Protein AF-A0A9D9LUY0-F1 (afdb_monomer_lite)

Sequence (434 aa):
MKKLQKHSKRYKRFLASMVLAALMSSQGAVGYTKDYLYYGNKPIAEMQFLDKGARLDIMINGKYMFDPAEYQLSATLMDATKSATSYWIDILGSRAKNSQPWQIFVTTRKNDQNAHAGTLTFSQEEGKKDITIIPENYAARLLQTGKPVDMLSAKTSDGNSYISPGTYSISMIEIGQHLGANRDGAIDGWWVDSDNDTVLPQNEQAADFVSVIRHEFGHALGIIVQTENIDENGNPIDSGDTPHTKRGEYLLRFHKDTTSENSWNMHLVDQNLNPAKPGMQIITTARFEELKANDPTLKKSDFFIVDNQTIDKGLTGAQGNAYFIGDNVTEALGGATMNGVSGLPVKAWEAVKYDENKNLIYGFDGSHLETSGMMSHHDYRNYTTFMEVELAAMQDLGYDLDRKAYFGRSIYGDGLTLTNNEGYSARTRTARHI

Radius of gyration: 24.12 Å; chains: 1; bounding box: 50×54×92 Å

Structure (mmCIF, N/CA/C/O backbone):
data_AF-A0A9D9LUY0-F1
#
_entry.id   AF-A0A9D9LUY0-F1
#
loop_
_atom_site.group_PDB
_atom_site.id
_atom_site.type_symbol
_atom_site.label_atom_id
_atom_site.label_alt_id
_atom_site.label_comp_id
_atom_site.label_asym_id
_atom_site.label_entity_id
_atom_site.label_seq_id
_atom_site.pdbx_PDB_ins_code
_atom_site.Cartn_x
_atom_site.Cartn_y
_atom_site.Cartn_z
_atom_site.occupancy
_atom_site.B_iso_or_equiv
_atom_site.auth_seq_id
_atom_site.auth_comp_id
_atom_site.auth_asym_id
_atom_site.auth_atom_id
_atom_site.pdbx_PDB_model_num
ATOM 1 N N . MET A 1 1 ? 7.725 -15.615 -62.816 1.00 47.81 1 MET A N 1
ATOM 2 C CA . MET A 1 1 ? 8.341 -15.898 -61.493 1.00 47.81 1 MET A CA 1
ATOM 3 C C . MET A 1 1 ? 9.721 -15.235 -61.251 1.00 47.81 1 MET A C 1
ATOM 5 O O . MET A 1 1 ? 10.530 -15.786 -60.525 1.00 47.81 1 MET A O 1
ATOM 9 N N . LYS A 1 2 ? 10.009 -14.019 -61.759 1.00 40.47 2 LYS A N 1
ATOM 10 C CA . LYS A 1 2 ? 11.259 -13.273 -61.429 1.00 40.47 2 LYS A CA 1
ATOM 11 C C . LYS A 1 2 ? 11.049 -11.831 -60.922 1.00 40.47 2 LYS A C 1
ATOM 13 O O . LYS A 1 2 ? 12.018 -11.146 -60.617 1.00 40.47 2 LYS A O 1
ATOM 18 N N . LYS A 1 3 ? 9.796 -11.368 -60.778 1.00 36.50 3 LYS A N 1
ATOM 19 C CA . LYS A 1 3 ? 9.463 -10.013 -60.280 1.00 36.50 3 LYS A CA 1
ATOM 20 C C . LYS A 1 3 ? 9.000 -9.950 -58.812 1.00 36.50 3 LYS A C 1
ATOM 22 O O . LYS A 1 3 ? 9.081 -8.883 -58.220 1.00 36.50 3 LYS A O 1
ATOM 27 N N . LEU A 1 4 ? 8.632 -11.074 -58.188 1.00 35.16 4 LEU A N 1
ATOM 28 C CA . LEU A 1 4 ? 8.200 -11.122 -56.776 1.00 35.16 4 LEU A CA 1
ATOM 29 C C . LEU A 1 4 ? 9.356 -11.270 -55.762 1.00 35.16 4 LEU A C 1
ATOM 31 O O . LEU A 1 4 ? 9.200 -10.924 -54.597 1.00 35.16 4 LEU A O 1
ATOM 35 N N . GLN A 1 5 ? 10.553 -11.680 -56.193 1.00 36.84 5 GLN A N 1
ATOM 36 C CA . GLN A 1 5 ? 11.727 -11.817 -55.310 1.00 36.84 5 GLN A CA 1
ATOM 37 C C . GLN A 1 5 ? 12.492 -10.504 -55.053 1.00 36.84 5 GLN A C 1
ATOM 39 O O . GLN A 1 5 ? 13.334 -10.451 -54.158 1.00 36.84 5 GLN A O 1
ATOM 44 N N . LYS A 1 6 ? 12.221 -9.430 -55.811 1.00 35.50 6 LYS A N 1
ATOM 45 C CA . LYS A 1 6 ? 12.931 -8.144 -55.654 1.00 35.50 6 LYS A CA 1
ATOM 46 C C . LYS A 1 6 ? 12.314 -7.236 -54.579 1.00 35.50 6 LYS A C 1
ATOM 48 O O . LYS A 1 6 ? 13.024 -6.395 -54.036 1.00 35.50 6 LYS A O 1
ATOM 53 N N . HIS A 1 7 ? 11.044 -7.447 -54.218 1.00 38.00 7 HIS A N 1
ATOM 54 C CA . HIS A 1 7 ? 10.366 -6.675 -53.169 1.00 38.00 7 HIS A CA 1
ATOM 55 C C . HIS A 1 7 ? 10.671 -7.172 -51.743 1.00 38.00 7 HIS A C 1
ATOM 57 O O . HIS A 1 7 ? 10.718 -6.355 -50.826 1.00 38.00 7 HIS A O 1
ATOM 63 N N . SER A 1 8 ? 11.004 -8.456 -51.544 1.00 45.44 8 SER A N 1
ATOM 64 C CA . SER A 1 8 ? 11.291 -8.989 -50.198 1.00 45.44 8 SER A CA 1
ATOM 65 C C . SER A 1 8 ? 12.661 -8.574 -49.640 1.00 45.44 8 SER A C 1
ATOM 67 O O . SER A 1 8 ? 12.821 -8.455 -48.427 1.00 45.44 8 SER A O 1
ATOM 69 N N . LYS A 1 9 ? 13.652 -8.279 -50.499 1.00 39.81 9 LYS A N 1
ATOM 70 C CA . LYS A 1 9 ? 14.983 -7.809 -50.060 1.00 39.81 9 LYS A CA 1
ATOM 71 C C . LYS A 1 9 ? 15.020 -6.328 -49.669 1.00 39.81 9 LYS A C 1
ATOM 73 O O . LYS A 1 9 ? 15.834 -5.964 -48.826 1.00 39.81 9 LYS A O 1
ATOM 78 N N . ARG A 1 10 ? 14.159 -5.476 -50.245 1.00 42.12 10 ARG A N 1
ATOM 79 C CA . ARG A 1 10 ? 14.057 -4.055 -49.854 1.00 42.12 10 ARG A CA 1
ATOM 80 C C . ARG A 1 10 ? 13.292 -3.883 -48.540 1.00 42.12 10 ARG A C 1
ATOM 82 O O . ARG A 1 10 ? 13.756 -3.129 -47.696 1.00 42.12 10 ARG A O 1
ATOM 89 N N . TYR A 1 11 ? 12.224 -4.654 -48.323 1.00 40.53 11 TYR A N 1
ATOM 90 C CA . TYR A 1 11 ? 11.472 -4.638 -47.060 1.00 40.53 11 TYR A CA 1
ATOM 91 C C . TYR A 1 11 ? 12.287 -5.175 -45.874 1.00 40.53 11 TYR A C 1
ATOM 93 O O . TYR A 1 11 ? 12.292 -4.562 -44.815 1.00 40.53 11 TYR A O 1
ATOM 101 N N . LYS A 1 12 ? 13.063 -6.255 -46.062 1.00 37.03 12 LYS A N 1
ATOM 102 C CA . LYS A 1 12 ? 13.949 -6.777 -45.005 1.00 37.03 12 LYS A CA 1
ATOM 103 C C . LYS A 1 12 ? 15.096 -5.827 -44.649 1.00 37.03 12 LYS A C 1
ATOM 105 O O . LYS A 1 12 ? 15.511 -5.802 -43.501 1.00 37.03 12 LYS A O 1
ATOM 110 N N . ARG A 1 13 ? 15.590 -5.031 -45.606 1.00 37.78 13 ARG A N 1
ATOM 111 C CA . ARG A 1 13 ? 16.600 -3.997 -45.330 1.00 37.78 13 ARG A CA 1
ATOM 112 C C . ARG A 1 13 ? 15.995 -2.779 -44.631 1.00 37.78 13 ARG A C 1
ATOM 114 O O . ARG A 1 13 ? 16.630 -2.266 -43.731 1.00 37.78 13 ARG A O 1
ATOM 121 N N . PHE A 1 14 ? 14.767 -2.382 -44.965 1.00 38.75 14 PHE A N 1
ATOM 122 C CA . PHE A 1 14 ? 14.087 -1.270 -44.289 1.00 38.75 14 PHE A CA 1
ATOM 123 C C . PHE A 1 14 ? 13.670 -1.624 -42.845 1.00 38.75 14 PHE A C 1
ATOM 125 O O . PHE A 1 14 ? 13.855 -0.808 -41.949 1.00 38.75 14 PHE A O 1
ATOM 132 N N . LEU A 1 15 ? 13.221 -2.865 -42.589 1.00 36.22 15 LEU A N 1
ATOM 133 C CA . LEU A 1 15 ? 12.948 -3.352 -41.226 1.00 36.22 15 LEU A CA 1
ATOM 134 C C . LEU A 1 15 ? 14.232 -3.541 -40.401 1.00 36.22 15 LEU A C 1
ATOM 136 O O . LEU A 1 15 ? 14.269 -3.149 -39.241 1.00 36.22 15 LEU A O 1
ATOM 140 N N . ALA A 1 16 ? 15.301 -4.089 -40.991 1.00 34.75 16 ALA A N 1
ATOM 141 C CA . ALA A 1 16 ? 16.578 -4.241 -40.290 1.00 34.75 16 ALA A CA 1
ATOM 142 C C . ALA A 1 16 ? 17.226 -2.883 -39.966 1.00 34.75 16 ALA A C 1
ATOM 144 O O . ALA A 1 16 ? 17.853 -2.744 -38.924 1.00 34.75 16 ALA A O 1
ATOM 145 N N . SER A 1 17 ? 17.036 -1.865 -40.811 1.00 34.03 17 SER A N 1
ATOM 146 C CA . SER A 1 17 ? 17.513 -0.505 -40.543 1.00 34.03 17 SER A CA 1
ATOM 147 C C . SER A 1 17 ? 16.698 0.227 -39.474 1.00 34.03 17 SER A C 1
ATOM 149 O O . SER A 1 17 ? 17.289 1.006 -38.743 1.00 34.03 17 SER A O 1
ATOM 151 N N . MET A 1 18 ? 15.392 -0.036 -39.319 1.00 34.97 18 MET A N 1
ATOM 152 C CA . MET A 1 18 ? 14.614 0.512 -38.193 1.00 34.97 18 MET A CA 1
ATOM 153 C C . MET A 1 18 ? 14.921 -0.190 -36.865 1.00 34.97 18 MET A C 1
ATOM 155 O O . MET A 1 18 ? 14.962 0.473 -35.835 1.00 34.97 18 MET A O 1
ATOM 159 N N . VAL A 1 19 ? 15.212 -1.495 -36.883 1.00 38.69 19 VAL A N 1
ATOM 160 C CA . VAL A 1 19 ? 15.635 -2.226 -35.676 1.00 38.69 19 VAL A CA 1
ATOM 161 C C . VAL A 1 19 ? 17.067 -1.851 -35.268 1.00 38.69 19 VAL A C 1
ATOM 163 O O . VAL A 1 19 ? 17.330 -1.695 -34.084 1.00 38.69 19 VAL A O 1
ATOM 166 N N . LEU A 1 20 ? 17.984 -1.609 -36.217 1.00 33.88 20 LEU A N 1
ATOM 167 C CA . LEU A 1 20 ? 19.336 -1.132 -35.885 1.00 33.88 20 LEU A CA 1
ATOM 168 C C . LEU A 1 20 ? 19.422 0.375 -35.589 1.00 33.88 20 LEU A C 1
ATOM 170 O O . LEU A 1 20 ? 20.285 0.773 -34.814 1.00 33.88 20 LEU A O 1
ATOM 174 N N . ALA A 1 21 ? 18.539 1.216 -36.137 1.00 33.03 21 ALA A N 1
ATOM 175 C CA . ALA A 1 21 ? 18.474 2.638 -35.774 1.00 33.03 21 ALA A CA 1
ATOM 176 C C . ALA A 1 21 ? 17.821 2.875 -34.398 1.00 33.03 21 ALA A C 1
ATOM 178 O O . ALA A 1 21 ? 18.063 3.912 -33.791 1.00 33.03 21 ALA A O 1
ATOM 179 N N . ALA A 1 22 ? 17.068 1.899 -33.875 1.00 35.22 22 ALA A N 1
ATOM 180 C CA . ALA A 1 22 ? 16.631 1.864 -32.477 1.00 35.22 22 ALA A CA 1
ATOM 181 C C . ALA A 1 22 ? 17.717 1.341 -31.509 1.00 35.22 22 ALA A C 1
ATOM 183 O O . ALA A 1 22 ? 17.551 1.440 -30.300 1.00 35.22 22 ALA A O 1
ATOM 184 N N . LEU A 1 23 ? 18.835 0.810 -32.024 1.00 39.75 23 LEU A N 1
ATOM 185 C CA . LEU A 1 23 ? 19.928 0.231 -31.228 1.00 39.75 23 LEU A CA 1
ATOM 186 C C . LEU A 1 23 ? 21.217 1.066 -31.233 1.00 39.75 23 LEU A C 1
ATOM 188 O O . LEU A 1 23 ? 22.208 0.651 -30.640 1.00 39.75 23 LEU A O 1
ATOM 192 N N . MET A 1 24 ? 21.229 2.239 -31.873 1.00 37.69 24 MET A N 1
ATOM 193 C CA . MET A 1 24 ? 22.388 3.140 -31.867 1.00 37.69 24 MET A CA 1
ATOM 194 C C . MET A 1 24 ? 21.982 4.610 -31.726 1.00 37.69 24 MET A C 1
ATOM 196 O O . MET A 1 24 ? 22.370 5.458 -32.526 1.00 37.69 24 MET A O 1
ATOM 200 N N . SER A 1 25 ? 21.238 4.938 -30.670 1.00 35.78 25 SER A N 1
ATOM 201 C CA . SER A 1 25 ? 21.456 6.223 -30.005 1.00 35.78 25 SER A CA 1
ATOM 202 C C . SER A 1 25 ? 22.650 6.038 -29.077 1.00 35.78 25 SER A C 1
ATOM 204 O O . SER A 1 25 ? 22.573 5.285 -28.108 1.00 35.78 25 SER A O 1
ATOM 206 N N . SER A 1 26 ? 23.768 6.680 -29.402 1.00 34.88 26 SER A N 1
ATOM 207 C CA . SER A 1 26 ? 24.926 6.793 -28.521 1.00 34.88 26 SER A CA 1
ATOM 208 C C . SER A 1 26 ? 24.467 7.209 -27.122 1.00 34.88 26 SER A C 1
ATOM 210 O O . SER A 1 26 ? 23.987 8.327 -26.929 1.00 34.88 26 SER A O 1
ATOM 212 N N . GLN A 1 27 ? 24.588 6.269 -26.187 1.00 38.06 27 GLN A N 1
ATOM 213 C CA . GLN A 1 27 ? 24.356 6.423 -24.760 1.00 38.06 27 GLN A CA 1
ATOM 214 C C . GLN A 1 27 ? 25.226 7.577 -24.238 1.00 38.06 27 GLN A C 1
ATOM 216 O O . GLN A 1 27 ? 26.429 7.422 -24.042 1.00 38.06 27 GLN A O 1
ATOM 221 N N . GLY A 1 28 ? 24.623 8.739 -23.978 1.00 38.56 28 GLY A N 1
ATOM 222 C CA . GLY A 1 28 ? 24.994 9.438 -22.747 1.00 38.56 28 GLY A CA 1
ATOM 223 C C . GLY A 1 28 ? 24.644 8.487 -21.606 1.00 38.56 28 GLY A C 1
ATOM 224 O O . GLY A 1 28 ? 23.616 7.829 -21.716 1.00 38.56 28 GLY A O 1
ATOM 225 N N . ALA A 1 29 ? 25.513 8.322 -20.606 1.00 50.50 29 ALA A N 1
ATOM 226 C CA . ALA A 1 29 ? 25.365 7.315 -19.552 1.00 50.50 29 ALA A CA 1
ATOM 227 C C . ALA A 1 29 ? 23.974 7.397 -18.894 1.00 50.50 29 ALA A C 1
ATOM 229 O O . ALA A 1 29 ? 23.728 8.220 -18.009 1.00 50.50 29 ALA A O 1
ATOM 230 N N . VAL A 1 30 ? 23.046 6.583 -19.395 1.00 65.88 30 VAL A N 1
ATOM 231 C CA . VAL A 1 30 ? 21.695 6.444 -18.874 1.00 65.88 30 VAL A CA 1
ATOM 232 C C . VAL A 1 30 ? 21.868 5.648 -17.594 1.00 65.88 30 VAL A C 1
ATOM 234 O O . VAL A 1 30 ? 22.307 4.511 -17.665 1.00 65.88 30 VAL A O 1
ATOM 237 N N . GLY A 1 31 ? 21.616 6.263 -16.438 1.00 80.38 31 GLY A N 1
ATOM 238 C CA . GLY A 1 31 ? 21.847 5.645 -15.125 1.00 80.38 31 GLY A CA 1
ATOM 239 C C . GLY A 1 31 ? 20.776 4.629 -14.747 1.00 80.38 31 GLY A C 1
ATOM 240 O O . GLY A 1 31 ? 20.355 4.599 -13.597 1.00 80.38 31 GLY A O 1
ATOM 241 N N . TYR A 1 32 ? 20.235 3.907 -15.722 1.00 88.69 32 TYR A N 1
ATOM 242 C CA . TYR A 1 32 ? 19.209 2.904 -15.502 1.00 88.69 32 TYR A CA 1
ATOM 243 C C . TYR A 1 32 ? 19.103 1.941 -16.687 1.00 88.69 32 TYR A C 1
ATOM 245 O O . TYR A 1 32 ? 19.352 2.295 -17.844 1.00 88.69 32 TYR A O 1
ATOM 253 N N . THR A 1 33 ? 18.613 0.738 -16.400 1.00 92.31 33 THR A N 1
ATOM 254 C CA . THR A 1 33 ? 18.164 -0.240 -17.393 1.00 92.31 33 THR A CA 1
ATOM 255 C C . THR A 1 33 ? 16.645 -0.171 -17.543 1.00 92.31 33 THR A C 1
ATOM 257 O O . THR A 1 33 ? 15.918 -0.201 -16.550 1.00 92.31 33 THR A O 1
ATOM 260 N N . LYS A 1 34 ? 16.151 -0.078 -18.785 1.00 93.12 34 LYS A N 1
ATOM 261 C CA . LYS A 1 34 ? 14.714 -0.023 -19.101 1.00 93.12 34 LYS A CA 1
ATOM 262 C C . LYS A 1 34 ? 14.207 -1.354 -19.640 1.00 93.12 34 LYS A C 1
ATOM 264 O O . LYS A 1 34 ? 14.852 -1.923 -20.517 1.00 93.12 34 LYS A O 1
ATOM 269 N N . ASP A 1 35 ? 13.022 -1.770 -19.207 1.00 95.25 35 ASP A N 1
ATOM 270 C CA . ASP A 1 35 ? 12.290 -2.894 -19.795 1.00 95.25 35 ASP A CA 1
ATOM 271 C C . ASP A 1 35 ? 10.783 -2.593 -19.883 1.00 95.25 35 ASP A C 1
ATOM 273 O O . ASP A 1 35 ? 10.262 -1.737 -19.163 1.00 95.25 35 ASP A O 1
ATOM 277 N N . TYR A 1 36 ? 10.080 -3.290 -20.773 1.00 96.69 36 TYR A N 1
ATOM 278 C CA . TYR A 1 36 ? 8.630 -3.190 -20.935 1.00 96.69 36 TYR A CA 1
ATOM 279 C C . TYR A 1 36 ? 7.986 -4.551 -20.707 1.00 96.69 36 TYR A C 1
ATOM 281 O O . TYR A 1 36 ? 8.419 -5.552 -21.273 1.00 96.69 36 TYR A O 1
ATOM 289 N N . LEU A 1 37 ? 6.893 -4.570 -19.947 1.00 96.88 37 LEU A N 1
ATOM 290 C CA . LEU A 1 37 ? 6.082 -5.767 -19.750 1.00 96.88 37 LEU A CA 1
ATOM 291 C C . LEU A 1 37 ? 4.737 -5.627 -20.451 1.00 96.88 37 LEU A C 1
ATOM 293 O O . LEU A 1 37 ? 4.144 -4.543 -20.505 1.00 96.88 37 LEU A O 1
ATOM 297 N N . TYR A 1 38 ? 4.259 -6.741 -20.997 1.00 96.75 38 TYR A N 1
ATOM 298 C CA . TYR A 1 38 ? 3.162 -6.763 -21.954 1.00 96.75 38 TYR A CA 1
ATOM 299 C C . TYR A 1 38 ? 2.040 -7.690 -21.504 1.00 96.75 38 TYR A C 1
ATOM 301 O O . TYR A 1 38 ? 2.293 -8.763 -20.969 1.00 96.75 38 TYR A O 1
ATOM 309 N N . TYR A 1 39 ? 0.809 -7.302 -21.827 1.00 95.44 39 TYR A N 1
ATOM 310 C CA . TYR A 1 39 ? -0.335 -8.205 -21.876 1.00 95.44 39 TYR A CA 1
ATOM 311 C C . TYR A 1 39 ? -0.752 -8.359 -23.342 1.00 95.44 39 TYR A C 1
ATOM 313 O O . TYR A 1 39 ? -1.160 -7.393 -24.000 1.00 95.44 39 TYR A O 1
ATOM 321 N N . GLY A 1 40 ? -0.572 -9.556 -23.902 1.00 93.12 40 GLY A N 1
ATOM 322 C CA . GLY A 1 40 ? -0.623 -9.752 -25.352 1.00 93.12 40 GLY A CA 1
ATOM 323 C C . GLY A 1 40 ? 0.415 -8.874 -26.066 1.00 93.12 40 GLY A C 1
ATOM 324 O O . GLY A 1 40 ? 1.599 -8.934 -25.760 1.00 93.12 40 GLY A O 1
ATOM 325 N N . ASN A 1 41 ? -0.026 -8.028 -27.002 1.00 92.50 41 ASN A N 1
ATOM 326 C CA . ASN A 1 41 ? 0.852 -7.092 -27.728 1.00 92.50 41 ASN A CA 1
ATOM 327 C C . ASN A 1 41 ? 0.859 -5.671 -27.136 1.00 92.50 41 ASN A C 1
ATOM 329 O O . ASN A 1 41 ? 1.430 -4.759 -27.736 1.00 92.50 41 ASN A O 1
ATOM 333 N N . LYS A 1 42 ? 0.178 -5.449 -26.006 1.00 93.38 42 LYS A N 1
ATOM 334 C CA . LYS A 1 42 ? 0.014 -4.124 -25.405 1.00 93.38 42 LYS A CA 1
ATOM 335 C C . LYS A 1 42 ? 1.023 -3.934 -24.267 1.00 93.38 42 LYS A C 1
ATOM 337 O O . LYS A 1 42 ? 0.997 -4.741 -23.339 1.00 93.38 42 LYS A O 1
ATOM 342 N N . PRO A 1 43 ? 1.870 -2.887 -24.286 1.00 95.75 43 PRO A N 1
ATOM 343 C CA . PRO A 1 43 ? 2.709 -2.566 -23.137 1.00 95.75 43 PRO A CA 1
ATOM 344 C C . PRO A 1 43 ? 1.827 -2.097 -21.973 1.00 95.75 43 PRO A C 1
ATOM 346 O O . PRO A 1 43 ? 1.045 -1.149 -22.107 1.00 95.75 43 PRO A O 1
ATOM 349 N N . ILE A 1 44 ? 1.936 -2.779 -20.836 1.00 97.00 44 ILE A N 1
ATOM 350 C CA . ILE A 1 44 ? 1.190 -2.458 -19.614 1.00 97.00 44 ILE A CA 1
ATOM 351 C C . ILE A 1 44 ? 2.071 -1.692 -18.635 1.00 97.00 44 ILE A C 1
ATOM 353 O O . ILE A 1 44 ? 1.620 -0.678 -18.105 1.00 97.00 44 ILE A O 1
ATOM 357 N N . ALA A 1 45 ? 3.324 -2.114 -18.456 1.00 96.94 45 ALA A N 1
ATOM 358 C CA . ALA A 1 45 ? 4.266 -1.478 -17.543 1.00 96.94 45 ALA A CA 1
ATOM 359 C C . ALA A 1 45 ? 5.605 -1.158 -18.222 1.00 96.94 45 ALA A C 1
ATOM 361 O O . ALA A 1 45 ? 6.061 -1.883 -19.108 1.00 96.94 45 ALA A O 1
ATOM 362 N N . GLU A 1 46 ? 6.226 -0.068 -17.784 1.00 96.50 46 GLU A N 1
ATOM 363 C CA . GLU A 1 46 ? 7.600 0.321 -18.085 1.00 96.50 46 GLU A CA 1
ATOM 364 C C . GLU A 1 46 ? 8.381 0.272 -16.774 1.00 96.50 46 GLU A C 1
ATOM 366 O O . GLU A 1 46 ? 8.073 1.017 -15.845 1.00 96.50 46 GLU A O 1
ATOM 371 N N . MET A 1 47 ? 9.395 -0.587 -16.709 1.00 96.06 47 MET A N 1
ATOM 372 C CA . MET A 1 47 ? 10.288 -0.691 -15.561 1.00 96.06 47 MET A CA 1
ATOM 373 C C . MET A 1 47 ? 11.607 0.024 -15.842 1.00 96.06 47 MET A C 1
ATOM 375 O O . MET A 1 47 ? 12.223 -0.181 -16.888 1.00 96.06 47 MET A O 1
ATOM 379 N N . GLN A 1 48 ? 12.051 0.843 -14.892 1.00 95.38 48 GLN A N 1
ATOM 380 C CA . GLN A 1 48 ? 13.354 1.503 -14.899 1.00 95.38 48 GLN A CA 1
ATOM 381 C C . GLN A 1 48 ? 14.143 1.067 -13.659 1.00 95.38 48 GLN A C 1
ATOM 383 O O . GLN A 1 48 ? 13.877 1.527 -12.551 1.00 95.38 48 GLN A O 1
ATOM 388 N N . PHE A 1 49 ? 15.111 0.174 -13.856 1.00 96.00 49 PHE A N 1
ATOM 389 C CA . PHE A 1 49 ? 16.030 -0.295 -12.819 1.00 96.00 49 PHE A CA 1
ATOM 390 C C . PHE A 1 49 ? 17.196 0.672 -12.712 1.00 96.00 49 PHE A C 1
ATOM 392 O O . PHE A 1 49 ? 17.995 0.757 -13.643 1.00 96.00 49 PHE A O 1
ATOM 399 N N . LEU A 1 50 ? 17.274 1.418 -11.615 1.00 94.31 50 LEU A N 1
ATOM 400 C CA . LEU A 1 50 ? 18.312 2.420 -11.422 1.00 94.31 50 LEU A CA 1
ATOM 401 C C . LEU A 1 50 ? 19.678 1.750 -11.246 1.00 94.31 50 LEU A C 1
ATOM 403 O O . LEU A 1 50 ? 19.830 0.807 -10.468 1.00 94.31 50 LEU A O 1
ATOM 407 N N . ASP A 1 51 ? 20.676 2.258 -11.963 1.00 93.12 51 ASP A N 1
ATOM 408 C CA . ASP A 1 51 ? 22.061 1.855 -11.754 1.00 93.12 51 ASP A CA 1
ATOM 409 C C . ASP A 1 51 ? 22.561 2.426 -10.428 1.00 93.12 51 ASP A C 1
ATOM 411 O O . ASP A 1 51 ? 22.111 3.484 -9.973 1.00 93.12 51 ASP A O 1
ATOM 415 N N . LYS A 1 52 ? 23.556 1.771 -9.825 1.00 93.06 52 LYS A N 1
ATOM 416 C CA . LYS A 1 52 ? 24.167 2.264 -8.586 1.00 93.06 52 LYS A CA 1
ATOM 417 C C . LYS A 1 52 ? 24.577 3.743 -8.710 1.00 93.06 52 LYS A C 1
ATOM 419 O O . LYS A 1 52 ? 25.389 4.108 -9.560 1.00 93.06 52 LYS A O 1
ATOM 424 N N . GLY A 1 53 ? 24.082 4.575 -7.796 1.00 89.88 53 GLY A N 1
ATOM 425 C CA . GLY A 1 53 ? 24.332 6.016 -7.734 1.00 89.88 53 GLY A CA 1
ATOM 426 C C . GLY A 1 53 ? 23.362 6.875 -8.552 1.00 89.88 53 GLY A C 1
ATOM 427 O O . GLY A 1 53 ? 23.413 8.102 -8.443 1.00 89.88 53 GLY A O 1
ATOM 428 N N . ALA A 1 54 ? 22.469 6.275 -9.340 1.00 89.38 54 ALA A N 1
ATOM 429 C CA . ALA A 1 54 ? 21.378 6.988 -9.992 1.00 89.38 54 ALA A CA 1
ATOM 430 C C . ALA A 1 54 ? 20.192 7.187 -9.041 1.00 89.38 54 ALA A C 1
ATOM 432 O O . ALA A 1 54 ? 20.009 6.435 -8.085 1.00 89.38 54 ALA A O 1
ATOM 433 N N . ARG A 1 55 ? 19.382 8.214 -9.309 1.00 86.88 55 ARG A N 1
ATOM 434 C CA . ARG A 1 55 ? 18.171 8.543 -8.545 1.00 86.88 55 ARG A CA 1
ATOM 435 C C . ARG A 1 55 ? 17.134 9.212 -9.437 1.00 86.88 55 ARG A C 1
ATOM 437 O O . ARG A 1 55 ? 17.430 9.604 -10.566 1.00 86.88 55 ARG A O 1
ATOM 444 N N . LEU A 1 56 ? 15.949 9.427 -8.879 1.00 86.44 56 LEU A N 1
ATOM 445 C CA . LEU A 1 56 ? 15.008 10.412 -9.399 1.00 86.44 56 LEU A CA 1
ATOM 446 C C . LEU A 1 56 ? 15.240 11.757 -8.719 1.00 86.44 56 LEU A C 1
ATOM 448 O O . LEU A 1 56 ? 15.193 11.852 -7.495 1.00 86.44 56 LEU A O 1
ATOM 452 N N . ASP A 1 57 ? 15.443 12.805 -9.512 1.00 84.25 57 ASP A N 1
ATOM 453 C CA . ASP A 1 57 ? 15.573 14.180 -9.017 1.00 84.25 57 ASP A CA 1
ATOM 454 C C . ASP A 1 57 ? 14.186 14.783 -8.697 1.00 84.25 57 ASP A C 1
ATOM 456 O O . ASP A 1 57 ? 13.796 15.820 -9.227 1.00 84.25 57 ASP A O 1
ATOM 460 N N . ILE A 1 58 ? 13.415 14.097 -7.846 1.00 87.62 58 ILE A N 1
ATOM 461 C CA . ILE A 1 58 ? 12.137 14.569 -7.296 1.00 87.62 58 ILE A CA 1
ATOM 462 C C . ILE A 1 58 ? 12.428 15.250 -5.963 1.00 87.62 58 ILE A C 1
ATOM 464 O O . ILE A 1 58 ? 12.996 14.625 -5.065 1.00 87.62 58 ILE A O 1
ATOM 468 N N . MET A 1 59 ? 12.040 16.518 -5.831 1.00 87.56 59 MET A N 1
ATOM 469 C CA . MET A 1 59 ? 12.269 17.301 -4.620 1.00 87.56 59 MET A CA 1
ATOM 470 C C . MET A 1 59 ? 10.971 17.682 -3.914 1.00 87.56 59 MET A C 1
ATOM 472 O O . MET A 1 59 ? 10.001 18.079 -4.554 1.00 87.56 59 MET A O 1
ATOM 476 N N . ILE A 1 60 ? 10.987 17.608 -2.586 1.00 87.31 60 ILE A N 1
ATOM 477 C CA . ILE A 1 60 ? 9.934 18.104 -1.702 1.00 87.31 60 ILE A CA 1
ATOM 478 C C . ILE A 1 60 ? 10.613 18.889 -0.580 1.00 87.31 60 ILE A C 1
ATOM 480 O O . ILE A 1 60 ? 11.546 18.393 0.056 1.00 87.31 60 ILE A O 1
ATOM 484 N N . ASN A 1 61 ? 10.142 20.109 -0.320 1.00 86.12 61 ASN A N 1
ATOM 485 C CA . ASN A 1 61 ? 10.657 20.985 0.736 1.00 86.12 61 ASN A CA 1
ATOM 486 C C . ASN A 1 61 ? 12.191 21.142 0.698 1.00 86.12 61 ASN A C 1
ATOM 488 O O . ASN A 1 61 ? 12.868 21.107 1.729 1.00 86.12 61 ASN A O 1
ATOM 492 N N . GLY A 1 62 ? 12.759 21.275 -0.504 1.00 85.06 62 GLY A N 1
ATOM 493 C CA . GLY A 1 62 ? 14.195 21.456 -0.706 1.00 85.06 62 GLY A CA 1
ATOM 494 C C . GLY A 1 62 ? 15.049 20.197 -0.509 1.00 85.06 62 GLY A C 1
ATOM 495 O O . GLY A 1 62 ? 16.277 20.298 -0.547 1.00 85.06 62 GLY A O 1
ATOM 496 N N . LYS A 1 63 ? 14.440 19.023 -0.306 1.00 86.38 63 LYS A N 1
ATOM 497 C CA . LYS A 1 63 ? 15.129 17.734 -0.147 1.00 86.38 63 LYS A CA 1
ATOM 498 C C . LYS A 1 63 ? 14.732 16.778 -1.262 1.00 86.38 63 LYS A C 1
ATOM 500 O O . LYS A 1 63 ? 13.602 16.814 -1.736 1.00 86.38 63 LYS A O 1
ATOM 505 N N . TYR A 1 64 ? 15.656 15.911 -1.665 1.00 87.06 64 TYR A N 1
ATOM 506 C CA . TYR A 1 64 ? 15.315 14.806 -2.556 1.00 87.06 64 TYR A CA 1
ATOM 507 C C . TYR A 1 64 ? 14.397 13.835 -1.823 1.00 87.06 64 TYR A C 1
ATOM 509 O O . TYR A 1 64 ? 14.661 13.490 -0.674 1.00 87.06 64 TYR A O 1
ATOM 517 N N . MET A 1 65 ? 13.325 13.423 -2.491 1.00 86.62 65 MET A N 1
ATOM 518 C CA . MET A 1 65 ? 12.380 12.457 -1.941 1.00 86.62 65 MET A CA 1
ATOM 519 C C . MET A 1 65 ? 12.970 11.043 -1.903 1.00 86.62 65 MET A C 1
ATOM 521 O O . MET A 1 65 ? 12.670 10.282 -0.991 1.00 86.62 65 MET A O 1
ATOM 525 N N . PHE A 1 66 ? 13.812 10.706 -2.882 1.00 87.50 66 PHE A N 1
ATOM 526 C CA . PHE A 1 66 ? 14.440 9.396 -3.003 1.00 87.50 66 PHE A CA 1
ATOM 527 C C . PHE A 1 66 ? 15.956 9.539 -2.985 1.00 87.50 66 PHE A C 1
ATOM 529 O O . PHE A 1 66 ? 16.526 10.383 -3.690 1.00 87.50 66 PHE A O 1
ATOM 536 N N . ASP A 1 67 ? 16.611 8.691 -2.203 1.00 88.50 67 ASP A N 1
ATOM 537 C CA . ASP A 1 67 ? 18.062 8.593 -2.238 1.00 88.50 67 ASP A CA 1
ATOM 538 C C . ASP A 1 67 ? 18.531 7.833 -3.490 1.00 88.50 67 ASP A C 1
ATOM 540 O O . ASP A 1 67 ? 17.753 7.117 -4.133 1.00 88.50 67 ASP A O 1
ATOM 544 N N . PRO A 1 68 ? 19.810 7.983 -3.872 1.00 90.81 68 PRO A N 1
ATOM 545 C CA . PRO A 1 68 ? 20.393 7.182 -4.937 1.00 90.81 68 PRO A CA 1
ATOM 546 C C . PRO A 1 68 ? 20.403 5.687 -4.633 1.00 90.81 68 PRO A C 1
ATOM 548 O O . PRO A 1 68 ? 20.626 5.289 -3.494 1.00 90.81 68 PRO A O 1
ATOM 551 N N . ALA A 1 69 ? 20.280 4.868 -5.680 1.00 94.44 69 ALA A N 1
ATOM 552 C CA . ALA A 1 69 ? 20.446 3.423 -5.586 1.00 94.44 69 ALA A CA 1
ATOM 553 C C . ALA A 1 69 ? 21.825 3.079 -4.994 1.00 94.44 69 ALA A C 1
ATOM 555 O O . ALA A 1 69 ? 22.874 3.424 -5.549 1.00 94.44 69 ALA A O 1
ATOM 556 N N . GLU A 1 70 ? 21.840 2.415 -3.842 1.00 95.81 70 GLU A N 1
ATOM 557 C CA . GLU A 1 70 ? 23.057 2.202 -3.056 1.00 95.81 70 GLU A CA 1
ATOM 558 C C . GLU A 1 70 ? 23.912 1.020 -3.550 1.00 95.81 70 GLU A C 1
ATOM 560 O O . GLU A 1 70 ? 25.126 0.964 -3.294 1.00 95.81 70 GLU A O 1
ATOM 565 N N . TYR A 1 71 ? 23.321 0.090 -4.306 1.00 95.56 71 TYR A N 1
ATOM 566 C CA . TYR A 1 71 ? 24.013 -1.026 -4.945 1.00 95.56 71 TYR A CA 1
ATOM 567 C C . TYR A 1 71 ? 23.427 -1.332 -6.335 1.00 95.56 71 TYR A C 1
ATOM 569 O O . TYR A 1 71 ? 22.469 -0.711 -6.771 1.00 95.56 71 TYR A O 1
ATOM 577 N N . GLN A 1 72 ? 24.073 -2.224 -7.089 1.00 95.62 72 GLN A N 1
ATOM 578 C CA . GLN A 1 72 ? 23.563 -2.643 -8.396 1.00 95.62 72 GLN A CA 1
ATOM 579 C C . GLN A 1 72 ? 22.699 -3.887 -8.211 1.00 95.62 72 GLN A C 1
ATOM 581 O O . GLN A 1 72 ? 23.223 -4.912 -7.775 1.00 95.62 72 GLN A O 1
ATOM 586 N N . LEU A 1 73 ? 21.419 -3.820 -8.580 1.00 95.94 73 LEU A N 1
ATOM 587 C CA . LEU A 1 73 ? 20.549 -4.993 -8.547 1.00 95.94 73 LEU A CA 1
ATOM 588 C C . LEU A 1 73 ? 21.065 -6.055 -9.532 1.00 95.94 73 LEU A C 1
ATOM 590 O O . LEU A 1 73 ? 21.396 -5.742 -10.679 1.00 95.94 73 LEU A O 1
ATOM 594 N N . SER A 1 74 ? 21.170 -7.305 -9.080 1.00 95.00 74 SER A N 1
ATOM 595 C CA . SER A 1 74 ? 21.647 -8.402 -9.927 1.00 95.00 74 SER A CA 1
ATOM 596 C C . SER A 1 74 ? 20.647 -8.724 -11.044 1.00 95.00 74 SER A C 1
ATOM 598 O O . SER A 1 74 ? 19.442 -8.551 -10.875 1.00 95.00 74 SER A O 1
ATOM 600 N N . ALA A 1 75 ? 21.130 -9.255 -12.172 1.00 94.25 75 ALA A N 1
ATOM 601 C CA . ALA A 1 75 ? 20.264 -9.640 -13.291 1.00 94.25 75 ALA A CA 1
ATOM 602 C C . ALA A 1 75 ? 19.171 -10.641 -12.870 1.00 94.25 75 ALA A C 1
ATOM 604 O O . ALA A 1 75 ? 18.026 -10.505 -13.287 1.00 94.25 75 ALA A O 1
ATOM 605 N N . THR A 1 76 ? 19.499 -11.590 -11.986 1.00 93.19 76 THR A N 1
ATOM 606 C CA . THR A 1 76 ? 18.528 -12.556 -11.455 1.00 93.19 76 THR A CA 1
ATOM 607 C C . THR A 1 76 ? 17.417 -11.872 -10.663 1.00 93.19 76 THR A C 1
ATOM 609 O O . THR A 1 76 ? 16.249 -12.193 -10.860 1.00 93.19 76 THR A O 1
ATOM 612 N N . LEU A 1 77 ? 17.754 -10.909 -9.798 1.00 94.44 77 LEU A N 1
ATOM 613 C CA . LEU A 1 77 ? 16.743 -10.163 -9.048 1.00 94.44 77 LEU A CA 1
ATOM 614 C C . LEU A 1 77 ? 15.937 -9.241 -9.969 1.00 94.44 77 LEU A C 1
ATOM 616 O O . LEU A 1 77 ? 14.728 -9.166 -9.811 1.00 94.44 77 LEU A O 1
ATOM 620 N N . MET A 1 78 ? 16.548 -8.625 -10.988 1.00 96.12 78 MET A N 1
ATOM 621 C CA . MET A 1 78 ? 15.816 -7.860 -12.010 1.00 96.12 78 MET A CA 1
ATOM 622 C C . MET A 1 78 ? 14.787 -8.727 -12.752 1.00 96.12 78 MET A C 1
ATOM 624 O O . MET A 1 78 ? 13.647 -8.305 -12.952 1.00 96.12 78 MET A O 1
ATOM 628 N N . ASP A 1 79 ? 15.169 -9.941 -13.156 1.00 94.31 79 ASP A N 1
ATOM 629 C CA . ASP A 1 79 ? 14.270 -10.894 -13.812 1.00 94.31 79 ASP A CA 1
ATOM 630 C C . ASP A 1 79 ? 13.155 -11.367 -12.870 1.00 94.31 79 ASP A C 1
ATOM 632 O O . ASP A 1 79 ? 11.992 -11.416 -13.274 1.00 94.31 79 ASP A O 1
ATOM 636 N N . ALA A 1 80 ? 13.473 -11.622 -11.602 1.00 93.75 80 ALA A N 1
ATOM 637 C CA . ALA A 1 80 ? 12.485 -11.981 -10.592 1.00 93.75 80 ALA A CA 1
ATOM 638 C C . ALA A 1 80 ? 11.509 -10.824 -10.293 1.00 93.75 80 ALA A C 1
ATOM 640 O O . ALA A 1 80 ? 10.304 -11.055 -10.182 1.00 93.75 80 ALA A O 1
ATOM 641 N N . THR A 1 81 ? 11.977 -9.567 -10.266 1.00 95.81 81 THR A N 1
ATOM 642 C CA . THR A 1 81 ? 11.101 -8.389 -10.144 1.00 95.81 81 THR A CA 1
ATOM 643 C C . THR A 1 81 ? 10.165 -8.294 -11.347 1.00 95.81 81 THR A C 1
ATOM 645 O O . THR A 1 81 ? 8.969 -8.092 -11.168 1.00 95.81 81 THR A O 1
ATOM 648 N N . LYS A 1 82 ? 10.666 -8.508 -12.573 1.00 95.50 82 LYS A N 1
ATOM 649 C CA . LYS A 1 82 ? 9.820 -8.561 -13.779 1.00 95.50 82 LYS A CA 1
ATOM 650 C C . LYS A 1 82 ? 8.776 -9.674 -13.698 1.00 95.50 82 LYS A C 1
ATOM 652 O O . LYS A 1 82 ? 7.627 -9.433 -14.048 1.00 95.50 82 LYS A O 1
ATOM 657 N N . SER A 1 83 ? 9.146 -10.854 -13.200 1.00 93.31 83 SER A N 1
ATOM 658 C CA . SER A 1 83 ? 8.215 -11.971 -12.989 1.00 93.31 83 SER A CA 1
ATOM 659 C C . SER A 1 83 ? 7.099 -11.607 -12.003 1.00 93.31 83 SER A C 1
ATOM 661 O O . SER A 1 83 ? 5.922 -11.844 -12.277 1.00 93.31 83 SER A O 1
ATOM 663 N N . ALA A 1 84 ? 7.442 -10.964 -10.883 1.00 93.12 84 ALA A N 1
ATOM 664 C CA . ALA A 1 84 ? 6.464 -10.461 -9.920 1.00 93.12 84 ALA A CA 1
ATOM 665 C C . ALA A 1 84 ? 5.542 -9.385 -10.527 1.00 93.12 84 ALA A C 1
ATOM 667 O O . ALA A 1 84 ? 4.337 -9.393 -10.276 1.00 93.12 84 ALA A O 1
ATOM 668 N N . THR A 1 85 ? 6.066 -8.499 -11.382 1.00 95.12 85 THR A N 1
ATOM 669 C CA . THR A 1 85 ? 5.241 -7.527 -12.121 1.00 95.12 85 THR A CA 1
ATOM 670 C C . THR A 1 85 ? 4.313 -8.220 -13.121 1.00 95.12 85 THR A C 1
ATOM 672 O O . THR A 1 85 ? 3.148 -7.844 -13.244 1.00 95.12 85 THR A O 1
ATOM 675 N N . SER A 1 86 ? 4.801 -9.244 -13.829 1.00 94.06 86 SER A N 1
ATOM 676 C CA . SER A 1 86 ? 4.004 -10.035 -14.772 1.00 94.06 86 SER A CA 1
ATOM 677 C C . SER A 1 86 ? 2.798 -10.690 -14.102 1.00 94.06 86 SER A C 1
ATOM 679 O O . SER A 1 86 ? 1.715 -10.638 -14.672 1.00 94.06 86 SER A O 1
ATOM 681 N N . TYR A 1 87 ? 2.936 -11.188 -12.869 1.00 92.56 87 TYR A N 1
ATOM 682 C CA . TYR A 1 87 ? 1.809 -11.706 -12.082 1.00 92.56 87 TYR A CA 1
ATOM 683 C C . TYR A 1 87 ? 0.667 -10.678 -11.953 1.00 92.56 87 TYR A C 1
ATOM 685 O O . TYR A 1 87 ? -0.497 -10.983 -12.214 1.00 92.56 87 TYR A O 1
ATOM 693 N N . TRP A 1 88 ? 0.991 -9.423 -11.629 1.00 94.19 88 TRP A N 1
ATOM 694 C CA . TRP A 1 88 ? -0.001 -8.345 -11.564 1.00 94.19 88 TRP A CA 1
ATOM 695 C C . TRP A 1 88 ? -0.555 -7.954 -12.936 1.00 94.19 88 TRP A C 1
ATOM 697 O O . TRP A 1 88 ? -1.744 -7.655 -13.068 1.00 94.19 88 TRP A O 1
ATOM 707 N N . ILE A 1 89 ? 0.282 -7.974 -13.973 1.00 94.94 89 ILE A N 1
ATOM 708 C CA . ILE A 1 89 ? -0.147 -7.722 -15.353 1.00 94.94 89 ILE A CA 1
ATOM 709 C C . ILE A 1 89 ? -1.111 -8.805 -15.834 1.00 94.94 89 ILE A C 1
ATOM 711 O O . ILE A 1 89 ? -2.061 -8.481 -16.539 1.00 94.94 89 ILE A O 1
ATOM 715 N N . ASP A 1 90 ? -0.935 -10.058 -15.432 1.00 92.94 90 ASP A N 1
ATOM 716 C CA . ASP A 1 90 ? -1.862 -11.127 -15.787 1.00 92.94 90 ASP A CA 1
ATOM 717 C C . ASP A 1 90 ? -3.222 -10.942 -15.112 1.00 92.94 90 ASP A C 1
ATOM 719 O O . ASP A 1 90 ? -4.244 -11.225 -15.738 1.00 92.94 90 ASP A O 1
ATOM 723 N N . ILE A 1 91 ? -3.253 -10.402 -13.886 1.00 93.44 91 ILE A N 1
ATOM 724 C CA . ILE A 1 91 ? -4.483 -10.067 -13.147 1.00 93.44 91 ILE A CA 1
ATOM 725 C C . ILE A 1 91 ? -5.213 -8.867 -13.768 1.00 93.44 91 ILE A C 1
ATOM 727 O O . ILE A 1 91 ? -6.429 -8.902 -13.970 1.00 93.44 91 ILE A O 1
ATOM 731 N N . LEU A 1 92 ? -4.484 -7.791 -14.070 1.00 94.00 92 LEU A N 1
ATOM 732 C CA . LEU A 1 92 ? -5.068 -6.493 -14.434 1.00 94.00 92 LEU A CA 1
ATOM 733 C C . LEU A 1 92 ? -5.133 -6.253 -15.950 1.00 94.00 92 LEU A C 1
ATOM 735 O O . LEU A 1 92 ? -5.971 -5.494 -16.441 1.00 94.00 92 LEU A O 1
ATOM 739 N N . GLY A 1 93 ? -4.236 -6.874 -16.711 1.00 92.69 93 GLY A N 1
ATOM 740 C CA . GLY A 1 93 ? -3.922 -6.522 -18.096 1.00 92.69 93 GLY A CA 1
ATOM 741 C C . GLY A 1 93 ? -5.071 -6.740 -19.071 1.00 92.69 93 GLY A C 1
ATOM 742 O O . GLY A 1 93 ? -5.250 -5.935 -19.985 1.00 92.69 93 GLY A O 1
ATOM 743 N N . SER A 1 94 ? -5.902 -7.760 -18.838 1.00 92.94 94 SER A N 1
ATOM 744 C CA . SER A 1 94 ? -7.071 -8.062 -19.681 1.00 92.94 94 SER A CA 1
ATOM 745 C C . SER A 1 94 ? -8.100 -6.928 -19.727 1.00 92.94 94 SER A C 1
ATOM 747 O O . SER A 1 94 ? -8.801 -6.772 -20.729 1.00 92.94 94 SER A O 1
ATOM 749 N N . ARG A 1 95 ? -8.167 -6.114 -18.667 1.00 93.81 95 ARG A N 1
ATOM 750 C CA . ARG A 1 95 ? -9.104 -4.989 -18.526 1.00 93.81 95 ARG A CA 1
ATOM 751 C C . ARG A 1 95 ? -8.412 -3.626 -18.483 1.00 93.81 95 ARG A C 1
ATOM 753 O O . ARG A 1 95 ? -9.084 -2.595 -18.429 1.00 93.81 95 ARG A O 1
ATOM 760 N N . ALA A 1 96 ? -7.084 -3.600 -18.580 1.00 94.31 96 ALA A N 1
ATOM 761 C CA . ALA A 1 96 ? -6.308 -2.372 -18.571 1.00 94.31 96 ALA A CA 1
ATOM 762 C C . ALA A 1 96 ? -6.598 -1.505 -19.813 1.00 94.31 96 ALA A C 1
ATOM 764 O O . ALA A 1 96 ? -6.449 -1.923 -20.966 1.00 94.31 96 ALA A O 1
ATOM 765 N N . LYS A 1 97 ? -6.944 -0.239 -19.584 1.00 94.69 97 LYS A N 1
ATOM 766 C CA . LYS A 1 97 ? -7.266 0.790 -20.589 1.00 94.69 97 LYS A CA 1
ATOM 767 C C . LYS A 1 97 ? -6.150 1.810 -20.798 1.00 94.69 97 LYS A C 1
ATOM 769 O O . LYS A 1 97 ? -6.323 2.742 -21.576 1.00 94.69 97 LYS A O 1
ATOM 774 N N . ASN A 1 98 ? -5.004 1.623 -20.144 1.00 93.19 98 ASN A N 1
ATOM 775 C CA . ASN A 1 98 ? -3.850 2.510 -20.251 1.00 93.19 98 ASN A CA 1
ATOM 776 C C . ASN A 1 98 ? -3.462 2.777 -21.718 1.00 93.19 98 ASN A C 1
ATOM 778 O O . ASN A 1 98 ? -3.351 1.847 -22.519 1.00 93.19 98 ASN A O 1
ATOM 782 N N . SER A 1 99 ? -3.293 4.052 -22.068 1.00 87.56 99 SER A N 1
ATOM 783 C CA . SER A 1 99 ? -2.818 4.516 -23.382 1.00 87.56 99 SER A CA 1
ATOM 784 C C . SER A 1 99 ? -1.288 4.574 -23.461 1.00 87.56 99 SER A C 1
ATOM 786 O O . SER A 1 99 ? -0.715 4.570 -24.547 1.00 87.56 99 SER A O 1
ATOM 788 N N . GLN A 1 100 ? -0.643 4.575 -22.298 1.00 92.44 100 GLN A N 1
ATOM 789 C CA . GLN A 1 100 ? 0.797 4.557 -22.071 1.00 92.44 100 GLN A CA 1
ATOM 790 C C . GLN A 1 100 ? 1.104 3.591 -20.916 1.00 92.44 100 GLN A C 1
ATOM 792 O O . GLN A 1 100 ? 0.211 3.327 -20.106 1.00 92.44 100 GLN A O 1
ATOM 797 N N . PRO A 1 101 ? 2.314 3.024 -20.830 1.00 94.75 101 PRO A N 1
ATOM 798 C CA . PRO A 1 101 ? 2.638 2.078 -19.771 1.00 94.75 101 PRO A CA 1
ATOM 799 C C . PRO A 1 101 ? 2.668 2.751 -18.392 1.00 94.75 101 PRO A C 1
ATOM 801 O O . PRO A 1 101 ? 3.075 3.904 -18.259 1.00 94.75 101 PRO A O 1
ATOM 804 N N . TRP A 1 102 ? 2.251 2.012 -17.366 1.00 95.00 102 TRP A N 1
ATOM 805 C CA . TRP A 1 102 ? 2.460 2.363 -15.963 1.00 95.00 102 TRP A CA 1
ATOM 806 C C . TRP A 1 102 ? 3.961 2.369 -15.653 1.00 95.00 102 TRP A C 1
ATOM 808 O O . TRP A 1 102 ? 4.652 1.393 -15.943 1.00 95.00 102 TRP A O 1
ATOM 818 N N . GLN A 1 103 ? 4.477 3.476 -15.115 1.00 95.31 103 GLN A N 1
ATOM 819 C CA . GLN A 1 103 ? 5.903 3.613 -14.825 1.00 95.31 103 GLN A CA 1
ATOM 820 C C . GLN A 1 103 ? 6.253 3.114 -13.430 1.00 95.31 103 GLN A C 1
ATOM 822 O O . GLN A 1 103 ? 5.704 3.587 -12.434 1.00 95.31 103 GLN A O 1
ATOM 827 N N . ILE A 1 104 ? 7.224 2.209 -13.386 1.00 96.81 104 ILE A N 1
ATOM 828 C CA . ILE A 1 104 ? 7.760 1.607 -12.173 1.00 96.81 104 ILE A CA 1
ATOM 829 C C . ILE A 1 104 ? 9.260 1.885 -12.137 1.00 96.81 104 ILE A C 1
ATOM 831 O O . ILE A 1 104 ? 9.996 1.520 -13.056 1.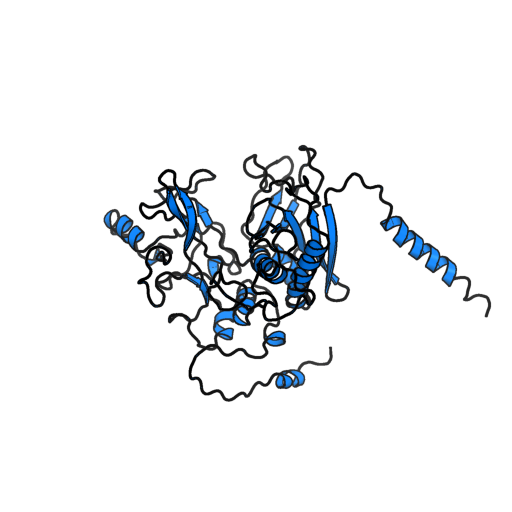00 96.81 104 ILE A O 1
ATOM 835 N N . PHE A 1 105 ? 9.722 2.504 -11.062 1.00 96.44 105 PHE A N 1
ATOM 836 C CA . PHE A 1 105 ? 11.137 2.704 -10.791 1.00 96.44 105 PHE A CA 1
ATOM 837 C C . PHE A 1 105 ? 11.587 1.718 -9.725 1.00 96.44 105 PHE A C 1
ATOM 839 O O . PHE A 1 105 ? 10.894 1.520 -8.732 1.00 96.44 105 PHE A O 1
ATOM 846 N N . VAL A 1 106 ? 12.738 1.092 -9.948 1.00 97.38 106 VAL A N 1
ATOM 847 C CA . VAL A 1 106 ? 13.333 0.140 -9.012 1.00 97.38 106 VAL A CA 1
ATOM 848 C C . VAL A 1 106 ? 14.661 0.706 -8.536 1.00 97.38 106 VAL A C 1
ATOM 850 O O . VAL A 1 106 ? 15.572 0.912 -9.339 1.00 97.38 106 VAL A O 1
ATOM 853 N N . THR A 1 107 ? 14.753 0.969 -7.237 1.00 96.19 107 THR A N 1
ATOM 854 C CA . THR A 1 107 ? 15.959 1.432 -6.544 1.00 96.19 107 THR A CA 1
ATOM 855 C C . THR A 1 107 ? 16.374 0.423 -5.473 1.00 96.19 107 THR A C 1
ATOM 857 O O . THR A 1 107 ? 15.705 -0.587 -5.252 1.00 96.19 107 THR A O 1
ATOM 860 N N . THR A 1 108 ? 17.512 0.660 -4.827 1.00 96.88 108 THR A N 1
ATOM 861 C CA . THR A 1 108 ? 18.138 -0.315 -3.930 1.00 96.88 108 THR A CA 1
ATOM 862 C C . THR A 1 108 ? 18.703 0.328 -2.668 1.00 96.88 108 THR A C 1
ATOM 864 O O . THR A 1 108 ? 19.354 1.373 -2.774 1.00 96.88 108 THR A O 1
ATOM 867 N N . ARG A 1 109 ? 18.573 -0.343 -1.517 1.00 96.12 109 ARG A N 1
ATOM 868 C CA . ARG A 1 109 ? 19.114 0.094 -0.216 1.00 96.12 109 ARG A CA 1
ATOM 869 C C . ARG A 1 109 ? 20.057 -0.915 0.398 1.00 96.12 109 ARG A C 1
ATOM 871 O O . ARG A 1 109 ? 19.738 -2.090 0.552 1.00 96.12 109 ARG A O 1
ATOM 878 N N . LYS A 1 110 ? 21.247 -0.466 0.774 1.00 94.44 110 LYS A N 1
ATOM 879 C CA . LYS A 1 110 ? 22.258 -1.341 1.344 1.00 94.44 110 LYS A CA 1
ATOM 880 C C . LYS A 1 110 ? 21.971 -1.574 2.824 1.00 94.44 110 LYS A C 1
ATOM 882 O O . LYS A 1 110 ? 21.804 -0.630 3.586 1.00 94.44 110 LYS A O 1
ATOM 887 N N . ASN A 1 111 ? 22.040 -2.835 3.247 1.00 90.38 111 ASN A N 1
ATOM 888 C CA . ASN A 1 111 ? 21.799 -3.264 4.633 1.00 90.38 111 ASN A CA 1
ATOM 889 C C . ASN A 1 111 ? 20.397 -2.936 5.181 1.00 90.38 111 ASN A C 1
ATOM 891 O O . ASN A 1 111 ? 20.211 -2.978 6.396 1.00 90.38 111 ASN A O 1
ATOM 895 N N . ASP A 1 112 ? 19.436 -2.610 4.319 1.00 92.19 112 ASP A N 1
ATOM 896 C CA . ASP A 1 112 ? 18.038 -2.536 4.720 1.00 92.19 112 ASP A CA 1
ATOM 897 C C . ASP A 1 112 ? 17.431 -3.933 4.610 1.00 92.19 112 ASP A C 1
ATOM 899 O O . ASP A 1 112 ? 17.365 -4.490 3.519 1.00 92.19 112 ASP A O 1
ATOM 903 N N . GLN A 1 113 ? 17.041 -4.536 5.727 1.00 91.38 113 GLN A N 1
ATOM 904 C CA . GLN A 1 113 ? 16.462 -5.879 5.745 1.00 91.38 113 GLN A CA 1
ATOM 905 C C . GLN A 1 113 ? 14.973 -5.812 5.412 1.00 91.38 113 GLN A C 1
ATOM 907 O O . GLN A 1 113 ? 14.155 -6.241 6.215 1.00 91.38 113 GLN A O 1
ATOM 912 N N . ASN A 1 114 ? 14.624 -5.230 4.263 1.00 91.25 114 ASN A N 1
ATOM 913 C CA . ASN A 1 114 ? 13.246 -5.115 3.808 1.00 91.25 114 ASN A CA 1
ATOM 914 C C . ASN A 1 114 ? 13.152 -4.881 2.289 1.00 91.25 114 ASN A C 1
ATOM 916 O O . ASN A 1 114 ? 14.163 -4.737 1.597 1.00 91.25 114 ASN A O 1
ATOM 920 N N . ALA A 1 115 ? 11.933 -4.843 1.768 1.00 94.25 115 ALA A N 1
ATOM 921 C CA . ALA A 1 115 ? 11.606 -4.131 0.543 1.00 94.25 115 ALA A CA 1
ATOM 922 C C . ALA A 1 115 ? 10.470 -3.150 0.851 1.00 94.25 115 ALA A C 1
ATOM 924 O O . ALA A 1 115 ? 9.742 -3.337 1.818 1.00 94.25 115 ALA A O 1
ATOM 925 N N . HIS A 1 116 ? 10.349 -2.093 0.054 1.00 94.75 116 HIS A N 1
ATOM 926 C CA . HIS A 1 116 ? 9.284 -1.107 0.222 1.00 94.75 116 HIS A CA 1
ATOM 927 C C . HIS A 1 116 ? 8.728 -0.707 -1.125 1.00 94.75 116 HIS A C 1
ATOM 929 O O . HIS A 1 116 ? 9.460 -0.621 -2.117 1.00 94.75 116 HIS A O 1
ATOM 935 N N . ALA A 1 117 ? 7.453 -0.355 -1.146 1.00 95.88 117 ALA A N 1
ATOM 936 C CA . ALA A 1 117 ? 6.838 0.187 -2.331 1.00 95.88 117 ALA A CA 1
ATOM 937 C C . ALA A 1 117 ? 5.715 1.165 -2.051 1.00 95.88 117 ALA A C 1
ATOM 939 O O . ALA A 1 117 ? 5.042 1.151 -1.026 1.00 95.88 117 ALA A O 1
ATOM 940 N N . GLY A 1 118 ? 5.487 2.023 -3.035 1.00 93.94 118 GLY A N 1
ATOM 941 C CA . GLY A 1 118 ? 4.391 2.968 -2.996 1.00 93.94 118 GLY A CA 1
ATOM 942 C C . GLY A 1 118 ? 4.147 3.602 -4.349 1.00 93.94 118 GLY A C 1
ATOM 943 O O . GLY A 1 118 ? 4.942 3.480 -5.286 1.00 93.94 118 GLY A O 1
ATOM 944 N N . THR A 1 119 ? 3.018 4.297 -4.442 1.00 93.56 119 THR A N 1
ATOM 945 C CA . THR A 1 119 ? 2.725 5.181 -5.570 1.00 93.56 119 THR A CA 1
ATOM 946 C C . THR A 1 119 ? 2.968 6.618 -5.154 1.00 93.56 119 THR A C 1
ATOM 948 O O . THR A 1 119 ? 2.496 7.049 -4.105 1.00 93.56 119 THR A O 1
ATOM 951 N N . LEU A 1 120 ? 3.626 7.381 -6.016 1.00 92.94 120 LEU A N 1
ATOM 952 C CA . LEU A 1 120 ? 3.708 8.825 -5.911 1.00 92.94 120 LEU A CA 1
ATOM 953 C C . LEU A 1 120 ? 2.989 9.456 -7.103 1.00 92.94 120 LEU A C 1
ATOM 955 O O . LEU A 1 120 ? 3.416 9.311 -8.251 1.00 92.94 120 LEU A O 1
ATOM 959 N N . THR A 1 121 ? 1.932 10.212 -6.818 1.00 93.62 121 THR A N 1
ATOM 960 C CA . THR A 1 121 ? 1.309 11.115 -7.788 1.00 93.62 121 THR A CA 1
ATOM 961 C C . THR A 1 121 ? 1.656 12.548 -7.422 1.00 93.62 121 THR A C 1
ATOM 963 O O . THR A 1 121 ? 1.570 12.942 -6.259 1.00 93.62 121 THR A O 1
ATOM 966 N N . PHE A 1 122 ? 2.050 13.345 -8.410 1.00 94.00 122 PHE A N 1
ATOM 967 C CA . PHE A 1 122 ? 2.439 14.729 -8.175 1.00 94.00 122 PHE A CA 1
ATOM 968 C C . PHE A 1 122 ? 2.277 15.600 -9.414 1.00 94.00 122 PHE A C 1
ATOM 970 O O . PHE A 1 122 ? 2.262 15.111 -10.542 1.00 94.00 122 PHE A O 1
ATOM 977 N N . SER A 1 123 ? 2.203 16.909 -9.205 1.00 94.94 123 SER A N 1
ATOM 978 C CA . SER A 1 123 ? 2.363 17.899 -10.265 1.00 94.94 123 SER A CA 1
ATOM 979 C C . SER A 1 123 ? 3.669 18.666 -10.105 1.00 94.94 123 SER A C 1
ATOM 981 O O . SER A 1 123 ? 4.060 19.037 -8.997 1.00 94.94 123 SER A O 1
ATOM 983 N N . GLN A 1 124 ? 4.311 18.940 -11.233 1.00 93.31 124 GLN A N 1
ATOM 984 C CA . GLN A 1 124 ? 5.471 19.806 -11.356 1.00 93.31 124 GLN A CA 1
ATOM 985 C C . GLN A 1 124 ? 5.051 21.085 -12.080 1.00 93.31 124 GLN A C 1
ATOM 987 O O . GLN A 1 124 ? 4.483 21.033 -13.172 1.00 93.31 124 GLN A O 1
ATOM 992 N N . GLU A 1 125 ? 5.345 22.239 -11.488 1.00 92.50 125 GLU A N 1
ATOM 993 C CA . GLU A 1 125 ? 5.085 23.541 -12.105 1.00 92.50 125 GLU A CA 1
ATOM 994 C C . GLU A 1 125 ? 6.347 24.115 -12.760 1.00 92.50 125 GLU A C 1
ATOM 996 O O . GLU A 1 125 ? 7.478 23.796 -12.381 1.00 92.50 125 GLU A O 1
ATOM 1001 N N . GLU A 1 126 ? 6.156 25.005 -13.732 1.00 89.88 126 GLU A N 1
ATOM 1002 C CA . GLU A 1 126 ? 7.254 25.713 -14.387 1.00 89.88 126 GLU A CA 1
ATOM 1003 C C . GLU A 1 126 ? 8.022 26.604 -13.403 1.00 89.88 126 GLU A C 1
ATOM 1005 O O . GLU A 1 126 ? 7.444 27.362 -12.627 1.00 89.88 126 GLU A O 1
ATOM 1010 N N . GLY A 1 127 ? 9.353 26.493 -13.421 1.00 85.12 127 GLY A N 1
ATOM 1011 C CA . GLY A 1 127 ? 10.247 27.295 -12.583 1.00 85.12 127 GLY A CA 1
ATOM 1012 C C . GLY A 1 127 ? 10.299 26.902 -11.101 1.00 85.12 127 GLY A C 1
ATOM 1013 O O . GLY A 1 127 ? 11.121 27.460 -10.373 1.00 85.12 127 GLY A O 1
ATOM 1014 N N . LYS A 1 128 ? 9.485 25.940 -10.641 1.00 87.56 128 LYS A N 1
ATOM 1015 C CA . LYS A 1 128 ? 9.567 25.397 -9.276 1.00 87.56 128 LYS A CA 1
ATOM 1016 C C . LYS A 1 128 ? 10.525 24.209 -9.211 1.00 87.56 128 LYS A C 1
ATOM 1018 O O . LYS A 1 128 ? 10.640 23.442 -10.160 1.00 87.56 128 LYS A O 1
ATOM 1023 N N . LYS A 1 129 ? 11.214 24.052 -8.079 1.00 85.44 129 LYS A N 1
ATOM 1024 C CA . LYS A 1 129 ? 12.024 22.855 -7.797 1.00 85.44 129 LYS A CA 1
ATOM 1025 C C . LYS A 1 129 ? 11.228 21.777 -7.075 1.00 85.44 129 LYS A C 1
ATOM 1027 O O . LYS A 1 129 ? 11.391 20.607 -7.389 1.00 85.44 129 LYS A O 1
ATOM 1032 N N . ASP A 1 130 ? 10.397 22.187 -6.122 1.00 89.69 130 ASP A N 1
ATOM 1033 C CA . ASP A 1 130 ? 9.585 21.263 -5.343 1.00 89.69 130 ASP A CA 1
ATOM 1034 C C . ASP A 1 130 ? 8.316 20.871 -6.102 1.00 89.69 130 ASP A C 1
ATOM 1036 O O . ASP A 1 130 ? 7.663 21.713 -6.733 1.00 89.69 130 ASP A O 1
ATOM 1040 N N . ILE A 1 131 ? 7.967 19.591 -6.009 1.00 92.81 131 ILE A N 1
ATOM 1041 C CA . ILE A 1 131 ? 6.714 19.051 -6.532 1.00 92.81 131 ILE A CA 1
ATOM 1042 C C . ILE A 1 131 ? 5.550 19.360 -5.586 1.00 92.81 131 ILE A C 1
ATOM 1044 O O . ILE A 1 131 ? 5.732 19.612 -4.396 1.00 92.81 131 ILE A O 1
ATOM 1048 N N . THR A 1 132 ? 4.328 19.292 -6.108 1.00 92.62 132 THR A N 1
ATOM 1049 C CA . THR A 1 132 ? 3.105 19.264 -5.293 1.00 92.62 132 THR A CA 1
ATOM 1050 C C . THR A 1 132 ? 2.534 17.853 -5.307 1.00 92.62 132 THR A C 1
ATOM 1052 O O . THR A 1 132 ? 2.185 17.348 -6.374 1.00 92.62 132 THR A O 1
ATOM 1055 N N . ILE A 1 133 ? 2.455 17.210 -4.140 1.00 91.12 133 ILE A N 1
ATOM 1056 C CA . ILE A 1 133 ? 1.895 15.858 -4.004 1.00 91.12 133 ILE A CA 1
ATOM 1057 C C . ILE A 1 133 ? 0.391 15.899 -4.270 1.00 91.12 133 ILE A C 1
ATOM 1059 O O . ILE A 1 133 ? -0.315 16.800 -3.819 1.00 91.12 133 ILE A O 1
ATOM 1063 N N . ILE A 1 134 ? -0.096 14.895 -4.992 1.00 90.19 134 ILE A N 1
ATOM 1064 C CA . ILE A 1 134 ? -1.514 14.655 -5.225 1.00 90.19 134 ILE A CA 1
ATOM 1065 C C . ILE A 1 134 ? -1.868 13.351 -4.493 1.00 90.19 134 ILE A C 1
ATOM 1067 O O . ILE A 1 134 ? -1.302 12.312 -4.827 1.00 90.19 134 ILE A O 1
ATOM 1071 N N . PRO A 1 135 ? -2.801 13.363 -3.526 1.00 83.19 135 PRO A N 1
ATOM 1072 C CA . PRO A 1 135 ? -3.124 12.187 -2.706 1.00 83.19 135 PRO A CA 1
ATOM 1073 C C . PRO A 1 135 ? -3.886 11.089 -3.473 1.00 83.19 135 PRO A C 1
ATOM 1075 O O . PRO A 1 135 ? -4.058 9.977 -2.986 1.00 83.19 135 PRO A O 1
ATOM 1078 N N . GLU A 1 136 ? -4.353 11.356 -4.694 1.00 83.75 136 GLU A N 1
ATOM 1079 C CA . GLU A 1 136 ? -4.995 10.342 -5.535 1.00 83.75 136 GLU A CA 1
ATOM 1080 C C . GLU A 1 136 ? -3.973 9.417 -6.219 1.00 83.75 136 GLU A C 1
ATOM 1082 O O . GLU A 1 136 ? -2.986 9.866 -6.805 1.00 83.75 136 GLU A O 1
ATOM 1087 N N . ASN A 1 137 ? -4.261 8.112 -6.259 1.00 85.81 137 ASN A N 1
ATOM 1088 C CA . ASN A 1 137 ? -3.485 7.151 -7.042 1.00 85.81 137 ASN A CA 1
ATOM 1089 C C . ASN A 1 137 ? -3.846 7.252 -8.537 1.00 85.81 137 ASN A C 1
ATOM 1091 O O . ASN A 1 137 ? -4.830 6.678 -9.013 1.00 85.81 137 ASN A O 1
ATOM 1095 N N . TYR A 1 138 ? -3.040 7.983 -9.305 1.00 89.38 138 TYR A N 1
ATOM 1096 C CA . TYR A 1 138 ? -3.252 8.112 -10.745 1.00 89.38 138 TYR A CA 1
ATOM 1097 C C . TYR A 1 138 ? -2.718 6.919 -11.546 1.00 89.38 138 TYR A C 1
ATOM 1099 O O . TYR A 1 138 ? -3.167 6.748 -12.678 1.00 89.38 138 TYR A O 1
ATOM 1107 N N . ALA A 1 139 ? -1.865 6.055 -10.987 1.00 86.00 139 ALA A N 1
ATOM 1108 C CA . ALA A 1 139 ? -1.446 4.813 -11.635 1.00 86.00 139 ALA A CA 1
ATOM 1109 C C . ALA A 1 139 ? -2.646 3.868 -11.815 1.00 86.00 139 ALA A C 1
ATOM 1111 O O . ALA A 1 139 ? -2.892 3.379 -12.921 1.00 86.00 139 ALA A O 1
ATOM 1112 N N . ALA A 1 140 ? -3.485 3.735 -10.781 1.00 86.62 140 ALA A N 1
ATOM 1113 C CA . ALA A 1 140 ? -4.766 3.034 -10.869 1.00 86.62 140 ALA A CA 1
ATOM 1114 C C . ALA A 1 140 ? -5.660 3.642 -11.964 1.00 86.62 140 ALA A C 1
ATOM 1116 O O . ALA A 1 140 ? -6.164 2.947 -12.847 1.00 86.62 140 ALA A O 1
ATOM 1117 N N . ARG A 1 141 ? -5.814 4.974 -11.977 1.00 85.81 141 ARG A N 1
ATOM 1118 C CA . ARG A 1 141 ? -6.647 5.670 -12.976 1.00 85.81 141 ARG A CA 1
ATOM 1119 C C . ARG A 1 141 ? -6.110 5.515 -14.396 1.00 85.81 141 ARG A C 1
ATOM 1121 O O . ARG A 1 141 ? -6.912 5.342 -15.317 1.00 85.81 141 ARG A O 1
ATOM 1128 N N . LEU A 1 142 ? -4.796 5.552 -14.590 1.00 91.25 142 LEU A N 1
ATOM 1129 C CA . LEU A 1 142 ? -4.152 5.290 -15.873 1.00 91.25 142 LEU A CA 1
ATOM 1130 C C . LEU A 1 142 ? -4.517 3.884 -16.359 1.00 91.25 142 LEU A C 1
ATOM 1132 O O . LEU A 1 142 ? -5.010 3.731 -17.478 1.00 91.25 142 LEU A O 1
ATOM 1136 N N . LEU A 1 143 ? -4.345 2.875 -15.502 1.00 92.62 143 LEU A N 1
ATOM 1137 C CA . LEU A 1 143 ? -4.663 1.484 -15.820 1.00 92.62 143 LEU A CA 1
ATOM 1138 C C . LEU A 1 143 ? -6.155 1.274 -16.102 1.00 92.62 143 LEU A C 1
ATOM 1140 O O . LEU A 1 143 ? -6.482 0.560 -17.040 1.00 92.62 143 LEU A O 1
ATOM 1144 N N . GLN A 1 144 ? -7.061 1.925 -15.372 1.00 91.06 144 GLN A N 1
ATOM 1145 C CA . GLN A 1 144 ? -8.497 1.602 -15.407 1.00 91.06 144 GLN A CA 1
ATOM 1146 C C . GLN A 1 144 ? -9.348 2.506 -16.308 1.00 91.06 144 GLN A C 1
ATOM 1148 O O . GLN A 1 144 ? -10.392 2.092 -16.827 1.00 91.06 144 GLN A O 1
ATOM 1153 N N . THR A 1 145 ? -8.905 3.745 -16.522 1.00 87.75 145 THR A N 1
ATOM 1154 C CA . THR A 1 145 ? -9.634 4.759 -17.306 1.00 87.75 145 THR A CA 1
ATOM 1155 C C . THR A 1 145 ? -8.860 5.248 -18.525 1.00 87.75 145 THR A C 1
ATOM 1157 O O . THR A 1 145 ? -9.445 5.888 -19.393 1.00 87.75 145 THR A O 1
ATOM 1160 N N . GLY A 1 146 ? -7.558 4.953 -18.613 1.00 87.25 146 GLY A N 1
ATOM 1161 C CA . GLY A 1 146 ? -6.703 5.456 -19.687 1.00 87.25 146 GLY A CA 1
ATOM 1162 C C . GLY A 1 146 ? -6.358 6.941 -19.562 1.00 87.25 146 GLY A C 1
ATOM 1163 O O . GLY A 1 146 ? -5.823 7.507 -20.516 1.00 87.25 146 GLY A O 1
ATOM 1164 N N . LYS A 1 147 ? -6.661 7.579 -18.416 1.00 85.69 147 LYS A N 1
ATOM 1165 C CA . LYS A 1 147 ? -6.292 8.974 -18.140 1.00 85.69 147 LYS A CA 1
ATOM 1166 C C . LYS A 1 147 ? -4.764 9.109 -18.245 1.00 85.69 147 LYS A C 1
ATOM 1168 O O . LYS A 1 147 ? -4.069 8.467 -17.458 1.00 85.69 147 LYS A O 1
ATOM 1173 N N . PRO A 1 148 ? -4.243 9.898 -19.199 1.00 85.44 148 PRO A N 1
ATOM 1174 C CA . PRO A 1 148 ? -2.807 10.038 -19.371 1.00 85.44 148 PRO A CA 1
ATOM 1175 C C . PRO A 1 148 ? -2.196 10.836 -18.214 1.00 85.44 148 PRO A C 1
ATOM 1177 O O . PRO A 1 148 ? -2.846 11.709 -17.632 1.00 85.44 148 PRO A O 1
ATOM 1180 N N . VAL A 1 149 ? -0.937 10.528 -17.923 1.00 92.00 149 VAL A N 1
ATOM 1181 C CA . VAL A 1 149 ? -0.030 11.302 -17.065 1.00 92.00 149 VAL A CA 1
ATOM 1182 C C . VAL A 1 149 ? 1.238 11.605 -17.867 1.00 92.00 149 VAL A C 1
ATOM 1184 O O . VAL A 1 149 ? 1.469 11.016 -18.919 1.00 92.00 149 VAL A O 1
ATOM 1187 N N . ASP A 1 150 ? 2.074 12.517 -17.416 1.00 93.56 150 ASP A N 1
ATOM 1188 C CA . ASP A 1 150 ? 3.385 12.734 -18.007 1.00 93.56 150 ASP A CA 1
ATOM 1189 C C . ASP A 1 150 ? 4.339 11.589 -17.636 1.00 93.56 150 ASP A C 1
ATOM 1191 O O . ASP A 1 150 ? 4.233 10.981 -16.568 1.00 93.56 150 ASP A O 1
ATOM 1195 N N . MET A 1 151 ? 5.268 11.278 -18.545 1.00 90.44 151 MET A N 1
ATOM 1196 C CA . MET A 1 151 ? 6.239 10.195 -18.377 1.00 90.44 151 MET A CA 1
ATOM 1197 C C . MET A 1 151 ? 7.579 10.750 -17.895 1.00 90.44 151 MET A C 1
ATOM 1199 O O . MET A 1 151 ? 8.124 11.692 -18.474 1.00 90.44 151 MET A O 1
ATOM 1203 N N . LEU A 1 152 ? 8.143 10.132 -16.862 1.00 87.81 152 LEU A N 1
ATOM 1204 C CA . LEU A 1 152 ? 9.443 10.472 -16.301 1.00 87.81 152 LEU A CA 1
ATOM 1205 C C . LEU A 1 152 ? 10.531 9.535 -16.844 1.00 87.81 152 LEU A C 1
ATOM 1207 O O . LEU A 1 152 ? 10.323 8.339 -17.029 1.00 87.81 152 LEU A O 1
ATOM 1211 N N . SER A 1 153 ? 11.724 10.060 -17.094 1.00 75.81 153 SER A N 1
ATOM 1212 C CA . SER A 1 153 ? 12.913 9.235 -17.336 1.00 75.81 153 SER A CA 1
ATOM 1213 C C . SER A 1 153 ? 13.928 9.530 -16.248 1.00 75.81 153 SER A C 1
ATOM 1215 O O . SER A 1 153 ? 14.205 10.704 -15.989 1.00 75.81 153 SER A O 1
ATOM 1217 N N . ALA A 1 154 ? 14.485 8.486 -15.635 1.00 71.38 154 ALA A N 1
ATOM 1218 C CA . ALA A 1 154 ? 15.599 8.658 -14.714 1.00 71.38 154 ALA A CA 1
ATOM 1219 C C . ALA A 1 154 ? 16.810 9.265 -15.446 1.00 71.38 154 ALA A C 1
ATOM 1221 O O . ALA A 1 154 ? 16.937 9.193 -16.671 1.00 71.38 154 ALA A O 1
ATOM 1222 N N . LYS A 1 155 ? 17.704 9.911 -14.703 1.00 66.62 155 LYS A N 1
ATOM 1223 C CA . LYS A 1 155 ? 18.947 10.479 -15.234 1.00 66.62 155 LYS A CA 1
ATOM 1224 C C . LYS A 1 155 ? 20.081 10.162 -14.268 1.00 66.62 155 LYS A C 1
ATOM 1226 O O . LYS A 1 155 ? 19.853 9.957 -13.078 1.00 66.62 155 LYS A O 1
ATOM 1231 N N . THR A 1 156 ? 21.309 10.112 -14.774 1.00 56.81 156 THR A N 1
ATOM 1232 C CA . THR A 1 156 ? 22.483 10.178 -13.902 1.00 56.81 156 THR A CA 1
ATOM 1233 C C . THR A 1 156 ? 22.495 11.556 -13.242 1.00 56.81 156 THR A C 1
ATOM 1235 O O . THR A 1 156 ? 22.418 12.568 -13.933 1.00 56.81 156 THR A O 1
ATOM 1238 N N . SER A 1 157 ? 22.510 11.583 -11.907 1.00 55.50 157 SER A N 1
ATOM 1239 C CA . SER A 1 157 ? 22.426 12.805 -11.100 1.00 55.50 157 SER A CA 1
ATOM 1240 C C . SER A 1 157 ? 23.528 13.792 -11.493 1.00 55.50 157 SER A C 1
ATOM 1242 O O . SER A 1 157 ? 24.702 13.573 -11.198 1.00 55.50 157 SER A O 1
ATOM 1244 N N . ASP A 1 158 ? 23.155 14.885 -12.157 1.00 55.81 158 ASP A N 1
ATOM 1245 C CA . ASP A 1 158 ? 24.025 16.044 -12.380 1.00 55.81 158 ASP A CA 1
ATOM 1246 C C . ASP A 1 158 ? 23.703 17.200 -11.416 1.00 55.81 158 ASP A C 1
ATOM 1248 O O . ASP A 1 158 ? 24.333 18.257 -11.464 1.00 55.81 158 ASP A O 1
ATOM 1252 N N . GLY A 1 159 ? 22.724 16.994 -10.523 1.00 54.91 159 GLY A N 1
ATOM 1253 C CA . GLY A 1 159 ? 22.274 17.962 -9.521 1.00 54.91 159 GLY A CA 1
ATOM 1254 C C . GLY A 1 159 ? 21.568 19.197 -10.089 1.00 54.91 159 GLY A C 1
ATOM 1255 O O . GLY A 1 159 ? 21.226 20.091 -9.316 1.00 54.91 159 GLY A O 1
ATOM 1256 N N . ASN A 1 160 ? 21.347 19.259 -11.408 1.00 54.91 160 ASN A N 1
ATOM 1257 C CA . ASN A 1 160 ? 20.774 20.410 -12.115 1.00 54.91 160 ASN A CA 1
ATOM 1258 C C . ASN A 1 160 ? 19.571 20.044 -12.998 1.00 54.91 160 ASN A C 1
ATOM 1260 O O . ASN A 1 160 ? 19.049 20.899 -13.719 1.00 54.91 160 ASN A O 1
ATOM 1264 N N . SER A 1 161 ? 19.124 18.792 -12.956 1.00 59.47 161 SER A N 1
ATOM 1265 C CA . SER A 1 161 ? 17.991 18.326 -13.741 1.00 59.47 161 SER A CA 1
ATOM 1266 C C . SER A 1 161 ? 16.665 18.737 -13.099 1.00 59.47 161 SER A C 1
ATOM 1268 O O . SER A 1 161 ? 16.321 18.309 -12.004 1.00 59.47 161 SER A O 1
ATOM 1270 N N . TYR A 1 162 ? 15.904 19.566 -13.813 1.00 66.69 162 TYR A N 1
ATOM 1271 C CA . TYR A 1 162 ? 14.521 19.894 -13.472 1.00 66.69 162 TYR A CA 1
ATOM 1272 C C . TYR A 1 162 ? 13.583 18.872 -14.116 1.00 66.69 162 TYR A C 1
ATOM 1274 O O . TYR A 1 162 ? 13.740 18.538 -15.299 1.00 66.69 162 TYR A O 1
ATOM 1282 N N . ILE A 1 163 ? 12.598 18.396 -13.354 1.00 84.38 163 ILE A N 1
ATOM 1283 C CA . ILE A 1 163 ? 11.450 17.682 -13.916 1.00 84.38 163 ILE A CA 1
ATOM 1284 C C . ILE A 1 163 ? 10.672 18.686 -14.770 1.00 84.38 163 ILE A C 1
ATOM 1286 O O . ILE A 1 163 ? 10.506 19.848 -14.392 1.00 84.38 163 ILE A O 1
ATOM 1290 N N . SER A 1 164 ? 10.253 18.271 -15.964 1.00 87.94 164 SER A N 1
ATOM 1291 C CA . SER A 1 164 ? 9.441 19.134 -16.820 1.00 87.94 164 SER A CA 1
ATOM 1292 C C . SER A 1 164 ? 8.088 19.427 -16.160 1.00 87.94 164 SER A C 1
ATOM 1294 O O . SER A 1 164 ? 7.598 18.606 -15.388 1.00 87.94 164 SER A O 1
ATOM 1296 N N . PRO A 1 165 ? 7.462 20.581 -16.434 1.00 91.88 165 PRO A N 1
ATOM 1297 C CA . PRO A 1 165 ? 6.116 20.839 -15.941 1.00 91.88 165 PRO A CA 1
ATOM 1298 C C . PRO A 1 165 ? 5.144 19.771 -16.442 1.00 91.88 165 PRO A C 1
ATOM 1300 O O . PRO A 1 165 ? 5.180 19.417 -17.621 1.00 91.88 165 PRO A O 1
ATOM 1303 N N . GLY A 1 166 ? 4.294 19.263 -15.555 1.00 93.69 166 GLY A N 1
ATOM 1304 C CA . GLY A 1 166 ? 3.432 18.128 -15.867 1.00 93.69 166 GLY A CA 1
ATOM 1305 C C . GLY A 1 166 ? 2.769 17.513 -14.641 1.00 93.69 166 GLY A C 1
ATOM 1306 O O . GLY A 1 166 ? 2.990 17.940 -13.509 1.00 93.69 166 GLY A O 1
ATOM 1307 N N . THR A 1 167 ? 1.934 16.506 -14.871 1.00 94.75 167 THR A N 1
ATOM 1308 C CA . THR A 1 167 ? 1.313 15.675 -13.836 1.00 94.75 167 THR A CA 1
ATOM 1309 C C . THR A 1 167 ? 1.809 14.252 -13.978 1.00 94.75 167 THR A C 1
ATOM 1311 O O . THR A 1 167 ? 1.517 13.598 -14.968 1.00 94.75 167 THR A O 1
ATOM 1314 N N . TYR A 1 168 ? 2.500 13.749 -12.970 1.00 94.25 168 TYR A N 1
ATOM 1315 C CA . TYR A 1 168 ? 3.163 12.456 -12.986 1.00 94.25 168 TYR A CA 1
ATOM 1316 C C . TYR A 1 168 ? 2.474 11.491 -12.026 1.00 94.25 168 TYR A C 1
ATOM 1318 O O . TYR A 1 168 ? 1.929 11.893 -10.997 1.00 94.25 168 TYR A O 1
ATOM 1326 N N . SER A 1 169 ? 2.523 10.202 -12.352 1.00 93.94 169 SER A N 1
ATOM 1327 C CA . SER A 1 169 ? 2.182 9.133 -11.418 1.00 93.94 169 SER A CA 1
ATOM 1328 C C . SER A 1 169 ? 3.110 7.959 -11.657 1.00 93.94 169 SER A C 1
ATOM 1330 O O . SER A 1 169 ? 3.129 7.390 -12.750 1.00 93.94 169 SER A O 1
ATOM 1332 N N . ILE A 1 170 ? 3.918 7.657 -10.649 1.00 94.38 170 ILE A N 1
ATOM 1333 C CA . ILE A 1 170 ? 4.955 6.635 -10.707 1.00 94.38 170 ILE A CA 1
ATOM 1334 C C . ILE A 1 170 ? 4.796 5.701 -9.519 1.00 94.38 170 ILE A C 1
ATOM 1336 O O . ILE A 1 170 ? 4.390 6.132 -8.439 1.00 94.38 170 ILE A O 1
ATOM 1340 N N . SER A 1 171 ? 5.175 4.447 -9.701 1.00 95.69 171 SER A N 1
ATOM 1341 C CA . SER A 1 171 ? 5.405 3.546 -8.578 1.00 95.69 171 SER A CA 1
ATOM 1342 C C . SER A 1 171 ? 6.900 3.400 -8.344 1.00 95.69 171 SER A C 1
ATOM 1344 O O . SER A 1 171 ? 7.684 3.371 -9.294 1.00 95.69 171 SER A O 1
ATOM 1346 N N . MET A 1 172 ? 7.294 3.341 -7.078 1.00 94.94 172 MET A N 1
ATOM 1347 C CA . MET A 1 172 ? 8.675 3.115 -6.664 1.00 94.94 172 MET A CA 1
ATOM 1348 C C . MET A 1 172 ? 8.734 1.806 -5.893 1.00 94.94 172 MET A C 1
ATOM 1350 O O . MET A 1 172 ? 7.911 1.605 -5.005 1.00 94.94 172 MET A O 1
ATOM 1354 N N . ILE A 1 173 ? 9.701 0.959 -6.234 1.00 96.94 173 ILE A N 1
ATOM 1355 C CA . ILE A 1 173 ? 10.077 -0.232 -5.479 1.00 96.94 173 ILE A CA 1
ATOM 1356 C C . ILE A 1 173 ? 11.506 -0.028 -4.989 1.00 96.94 173 ILE A C 1
ATOM 1358 O O . ILE A 1 173 ? 12.415 0.231 -5.780 1.00 96.94 173 ILE A O 1
ATOM 1362 N N . GLU A 1 174 ? 11.708 -0.150 -3.690 1.00 96.88 174 GLU A N 1
ATOM 1363 C CA . GLU A 1 174 ? 13.001 -0.063 -3.036 1.00 96.88 174 GLU A CA 1
ATOM 1364 C C . GLU A 1 174 ? 13.386 -1.442 -2.502 1.00 96.88 174 GLU A C 1
ATOM 1366 O O . GLU A 1 174 ? 12.687 -2.013 -1.672 1.00 96.88 174 GLU A O 1
ATOM 1371 N N . ILE A 1 175 ? 14.483 -2.000 -3.015 1.00 96.81 175 ILE A N 1
ATOM 1372 C CA . ILE A 1 175 ? 14.912 -3.363 -2.691 1.00 96.81 175 ILE A CA 1
ATOM 1373 C C . ILE A 1 175 ? 16.111 -3.314 -1.747 1.00 96.81 175 ILE A C 1
ATOM 1375 O O . ILE A 1 175 ? 17.208 -2.878 -2.119 1.00 96.81 175 ILE A O 1
ATOM 1379 N N . GLY A 1 176 ? 15.912 -3.798 -0.527 1.00 95.31 176 GLY A N 1
ATOM 1380 C CA . GLY A 1 176 ? 16.959 -3.968 0.467 1.00 95.31 176 GLY A CA 1
ATOM 1381 C C . GLY A 1 176 ? 17.804 -5.232 0.274 1.00 95.31 176 GLY A C 1
ATOM 1382 O O . GLY A 1 176 ? 17.803 -5.861 -0.787 1.00 95.31 176 GLY A O 1
ATOM 1383 N N . GLN A 1 177 ? 18.546 -5.620 1.308 1.00 91.62 177 GLN A N 1
ATOM 1384 C CA . GLN A 1 177 ? 19.381 -6.820 1.350 1.00 91.62 177 GLN A CA 1
ATOM 1385 C C . GLN A 1 177 ? 19.182 -7.562 2.672 1.00 91.62 177 GLN A C 1
ATOM 1387 O O . GLN A 1 177 ? 19.029 -6.955 3.727 1.00 91.62 177 GLN A O 1
ATOM 1392 N N . HIS A 1 178 ? 19.311 -8.885 2.638 1.00 86.06 178 HIS A N 1
ATOM 1393 C CA . HIS A 1 178 ? 19.393 -9.716 3.842 1.00 86.06 178 HIS A CA 1
ATOM 1394 C C . HIS A 1 178 ? 18.145 -9.704 4.739 1.00 86.06 178 HIS A C 1
ATOM 1396 O O . HIS A 1 178 ? 18.290 -9.901 5.944 1.00 86.06 178 HIS A O 1
ATOM 1402 N N . LEU A 1 179 ? 16.936 -9.529 4.183 1.00 81.19 179 LEU A N 1
ATOM 1403 C CA . LEU A 1 179 ? 15.684 -9.763 4.924 1.00 81.19 179 LEU A CA 1
ATOM 1404 C C . LEU A 1 179 ? 15.621 -11.208 5.472 1.00 81.19 179 LEU A C 1
ATOM 1406 O O . LEU A 1 179 ? 15.136 -11.438 6.576 1.00 81.19 179 LEU A O 1
ATOM 1410 N N . GLY A 1 180 ? 16.164 -12.184 4.730 1.00 70.06 180 GLY A N 1
ATOM 1411 C CA . GLY A 1 180 ? 16.311 -13.579 5.161 1.00 70.06 180 GLY A CA 1
ATOM 1412 C C . GLY A 1 180 ? 17.653 -13.909 5.831 1.00 70.06 180 GLY A C 1
ATOM 1413 O O . GLY A 1 180 ? 18.585 -13.103 5.869 1.00 70.06 180 GLY A O 1
ATOM 1414 N N . ALA A 1 181 ? 17.797 -15.143 6.329 1.00 68.81 181 ALA A N 1
ATOM 1415 C CA . ALA A 1 181 ? 19.073 -15.605 6.873 1.00 68.81 181 ALA A CA 1
ATOM 1416 C C . ALA A 1 181 ? 20.142 -15.694 5.764 1.00 68.81 181 ALA A C 1
ATOM 1418 O O . ALA A 1 181 ? 19.931 -16.318 4.728 1.00 68.81 181 ALA A O 1
ATOM 1419 N N . ASN A 1 182 ? 21.319 -15.101 5.991 1.00 62.53 182 ASN A N 1
ATOM 1420 C CA . ASN A 1 182 ? 22.419 -15.110 5.022 1.00 62.53 182 ASN A CA 1
ATOM 1421 C C . ASN A 1 182 ? 23.006 -16.526 4.858 1.00 62.53 182 ASN A C 1
ATOM 1423 O O . ASN A 1 182 ? 23.645 -17.025 5.791 1.00 62.53 182 ASN A O 1
ATOM 1427 N N . ARG A 1 183 ? 22.770 -17.183 3.712 1.00 66.50 183 ARG A N 1
ATOM 1428 C CA . ARG A 1 183 ? 23.201 -18.568 3.432 1.00 66.50 183 ARG A CA 1
ATOM 1429 C C . ARG A 1 183 ? 23.474 -18.824 1.945 1.00 66.50 183 ARG A C 1
ATOM 1431 O O . ARG A 1 183 ? 23.072 -18.045 1.084 1.00 66.50 183 ARG A O 1
ATOM 1438 N N . ASP A 1 184 ? 24.157 -19.936 1.669 1.00 73.75 184 ASP A N 1
ATOM 1439 C CA . ASP A 1 184 ? 24.563 -20.368 0.328 1.00 73.75 184 ASP A CA 1
ATOM 1440 C C . ASP A 1 184 ? 23.366 -20.482 -0.632 1.00 73.75 184 ASP A C 1
ATOM 1442 O O . ASP A 1 184 ? 22.370 -21.136 -0.331 1.00 73.75 184 ASP A O 1
ATOM 1446 N N . GLY A 1 185 ? 23.478 -19.859 -1.808 1.00 79.62 185 GLY A N 1
ATOM 1447 C CA . GLY A 1 185 ? 22.441 -19.861 -2.848 1.00 79.62 185 GLY A CA 1
ATOM 1448 C C . GLY A 1 185 ? 21.495 -18.657 -2.819 1.00 79.62 185 GLY A C 1
ATOM 1449 O O . GLY A 1 185 ? 20.879 -18.369 -3.842 1.00 79.62 185 GLY A O 1
ATOM 1450 N N . ALA A 1 186 ? 21.429 -17.908 -1.713 1.00 86.50 186 ALA A N 1
ATOM 1451 C CA . ALA A 1 186 ? 20.691 -16.648 -1.664 1.00 86.50 186 ALA A CA 1
ATOM 1452 C C . ALA A 1 186 ? 21.467 -15.522 -2.372 1.00 86.50 186 ALA A C 1
ATOM 1454 O O . ALA A 1 186 ? 22.683 -15.388 -2.217 1.00 86.50 186 ALA A O 1
ATOM 1455 N N . ILE A 1 187 ? 20.758 -14.682 -3.124 1.00 88.75 187 ILE A N 1
ATOM 1456 C CA . ILE A 1 187 ? 21.333 -13.542 -3.847 1.00 88.75 187 ILE A CA 1
ATOM 1457 C C . ILE A 1 187 ? 21.040 -12.292 -3.031 1.00 88.75 187 ILE A C 1
ATOM 1459 O O . ILE A 1 187 ? 19.883 -11.940 -2.847 1.00 88.75 187 ILE A O 1
ATOM 1463 N N . ASP A 1 188 ? 22.071 -11.653 -2.478 1.00 87.62 188 ASP A N 1
ATOM 1464 C CA . ASP A 1 188 ? 21.912 -10.509 -1.564 1.00 87.62 188 ASP A CA 1
ATOM 1465 C C . ASP A 1 188 ? 20.996 -10.813 -0.355 1.00 87.62 188 ASP A C 1
ATOM 1467 O O . ASP A 1 188 ? 20.348 -9.933 0.206 1.00 87.62 188 ASP A O 1
ATOM 1471 N N . GLY A 1 189 ? 20.957 -12.082 0.074 1.00 87.19 189 GLY A N 1
ATOM 1472 C CA . GLY A 1 189 ? 20.105 -12.564 1.167 1.00 87.19 189 GLY A CA 1
ATOM 1473 C C . GLY A 1 189 ? 18.645 -12.837 0.790 1.00 87.19 189 GLY A C 1
ATOM 1474 O O . GLY A 1 189 ? 17.839 -13.115 1.677 1.00 87.19 189 GLY A O 1
ATOM 1475 N N . TRP A 1 190 ? 18.323 -12.794 -0.502 1.00 90.00 190 TRP A N 1
ATOM 1476 C CA . TRP A 1 190 ? 17.023 -13.145 -1.057 1.00 90.00 190 TRP A CA 1
ATOM 1477 C C . TRP A 1 190 ? 17.011 -14.562 -1.627 1.00 90.00 190 TRP A C 1
ATOM 1479 O O . TRP A 1 190 ? 17.951 -14.964 -2.321 1.00 90.00 190 TRP A O 1
ATOM 1489 N N . TRP A 1 191 ? 15.932 -15.306 -1.377 1.00 89.31 191 TRP A N 1
ATOM 1490 C CA . TRP A 1 191 ? 15.671 -16.544 -2.103 1.00 89.31 191 TRP A CA 1
ATOM 1491 C C . TRP A 1 191 ? 14.906 -16.243 -3.387 1.00 89.31 191 TRP A C 1
ATOM 1493 O O . TRP A 1 191 ? 13.886 -15.559 -3.357 1.00 89.31 191 TRP A O 1
ATOM 1503 N N . VAL A 1 192 ? 15.382 -16.780 -4.507 1.00 88.50 192 VAL A N 1
ATOM 1504 C CA . VAL A 1 192 ? 14.661 -16.751 -5.782 1.00 88.50 192 VAL A CA 1
ATOM 1505 C C . VAL A 1 192 ? 14.345 -18.191 -6.148 1.00 88.50 192 VAL A C 1
ATOM 1507 O O . VAL A 1 192 ? 15.254 -18.970 -6.439 1.00 88.50 192 VAL A O 1
ATOM 1510 N N . ASP A 1 193 ? 13.066 -18.548 -6.094 1.00 78.75 193 ASP A N 1
ATOM 1511 C CA . ASP A 1 193 ? 12.595 -19.853 -6.542 1.00 78.75 193 ASP A CA 1
ATOM 1512 C C . ASP A 1 193 ? 12.784 -19.974 -8.062 1.00 78.75 193 ASP A C 1
ATOM 1514 O O . ASP A 1 193 ? 12.347 -19.111 -8.818 1.00 78.75 193 ASP A O 1
ATOM 1518 N N . SER A 1 194 ? 13.442 -21.036 -8.534 1.00 65.19 194 SER A N 1
ATOM 1519 C CA . SER A 1 194 ? 13.687 -21.231 -9.968 1.00 65.19 194 SER A CA 1
ATOM 1520 C C . SER A 1 194 ? 12.405 -21.399 -10.785 1.00 65.19 194 SER A C 1
ATOM 1522 O O . SER A 1 194 ? 12.435 -21.159 -11.993 1.00 65.19 194 SER A O 1
ATOM 1524 N N . ASP A 1 195 ? 11.301 -21.788 -10.138 1.00 66.75 195 ASP A N 1
ATOM 1525 C CA . ASP A 1 195 ? 10.010 -22.007 -10.790 1.00 66.75 195 ASP A CA 1
ATOM 1526 C C . ASP A 1 195 ? 9.042 -20.809 -10.657 1.00 66.75 195 ASP A C 1
ATOM 1528 O O . ASP A 1 195 ? 7.966 -20.869 -11.245 1.00 66.75 195 ASP A O 1
ATOM 1532 N N . ASN A 1 196 ? 9.423 -19.730 -9.941 1.00 63.31 196 ASN A N 1
ATOM 1533 C CA . ASN A 1 196 ? 8.770 -18.406 -9.762 1.00 63.31 196 ASN A CA 1
ATOM 1534 C C . ASN A 1 196 ? 7.251 -18.334 -9.425 1.00 63.31 196 ASN A C 1
ATOM 1536 O O . ASN A 1 196 ? 6.778 -17.275 -9.016 1.00 63.31 196 ASN A O 1
ATOM 1540 N N . ASP A 1 197 ? 6.472 -19.411 -9.549 1.00 69.81 197 ASP A N 1
ATOM 1541 C CA . ASP A 1 197 ? 4.998 -19.434 -9.470 1.00 69.81 197 ASP A CA 1
ATOM 1542 C C . ASP A 1 197 ? 4.467 -20.551 -8.557 1.00 69.81 197 ASP A C 1
ATOM 1544 O O . ASP A 1 197 ? 3.333 -21.027 -8.672 1.00 69.81 197 ASP A O 1
ATOM 1548 N N . THR A 1 198 ? 5.293 -20.997 -7.621 1.00 76.38 198 THR A N 1
ATOM 1549 C CA . THR A 1 198 ? 4.895 -21.963 -6.600 1.00 76.38 198 THR A CA 1
ATOM 1550 C C . THR A 1 198 ? 3.943 -21.284 -5.629 1.00 76.38 198 THR A C 1
ATOM 1552 O O . THR A 1 198 ? 4.187 -20.150 -5.248 1.00 76.38 198 THR A O 1
ATOM 1555 N N . VAL A 1 199 ? 2.844 -21.945 -5.239 1.00 79.31 199 VAL A N 1
ATOM 1556 C CA . VAL A 1 199 ? 1.846 -21.398 -4.283 1.00 79.31 199 VAL A CA 1
ATOM 1557 C C . VAL A 1 199 ? 2.386 -21.358 -2.848 1.00 79.31 199 VAL A C 1
ATOM 1559 O O . VAL A 1 199 ? 1.882 -20.610 -2.010 1.00 79.31 199 VAL A O 1
ATOM 1562 N N . LEU A 1 200 ? 3.402 -22.179 -2.576 1.00 82.44 200 LEU A N 1
ATOM 1563 C CA . LEU A 1 200 ? 4.105 -22.271 -1.305 1.00 82.44 200 LEU A CA 1
ATOM 1564 C C . LEU A 1 200 ? 5.602 -22.057 -1.548 1.00 82.44 200 LEU A C 1
ATOM 1566 O O . LEU A 1 200 ? 6.102 -22.575 -2.550 1.00 82.44 200 LEU A O 1
ATOM 1570 N N . PRO A 1 201 ? 6.329 -21.380 -0.641 1.00 77.75 201 PRO A N 1
ATOM 1571 C CA . PRO A 1 201 ? 7.764 -21.215 -0.772 1.00 77.75 201 PRO A CA 1
ATOM 1572 C C . PRO A 1 201 ? 8.434 -22.589 -0.777 1.00 77.75 201 PRO A C 1
ATOM 1574 O O . PRO A 1 201 ? 8.152 -23.445 0.063 1.00 77.75 201 PRO A O 1
ATOM 1577 N N . GLN A 1 202 ? 9.359 -22.794 -1.711 1.00 78.25 202 GLN A N 1
ATOM 1578 C CA . GLN A 1 202 ? 10.161 -24.019 -1.782 1.00 78.25 202 GLN A CA 1
ATOM 1579 C C . GLN A 1 202 ? 11.361 -24.015 -0.823 1.00 78.25 202 GLN A C 1
ATOM 1581 O O . GLN A 1 202 ? 12.177 -24.938 -0.831 1.00 78.25 202 GLN A O 1
ATOM 1586 N N . ASN A 1 203 ? 11.494 -22.973 -0.003 1.00 75.94 203 ASN A N 1
ATOM 1587 C CA . ASN A 1 203 ? 12.615 -22.808 0.902 1.00 75.94 203 ASN A CA 1
ATOM 1588 C C . ASN A 1 203 ? 12.132 -22.379 2.292 1.00 75.94 203 ASN A C 1
ATOM 1590 O O . ASN A 1 203 ? 11.210 -21.584 2.435 1.00 75.94 203 ASN A O 1
ATOM 1594 N N . GLU A 1 204 ? 12.790 -22.903 3.320 1.00 71.31 204 GLU A N 1
ATOM 1595 C CA . GLU A 1 204 ? 12.538 -22.553 4.724 1.00 71.31 204 GLU A CA 1
ATOM 1596 C C . GLU A 1 204 ? 13.577 -21.544 5.257 1.00 71.31 204 GLU A C 1
ATOM 1598 O O . GLU A 1 204 ? 13.727 -21.383 6.467 1.00 71.31 204 GLU A O 1
ATOM 1603 N N . GLN A 1 205 ? 14.401 -20.950 4.383 1.00 69.44 205 GLN A N 1
ATOM 1604 C CA . GLN A 1 205 ? 15.750 -20.501 4.757 1.00 69.44 205 GLN A CA 1
ATOM 1605 C C . GLN A 1 205 ? 16.024 -19.013 4.505 1.00 69.44 205 GLN A C 1
ATOM 1607 O O . GLN A 1 205 ? 16.855 -18.438 5.208 1.00 69.44 205 GLN A O 1
ATOM 1612 N N . ALA A 1 206 ? 15.331 -18.381 3.562 1.00 79.62 206 ALA A N 1
ATOM 1613 C CA . ALA A 1 206 ? 15.362 -16.946 3.309 1.00 79.62 206 ALA A CA 1
ATOM 1614 C C . ALA A 1 206 ? 13.998 -16.459 2.793 1.00 79.62 206 ALA A C 1
ATOM 1616 O O . ALA A 1 206 ? 13.173 -17.248 2.329 1.00 79.62 206 ALA A O 1
ATOM 1617 N N . ALA A 1 207 ? 13.758 -15.150 2.896 1.00 86.50 207 ALA A N 1
ATOM 1618 C CA . ALA A 1 207 ? 12.537 -14.545 2.382 1.00 86.50 207 ALA A CA 1
ATOM 1619 C C . ALA A 1 207 ? 12.427 -14.786 0.869 1.00 86.50 207 ALA A C 1
ATOM 1621 O O . ALA A 1 207 ? 13.402 -14.599 0.131 1.00 86.50 207 ALA A O 1
ATOM 1622 N N . ASP A 1 208 ? 11.246 -15.216 0.427 1.00 88.75 208 ASP A N 1
ATOM 1623 C CA . ASP A 1 208 ? 10.962 -15.431 -0.987 1.00 88.75 208 ASP A CA 1
ATOM 1624 C C . ASP A 1 208 ? 10.830 -14.083 -1.701 1.00 88.75 208 ASP A C 1
ATOM 1626 O O . ASP A 1 208 ? 9.907 -13.308 -1.446 1.00 88.75 208 ASP A O 1
ATOM 1630 N N . PHE A 1 209 ? 11.783 -13.793 -2.584 1.00 90.50 209 PHE A N 1
ATOM 1631 C CA . PHE A 1 209 ? 11.891 -12.497 -3.240 1.00 90.50 209 PHE A CA 1
ATOM 1632 C C . PHE A 1 209 ? 10.672 -12.179 -4.096 1.00 90.50 209 PHE A C 1
ATOM 1634 O O . PHE A 1 209 ? 10.133 -11.081 -4.021 1.00 90.50 209 PHE A O 1
ATOM 1641 N N . VAL A 1 210 ? 10.226 -13.134 -4.915 1.00 90.75 210 VAL A N 1
ATOM 1642 C CA . VAL A 1 210 ? 9.109 -12.916 -5.840 1.00 90.75 210 VAL A CA 1
ATOM 1643 C C . VAL A 1 210 ? 7.837 -12.608 -5.057 1.00 90.75 210 VAL A C 1
ATOM 1645 O O . VAL A 1 210 ? 7.112 -11.684 -5.418 1.00 90.75 210 VAL A O 1
ATOM 1648 N N . SER A 1 211 ? 7.598 -13.323 -3.960 1.00 89.69 211 SER A N 1
ATOM 1649 C CA . SER A 1 211 ? 6.462 -13.087 -3.069 1.00 89.69 211 SER A CA 1
ATOM 1650 C C . SER A 1 211 ? 6.523 -11.704 -2.433 1.00 89.69 211 SER A C 1
ATOM 1652 O O . SER A 1 211 ? 5.552 -10.958 -2.525 1.00 89.69 211 SER A O 1
ATOM 1654 N N . VAL A 1 212 ? 7.668 -11.312 -1.867 1.00 91.62 212 VAL A N 1
ATOM 1655 C CA . VAL A 1 212 ? 7.829 -9.969 -1.288 1.00 91.62 212 VAL A CA 1
ATOM 1656 C C . VAL A 1 212 ? 7.607 -8.889 -2.347 1.00 91.62 212 VAL A C 1
ATOM 1658 O O . VAL A 1 212 ? 6.835 -7.967 -2.134 1.00 91.62 212 VAL A O 1
ATOM 1661 N N . ILE A 1 213 ? 8.157 -9.028 -3.552 1.00 94.12 213 ILE A N 1
ATOM 1662 C CA . ILE A 1 213 ? 7.915 -8.036 -4.606 1.00 94.12 213 ILE A CA 1
ATOM 1663 C C . ILE A 1 213 ? 6.444 -8.023 -5.067 1.00 94.12 213 ILE A C 1
ATOM 1665 O O . ILE A 1 213 ? 5.909 -6.959 -5.379 1.00 94.12 213 ILE A O 1
ATOM 1669 N N . ARG A 1 214 ? 5.744 -9.167 -5.088 1.00 93.50 214 ARG A N 1
ATOM 1670 C CA . ARG A 1 214 ? 4.291 -9.208 -5.350 1.00 93.50 214 ARG A CA 1
ATOM 1671 C C . ARG A 1 214 ? 3.505 -8.437 -4.287 1.00 93.50 214 ARG A C 1
ATOM 1673 O O . ARG A 1 214 ? 2.575 -7.722 -4.665 1.00 93.50 214 ARG A O 1
ATOM 1680 N N . HIS A 1 215 ? 3.878 -8.582 -3.014 1.00 94.38 215 HIS A N 1
ATOM 1681 C CA . HIS A 1 215 ? 3.327 -7.827 -1.884 1.00 94.38 215 HIS A CA 1
ATOM 1682 C C . HIS A 1 215 ? 3.546 -6.327 -2.072 1.00 94.38 215 HIS A C 1
ATOM 1684 O O . HIS A 1 215 ? 2.583 -5.564 -2.130 1.00 94.38 215 HIS A O 1
ATOM 1690 N N . GLU A 1 216 ? 4.796 -5.928 -2.303 1.00 95.94 216 GLU A N 1
ATOM 1691 C CA . GLU A 1 216 ? 5.179 -4.537 -2.532 1.00 95.94 216 GLU A CA 1
ATOM 1692 C C . GLU A 1 216 ? 4.411 -3.906 -3.702 1.00 95.94 216 GLU A C 1
ATOM 1694 O O . GLU A 1 216 ? 3.934 -2.770 -3.634 1.00 95.94 216 GLU A O 1
ATOM 1699 N N . PHE A 1 217 ? 4.182 -4.658 -4.778 1.00 94.81 217 PHE A N 1
ATOM 1700 C CA . PHE A 1 217 ? 3.350 -4.164 -5.869 1.00 94.81 217 PHE A CA 1
ATOM 1701 C C . PHE A 1 217 ? 1.894 -3.894 -5.470 1.00 94.81 217 PHE A C 1
ATOM 1703 O O . PHE A 1 217 ? 1.284 -3.000 -6.054 1.00 94.81 217 PHE A O 1
ATOM 1710 N N . GLY A 1 218 ? 1.351 -4.572 -4.456 1.00 94.94 218 GLY A N 1
ATOM 1711 C CA . GLY A 1 218 ? 0.064 -4.219 -3.852 1.00 94.94 218 GLY A CA 1
ATOM 1712 C C . GLY A 1 218 ? 0.062 -2.790 -3.295 1.00 94.94 218 GLY A C 1
ATOM 1713 O O . GLY A 1 218 ? -0.830 -1.998 -3.621 1.00 94.94 218 GLY A O 1
ATOM 1714 N N . HIS A 1 219 ? 1.105 -2.407 -2.552 1.00 96.31 219 HIS A N 1
ATOM 1715 C CA . HIS A 1 219 ? 1.283 -1.031 -2.063 1.00 96.31 219 HIS A CA 1
ATOM 1716 C C . HIS A 1 219 ? 1.474 -0.032 -3.207 1.00 96.31 219 HIS A C 1
ATOM 1718 O O . HIS A 1 219 ? 0.813 1.010 -3.268 1.00 96.31 219 HIS A O 1
ATOM 1724 N N . ALA A 1 220 ? 2.304 -0.384 -4.189 1.00 94.75 220 ALA A N 1
ATOM 1725 C CA . ALA A 1 220 ? 2.496 0.396 -5.411 1.00 94.75 220 ALA A CA 1
ATOM 1726 C C . ALA A 1 220 ? 1.256 0.458 -6.325 1.00 94.75 220 ALA A C 1
ATOM 1728 O O . ALA A 1 220 ? 1.277 1.202 -7.305 1.00 94.75 220 ALA A O 1
ATOM 1729 N N . LEU A 1 221 ? 0.181 -0.268 -6.011 1.00 94.25 221 LEU A N 1
ATOM 1730 C CA . LEU A 1 221 ? -1.124 -0.183 -6.667 1.00 94.25 221 LEU A CA 1
ATOM 1731 C C . LEU A 1 221 ? -2.195 0.467 -5.774 1.00 94.25 221 LEU A C 1
ATOM 1733 O O . LEU A 1 221 ? -3.326 0.661 -6.222 1.00 94.25 221 LEU A O 1
ATOM 1737 N N . GLY A 1 222 ? -1.843 0.919 -4.570 1.00 93.19 222 GLY A N 1
ATOM 1738 C CA . GLY A 1 222 ? -2.701 1.760 -3.735 1.00 93.19 222 GLY A CA 1
ATOM 1739 C C . GLY A 1 222 ? -3.234 1.108 -2.466 1.00 93.19 222 GLY A C 1
ATOM 1740 O O . GLY A 1 222 ? -4.045 1.747 -1.799 1.00 93.19 222 GLY A O 1
ATOM 1741 N N . ILE A 1 223 ? -2.782 -0.098 -2.105 1.00 95.38 223 ILE A N 1
ATOM 1742 C CA . ILE A 1 223 ? -2.984 -0.640 -0.754 1.00 95.38 223 ILE A CA 1
ATOM 1743 C C . ILE A 1 223 ? -2.050 0.111 0.199 1.00 95.38 223 ILE A C 1
ATOM 1745 O O . ILE A 1 223 ? -0.979 -0.369 0.537 1.00 95.38 223 ILE A O 1
ATOM 1749 N N . ILE A 1 224 ? -2.371 1.352 0.544 1.00 93.38 224 ILE A N 1
ATOM 1750 C CA . ILE A 1 224 ? -1.492 2.169 1.381 1.00 93.38 224 ILE A CA 1
ATOM 1751 C C . ILE A 1 224 ? -2.296 3.207 2.146 1.00 93.38 224 ILE A C 1
ATOM 1753 O O . ILE A 1 224 ? -3.083 3.960 1.564 1.00 93.38 224 ILE A O 1
ATOM 1757 N N . VAL A 1 225 ? -2.086 3.261 3.458 1.00 94.81 225 VAL A N 1
ATOM 1758 C CA . VAL A 1 225 ? -2.649 4.320 4.284 1.00 94.81 225 VAL A CA 1
ATOM 1759 C C . VAL A 1 225 ? -1.938 5.639 3.997 1.00 94.81 225 VAL A C 1
ATOM 1761 O O . VAL A 1 225 ? -0.715 5.709 3.893 1.00 94.81 225 VAL A O 1
ATOM 1764 N N . GLN A 1 226 ? -2.709 6.717 3.895 1.00 93.62 226 GLN A N 1
ATOM 1765 C CA . GLN A 1 226 ? -2.165 8.070 3.825 1.00 93.62 226 GLN A CA 1
ATOM 1766 C C . GLN A 1 226 ? -2.393 8.794 5.144 1.00 93.62 226 GLN A C 1
ATOM 1768 O O . GLN A 1 226 ? -3.534 9.103 5.505 1.00 93.62 226 GLN A O 1
ATOM 1773 N N . THR A 1 227 ? -1.306 9.096 5.846 1.00 93.94 227 THR A N 1
ATOM 1774 C CA . THR A 1 227 ? -1.315 9.803 7.130 1.00 93.94 227 THR A CA 1
ATOM 1775 C C . THR A 1 227 ? -0.442 11.048 7.090 1.00 93.94 227 THR A C 1
ATOM 1777 O O . THR A 1 227 ? 0.465 11.168 6.271 1.00 93.94 227 THR A O 1
ATOM 1780 N N . GLU A 1 228 ? -0.692 11.964 8.016 1.00 92.38 228 GLU A N 1
ATOM 1781 C CA . GLU A 1 228 ? 0.179 13.100 8.303 1.00 92.38 228 GLU A CA 1
ATOM 1782 C C . GLU A 1 228 ? 0.495 13.148 9.803 1.00 92.38 228 GLU A C 1
ATOM 1784 O O . GLU A 1 228 ? -0.354 12.840 10.648 1.00 92.38 228 GLU A O 1
ATOM 1789 N N . ASN A 1 229 ? 1.735 13.522 10.118 1.00 93.31 229 ASN A N 1
ATOM 1790 C CA . ASN A 1 229 ? 2.191 13.721 11.488 1.00 93.31 229 ASN A CA 1
ATOM 1791 C C . ASN A 1 229 ? 1.537 14.973 12.073 1.00 93.31 229 ASN A C 1
ATOM 1793 O O . ASN A 1 229 ? 1.398 15.981 11.374 1.00 93.31 229 ASN A O 1
ATOM 1797 N N . ILE A 1 230 ? 1.183 14.929 13.358 1.00 94.88 230 ILE A N 1
ATOM 1798 C CA . ILE A 1 230 ? 0.558 16.057 14.054 1.00 94.88 230 ILE A CA 1
ATOM 1799 C C . ILE A 1 230 ? 1.244 16.387 15.383 1.00 94.88 230 ILE A C 1
ATOM 1801 O O . ILE A 1 230 ? 1.874 15.539 16.013 1.00 94.88 230 ILE A O 1
ATOM 1805 N N . ASP A 1 231 ? 1.109 17.641 15.810 1.00 92.75 231 ASP A N 1
ATOM 1806 C CA . ASP A 1 231 ? 1.469 18.083 17.156 1.00 92.75 231 ASP A CA 1
ATOM 1807 C C . ASP A 1 231 ? 0.425 17.644 18.207 1.00 92.75 231 ASP A C 1
ATOM 1809 O O . ASP A 1 231 ? -0.622 17.071 17.890 1.00 92.75 231 ASP A O 1
ATOM 1813 N N . GLU A 1 232 ? 0.684 17.938 19.485 1.00 89.38 232 GLU A N 1
ATOM 1814 C CA . GLU A 1 232 ? -0.231 17.609 20.592 1.00 89.38 232 GLU A CA 1
ATOM 1815 C C . GLU A 1 232 ? -1.608 18.292 20.493 1.00 89.38 232 GLU A C 1
ATOM 1817 O O . GLU A 1 232 ? -2.560 17.845 21.137 1.00 89.38 232 GLU A O 1
ATOM 1822 N N . ASN A 1 233 ? -1.721 19.350 19.683 1.00 86.81 233 ASN A N 1
ATOM 1823 C CA . ASN A 1 233 ? -2.955 20.090 19.434 1.00 86.81 233 ASN A CA 1
ATOM 1824 C C . ASN A 1 233 ? -3.683 19.609 18.164 1.00 86.81 233 ASN A C 1
ATOM 1826 O O . ASN A 1 233 ? -4.763 20.113 17.852 1.00 86.81 233 ASN A O 1
ATOM 1830 N N . GLY A 1 234 ? -3.119 18.652 17.421 1.00 87.81 234 GLY A N 1
ATOM 1831 C CA . GLY A 1 234 ? -3.686 18.131 16.179 1.00 87.81 234 GLY A CA 1
ATOM 1832 C C . GLY A 1 234 ? -3.339 18.923 14.915 1.00 87.81 234 GLY A C 1
ATOM 1833 O O . GLY A 1 234 ? -3.971 18.700 13.877 1.00 87.81 234 GLY A O 1
ATOM 1834 N N . ASN A 1 235 ? -2.367 19.837 14.970 1.00 91.00 235 ASN A N 1
ATOM 1835 C CA . ASN A 1 235 ? -1.895 20.583 13.801 1.00 91.00 235 ASN A CA 1
ATOM 1836 C C . ASN A 1 235 ? -0.838 19.780 13.031 1.00 91.00 235 ASN A C 1
ATOM 1838 O O . ASN A 1 235 ? 0.001 19.146 13.667 1.00 91.00 235 ASN A O 1
ATOM 1842 N N . PRO A 1 236 ? -0.839 19.818 11.686 1.00 90.81 236 PRO A N 1
ATOM 1843 C CA . PRO A 1 236 ? 0.132 19.083 10.882 1.00 90.81 236 PRO A CA 1
ATOM 1844 C C . PRO A 1 236 ? 1.556 19.610 11.076 1.00 90.81 236 PRO A C 1
ATOM 1846 O O . PRO A 1 236 ? 1.755 20.814 11.251 1.00 90.81 236 PRO A O 1
ATOM 1849 N N . ILE A 1 237 ? 2.536 18.709 10.993 1.00 90.38 237 ILE A N 1
ATOM 1850 C CA . ILE A 1 237 ? 3.965 19.040 11.044 1.00 90.38 237 ILE A CA 1
ATOM 1851 C C . ILE A 1 237 ? 4.705 18.466 9.826 1.00 90.38 237 ILE A C 1
ATOM 1853 O O . ILE A 1 237 ? 4.564 17.292 9.492 1.00 90.38 237 ILE A O 1
ATOM 1857 N N . ASP A 1 238 ? 5.513 19.302 9.165 1.00 71.00 238 ASP A N 1
ATOM 1858 C CA . ASP A 1 238 ? 6.104 18.983 7.854 1.00 71.00 238 ASP A CA 1
ATOM 1859 C C . ASP A 1 238 ? 7.358 18.093 7.923 1.00 71.00 238 ASP A C 1
ATOM 1861 O O . ASP A 1 238 ? 7.736 17.481 6.926 1.00 71.00 238 ASP A O 1
ATOM 1865 N N . SER A 1 239 ? 8.055 18.041 9.065 1.00 63.59 239 SER A N 1
ATOM 1866 C CA . SER A 1 239 ? 9.169 17.110 9.330 1.00 63.59 239 SER A CA 1
ATOM 1867 C C . SER A 1 239 ? 9.718 17.271 10.753 1.00 63.59 239 SER A C 1
ATOM 1869 O O . SER A 1 239 ? 9.618 18.346 11.341 1.00 63.59 239 SER A O 1
ATOM 1871 N N . GLY A 1 240 ? 10.337 16.216 11.295 1.00 64.62 240 GLY A N 1
ATOM 1872 C CA . GLY A 1 240 ? 10.985 16.218 12.613 1.00 64.62 240 GLY A CA 1
ATOM 1873 C C . GLY A 1 240 ? 10.682 14.954 13.417 1.00 64.62 240 GLY A C 1
ATOM 1874 O O . GLY A 1 240 ? 10.022 14.042 12.914 1.00 64.62 240 GLY A O 1
ATOM 1875 N N . ASP A 1 241 ? 11.158 14.895 14.664 1.00 75.12 241 ASP A N 1
ATOM 1876 C CA . ASP A 1 241 ? 10.727 13.854 15.599 1.00 75.12 241 ASP A CA 1
ATOM 1877 C C . ASP A 1 241 ? 9.227 14.006 15.849 1.00 75.12 241 ASP A C 1
ATOM 1879 O O . ASP A 1 241 ? 8.766 14.968 16.462 1.00 75.12 241 ASP A O 1
ATOM 1883 N N . THR A 1 242 ? 8.463 13.065 15.298 1.00 85.69 242 THR A N 1
ATOM 1884 C CA . THR A 1 242 ? 7.009 13.032 15.439 1.00 85.69 242 THR A CA 1
ATOM 1885 C C . THR A 1 242 ? 6.666 12.827 16.913 1.00 85.69 242 THR A C 1
ATOM 1887 O O . THR A 1 242 ? 7.166 11.865 17.508 1.00 85.69 242 THR A O 1
ATOM 1890 N N . PRO A 1 243 ? 5.843 13.702 17.521 1.00 92.75 243 PRO A N 1
ATOM 1891 C CA . PRO A 1 243 ? 5.399 13.520 18.893 1.00 92.75 243 PRO A CA 1
ATOM 1892 C C . PRO A 1 243 ? 4.725 12.163 19.080 1.00 92.75 243 PRO A C 1
ATOM 1894 O O . PRO A 1 243 ? 4.067 11.645 18.175 1.00 92.75 243 PRO A O 1
ATOM 1897 N N . HIS A 1 244 ? 4.866 11.593 20.271 1.00 93.69 244 HIS A N 1
ATOM 1898 C CA . HIS A 1 244 ? 4.237 10.330 20.626 1.00 93.69 244 HIS A CA 1
ATOM 1899 C C . HIS A 1 244 ? 3.642 10.384 22.032 1.00 93.69 244 HIS A C 1
ATOM 1901 O O . HIS A 1 244 ? 4.046 11.179 22.882 1.00 93.69 244 HIS A O 1
ATOM 1907 N N . THR A 1 245 ? 2.675 9.509 22.297 1.00 93.75 245 THR A N 1
ATOM 1908 C CA . THR A 1 245 ? 2.084 9.345 23.626 1.00 93.75 245 THR A CA 1
ATOM 1909 C C . THR A 1 245 ? 3.123 8.823 24.625 1.00 93.75 245 THR A C 1
ATOM 1911 O O . THR A 1 245 ? 4.204 8.347 24.266 1.00 93.75 245 THR A O 1
ATOM 1914 N N . LYS A 1 246 ? 2.767 8.815 25.916 1.00 91.19 246 LYS A N 1
ATOM 1915 C CA . LYS A 1 246 ? 3.570 8.162 26.969 1.00 91.19 246 LYS A CA 1
ATOM 1916 C C . LYS A 1 246 ? 3.743 6.653 26.754 1.00 91.19 246 LYS A C 1
ATOM 1918 O O . LYS A 1 246 ? 4.612 6.052 27.373 1.00 91.19 246 LYS A O 1
ATOM 1923 N N . ARG A 1 247 ? 2.901 6.044 25.914 1.00 92.25 247 ARG A N 1
ATOM 1924 C CA . ARG A 1 247 ? 2.973 4.629 25.528 1.00 92.25 247 ARG A CA 1
ATOM 1925 C C . ARG A 1 247 ? 3.795 4.411 24.251 1.00 92.25 247 ARG A C 1
ATOM 1927 O O . ARG A 1 247 ? 3.903 3.276 23.803 1.00 92.25 247 ARG A O 1
ATOM 1934 N N . GLY A 1 248 ? 4.359 5.478 23.683 1.00 94.00 248 GLY A N 1
ATOM 1935 C CA . GLY A 1 248 ? 5.185 5.438 22.479 1.00 94.00 248 GLY A CA 1
ATOM 1936 C C . GLY A 1 248 ? 4.397 5.457 21.170 1.00 94.00 248 GLY A C 1
ATOM 1937 O O . GLY A 1 248 ? 4.989 5.244 20.125 1.00 94.00 248 GLY A O 1
ATOM 1938 N N . GLU A 1 249 ? 3.085 5.694 21.181 1.00 95.94 249 GLU A N 1
ATOM 1939 C CA . GLU A 1 249 ? 2.269 5.730 19.955 1.00 95.94 249 GLU A CA 1
ATOM 1940 C C . GLU A 1 249 ? 2.405 7.100 19.273 1.00 95.94 249 GLU A C 1
ATOM 1942 O O . GLU A 1 249 ? 2.140 8.116 19.918 1.00 95.94 249 GLU A O 1
ATOM 1947 N N . TYR A 1 250 ? 2.810 7.160 18.001 1.00 95.19 250 TYR A N 1
ATOM 1948 C CA . TYR A 1 250 ? 2.903 8.434 17.276 1.00 95.19 250 TYR A CA 1
ATOM 1949 C C . TYR A 1 250 ? 1.558 9.158 17.180 1.00 95.19 250 TYR A C 1
ATOM 1951 O O . TYR A 1 250 ? 0.502 8.539 17.037 1.00 95.19 250 TYR A O 1
ATOM 1959 N N . LEU A 1 251 ? 1.612 10.491 17.206 1.00 95.62 251 LEU A N 1
ATOM 1960 C CA . LEU A 1 251 ? 0.452 11.336 16.963 1.00 95.62 251 LEU A CA 1
ATOM 1961 C C . LEU A 1 251 ? 0.269 11.537 15.455 1.00 95.62 251 LEU A C 1
ATOM 1963 O O . LEU A 1 251 ? 1.055 12.221 14.795 1.00 95.62 251 LEU A O 1
ATOM 1967 N N . LEU A 1 252 ? -0.787 10.922 14.923 1.00 96.12 252 LEU A N 1
ATOM 1968 C CA . LEU A 1 252 ? -1.078 10.847 13.494 1.00 96.12 252 LEU A CA 1
ATOM 1969 C C . LEU A 1 252 ? -2.548 11.186 13.222 1.00 96.12 252 LEU A C 1
ATOM 1971 O O . LEU A 1 252 ? -3.431 10.979 14.061 1.00 96.12 252 LEU A O 1
ATOM 1975 N N . ARG A 1 253 ? -2.831 11.647 12.004 1.00 96.69 253 ARG A N 1
ATOM 1976 C CA . ARG A 1 253 ? -4.190 11.678 11.447 1.00 96.69 253 ARG A CA 1
ATOM 1977 C C . ARG A 1 253 ? -4.185 11.198 10.003 1.00 96.69 253 ARG A C 1
ATOM 1979 O O . ARG A 1 253 ? -3.153 11.268 9.336 1.00 96.69 253 ARG A O 1
ATOM 1986 N N . PHE A 1 254 ? -5.332 10.751 9.499 1.00 97.12 254 PHE A N 1
ATOM 1987 C CA . PHE A 1 254 ? -5.466 10.506 8.063 1.00 97.12 254 PHE A CA 1
ATOM 1988 C C . PHE A 1 254 ? -5.254 11.803 7.290 1.00 97.12 254 PHE A C 1
ATOM 1990 O O . PHE A 1 254 ? -5.781 12.847 7.676 1.00 97.12 254 PHE A O 1
ATOM 1997 N N . HIS A 1 255 ? -4.523 11.730 6.180 1.00 93.56 255 HIS A N 1
ATOM 1998 C CA . HIS A 1 255 ? -4.213 12.900 5.369 1.00 93.56 255 HIS A CA 1
ATOM 1999 C C . HIS A 1 255 ? -5.507 13.588 4.904 1.00 93.56 255 HIS A C 1
ATOM 2001 O O . HIS A 1 255 ? -6.347 12.969 4.243 1.00 93.56 255 HIS A O 1
ATOM 2007 N N . LYS A 1 256 ? -5.677 14.869 5.254 1.00 93.38 256 LYS A N 1
ATOM 2008 C CA . LYS A 1 256 ? -6.927 15.634 5.057 1.00 93.38 256 LYS A CA 1
ATOM 2009 C C . LYS A 1 256 ? -7.426 15.736 3.610 1.00 93.38 256 LYS A C 1
ATOM 2011 O O . LYS A 1 256 ? -8.619 15.922 3.394 1.00 93.38 256 LYS A O 1
ATOM 2016 N N . ASP A 1 257 ? -6.530 15.613 2.634 1.00 91.88 257 ASP A N 1
ATOM 2017 C CA . ASP A 1 257 ? -6.877 15.747 1.213 1.00 91.88 257 ASP A CA 1
ATOM 2018 C C . ASP A 1 257 ? -7.226 14.392 0.559 1.00 91.88 257 ASP A C 1
ATOM 2020 O O . ASP A 1 257 ? -7.602 14.333 -0.613 1.00 91.88 257 ASP A O 1
ATOM 2024 N N . THR A 1 258 ? -7.159 13.292 1.319 1.00 91.25 258 THR A N 1
ATOM 2025 C CA . THR A 1 258 ? -7.518 11.943 0.854 1.00 91.25 258 THR A CA 1
ATOM 2026 C C . THR A 1 258 ? -9.032 11.776 0.849 1.00 91.25 258 THR A C 1
ATOM 2028 O O . THR A 1 258 ? -9.615 11.320 1.825 1.00 91.25 258 THR A O 1
ATOM 2031 N N . THR A 1 259 ? -9.678 12.195 -0.239 1.00 91.69 259 THR A N 1
ATOM 2032 C CA . THR A 1 259 ? -11.151 12.277 -0.339 1.00 91.69 259 THR A CA 1
ATOM 2033 C C . THR A 1 259 ? -11.767 11.339 -1.377 1.00 91.69 259 THR A C 1
ATOM 2035 O O . THR A 1 259 ? -12.986 11.203 -1.431 1.00 91.69 259 THR A O 1
ATOM 2038 N N . SER A 1 260 ? -10.948 10.683 -2.202 1.00 90.94 260 SER A N 1
ATOM 2039 C CA . SER A 1 260 ? -11.423 9.725 -3.203 1.00 90.94 260 SER A CA 1
ATOM 2040 C C . SER A 1 260 ? -12.019 8.490 -2.531 1.00 90.94 260 SER A C 1
ATOM 2042 O O . SER A 1 260 ? -11.331 7.832 -1.752 1.00 90.94 260 SER A O 1
ATOM 2044 N N . GLU A 1 261 ? -13.245 8.122 -2.910 1.00 92.31 261 GLU A N 1
ATOM 2045 C CA . GLU A 1 261 ? -13.912 6.892 -2.451 1.00 92.31 261 GLU A CA 1
ATOM 2046 C C . GLU A 1 261 ? -13.057 5.647 -2.728 1.00 92.31 261 GLU A C 1
ATOM 2048 O O . GLU A 1 261 ? -12.954 4.784 -1.875 1.00 92.31 261 GLU A O 1
ATOM 2053 N N . ASN A 1 262 ? -12.328 5.629 -3.848 1.00 92.19 262 ASN A N 1
ATOM 2054 C CA . ASN A 1 262 ? -11.425 4.536 -4.233 1.00 92.19 262 ASN A CA 1
ATOM 2055 C C . ASN A 1 262 ? -10.077 4.517 -3.476 1.00 92.19 262 ASN A C 1
ATOM 2057 O O . ASN A 1 262 ? -9.156 3.806 -3.876 1.00 92.19 262 ASN A O 1
ATOM 2061 N N . SER A 1 263 ? -9.877 5.379 -2.478 1.00 93.81 263 SER A N 1
ATOM 2062 C CA . SER A 1 263 ? -8.631 5.395 -1.703 1.00 93.81 263 SER A CA 1
ATOM 2063 C C . SER A 1 263 ? -8.715 4.417 -0.537 1.00 93.81 263 SER A C 1
ATOM 2065 O O . SER A 1 263 ? -9.766 4.274 0.082 1.00 93.81 263 SER A O 1
ATOM 2067 N N . TRP A 1 264 ? -7.588 3.794 -0.189 1.00 96.56 264 TRP A N 1
ATOM 2068 C CA . TRP A 1 264 ? -7.515 2.824 0.903 1.00 96.56 264 TRP A CA 1
ATOM 2069 C C . TRP A 1 264 ? -8.098 3.352 2.221 1.00 96.56 264 TRP A C 1
ATOM 2071 O O . TRP A 1 264 ? -8.901 2.674 2.857 1.00 96.56 264 TRP A O 1
ATOM 2081 N N . ASN A 1 265 ? -7.780 4.602 2.579 1.00 96.69 265 ASN A N 1
ATOM 2082 C CA . ASN A 1 265 ? -8.296 5.254 3.784 1.00 96.69 265 ASN A CA 1
ATOM 2083 C C . ASN A 1 265 ? -9.827 5.227 3.870 1.00 96.69 265 ASN A C 1
ATOM 2085 O O . ASN A 1 265 ? -10.354 5.045 4.960 1.00 96.69 265 ASN A O 1
ATOM 2089 N N . MET A 1 266 ? -10.543 5.402 2.755 1.00 97.00 266 MET A N 1
ATOM 2090 C CA . MET A 1 266 ? -12.010 5.489 2.763 1.00 97.00 266 MET A CA 1
ATOM 2091 C C . MET A 1 266 ? -12.703 4.146 3.015 1.00 97.00 266 MET A C 1
ATOM 2093 O O . MET A 1 266 ? -13.905 4.121 3.270 1.00 97.00 266 MET A O 1
ATOM 2097 N N . HIS A 1 267 ? -11.946 3.050 3.004 1.00 98.25 267 HIS A N 1
ATOM 2098 C CA . HIS A 1 267 ? -12.421 1.711 3.335 1.00 98.25 267 HIS A CA 1
ATOM 2099 C C . HIS A 1 267 ? -12.015 1.257 4.738 1.00 98.25 267 HIS A C 1
ATOM 2101 O O . HIS A 1 267 ? -12.441 0.189 5.178 1.00 98.25 267 HIS A O 1
ATOM 2107 N N . LEU A 1 268 ? -11.206 2.043 5.455 1.00 98.62 268 LEU A N 1
ATOM 2108 C CA . LEU A 1 268 ? -10.804 1.707 6.813 1.00 98.62 268 LEU A CA 1
ATOM 2109 C C . LEU A 1 268 ? -11.912 2.042 7.813 1.00 98.62 268 LEU A C 1
ATOM 2111 O O . LEU A 1 268 ? -12.458 3.146 7.828 1.00 98.62 268 LEU A O 1
ATOM 2115 N N . VAL A 1 269 ? -12.188 1.105 8.712 1.00 98.38 269 VAL A N 1
ATOM 2116 C CA . VAL A 1 269 ? -12.993 1.321 9.915 1.00 98.38 269 VAL A CA 1
ATOM 2117 C C . VAL A 1 269 ? -12.192 0.932 11.155 1.00 98.38 269 VAL A C 1
ATOM 2119 O O . VAL A 1 269 ? -11.337 0.044 11.113 1.00 98.38 269 VAL A O 1
ATOM 2122 N N . ASP A 1 270 ? -12.445 1.632 12.254 1.00 98.50 270 ASP A N 1
ATOM 2123 C CA . ASP A 1 270 ? -11.761 1.405 13.524 1.00 98.50 270 ASP A CA 1
ATOM 2124 C C . ASP A 1 270 ? -12.337 0.187 14.275 1.00 98.50 270 ASP A C 1
ATOM 2126 O O . ASP A 1 270 ? -13.291 -0.459 13.829 1.00 98.50 270 ASP A O 1
ATOM 2130 N N . GLN A 1 271 ? -11.799 -0.117 15.459 1.00 97.62 271 GLN A N 1
ATOM 2131 C CA . GLN A 1 271 ? -12.245 -1.273 16.250 1.00 97.62 271 GLN A CA 1
ATOM 2132 C C . GLN A 1 271 ? -13.694 -1.152 16.765 1.00 97.62 271 GLN A C 1
ATOM 2134 O O . GLN A 1 271 ? -14.268 -2.122 17.260 1.00 97.62 271 GLN A O 1
ATOM 2139 N N . ASN A 1 272 ? -14.277 0.048 16.697 1.00 97.00 272 ASN A N 1
ATOM 2140 C CA . ASN A 1 272 ? -15.657 0.354 17.065 1.00 97.00 272 ASN A CA 1
ATOM 2141 C C . ASN A 1 272 ? -16.561 0.508 15.828 1.00 97.00 272 ASN A C 1
ATOM 2143 O O . ASN A 1 272 ? -17.707 0.937 15.971 1.00 97.00 272 ASN A O 1
ATOM 2147 N N . LEU A 1 273 ? -16.059 0.162 14.636 1.00 96.81 273 LEU A N 1
ATOM 2148 C CA . LEU A 1 273 ? -16.728 0.303 13.343 1.00 96.81 273 LEU A CA 1
ATOM 2149 C C . LEU A 1 273 ? -17.018 1.758 12.938 1.00 96.81 273 LEU A C 1
ATOM 2151 O O . LEU A 1 273 ? -17.903 2.012 12.118 1.00 96.81 273 LEU A O 1
ATOM 2155 N N . ASN A 1 274 ? -16.277 2.726 13.482 1.00 97.88 274 ASN A N 1
ATOM 2156 C CA . ASN A 1 274 ? -16.311 4.092 12.975 1.00 97.88 274 ASN A CA 1
ATOM 2157 C C . ASN A 1 274 ? -15.469 4.170 11.693 1.00 97.88 274 ASN A C 1
ATOM 2159 O O . ASN A 1 274 ? -14.295 3.792 11.725 1.00 97.88 274 ASN A O 1
ATOM 2163 N N . PRO A 1 275 ? -16.014 4.682 10.578 1.00 97.94 275 PRO A N 1
ATOM 2164 C CA . PRO A 1 275 ? -15.242 4.848 9.357 1.00 97.94 275 PRO A CA 1
ATOM 2165 C C . PRO A 1 275 ? -14.192 5.944 9.517 1.00 97.94 275 PRO A C 1
ATOM 2167 O O . PRO A 1 275 ? -14.461 6.998 10.107 1.00 97.94 275 PRO A O 1
ATOM 2170 N N . ALA A 1 276 ? -13.019 5.698 8.940 1.00 98.12 276 ALA A N 1
ATOM 2171 C CA . ALA A 1 276 ? -11.988 6.697 8.745 1.00 98.12 276 ALA A CA 1
ATOM 2172 C C . ALA A 1 276 ? -12.524 7.878 7.926 1.00 98.12 276 ALA A C 1
ATOM 2174 O O . ALA A 1 276 ? -13.399 7.743 7.067 1.00 98.12 276 ALA A O 1
ATOM 2175 N N . LYS A 1 277 ? -11.997 9.067 8.217 1.00 97.25 277 LYS A N 1
ATOM 2176 C CA . LYS A 1 277 ? -12.346 10.307 7.521 1.00 97.25 277 LYS A CA 1
ATOM 2177 C C . LYS A 1 277 ? -11.085 11.131 7.276 1.00 97.25 277 LYS A C 1
ATOM 2179 O O . LYS A 1 277 ? -10.161 11.069 8.093 1.00 97.25 277 LYS A O 1
ATOM 2184 N N . PRO A 1 278 ? -11.054 11.952 6.215 1.00 96.88 278 PRO A N 1
ATOM 2185 C CA . PRO A 1 278 ? -9.943 12.865 5.993 1.00 96.88 278 PRO A CA 1
ATOM 2186 C C . PRO A 1 278 ? -9.727 13.769 7.219 1.00 96.88 278 PRO A C 1
ATOM 2188 O O . PRO A 1 278 ? -10.675 14.362 7.735 1.00 96.88 278 PRO A O 1
ATOM 2191 N N . GLY A 1 279 ? -8.487 13.854 7.709 1.00 96.06 279 GLY A N 1
ATOM 2192 C CA . GLY A 1 279 ? -8.111 14.662 8.874 1.00 96.06 279 GLY A CA 1
ATOM 2193 C C . GLY A 1 279 ? -8.470 14.058 10.239 1.00 96.06 279 GLY A C 1
ATOM 2194 O O . GLY A 1 279 ? -8.200 14.683 11.264 1.00 96.06 279 GLY A O 1
ATOM 2195 N N . MET A 1 280 ? -9.070 12.866 10.288 1.00 97.62 280 MET A N 1
ATOM 2196 C CA . MET A 1 280 ? -9.453 12.213 11.543 1.00 97.62 280 MET A CA 1
ATOM 2197 C C . MET A 1 280 ? -8.218 11.671 12.265 1.00 97.62 280 MET A C 1
ATOM 2199 O O . MET A 1 280 ? -7.404 10.962 11.671 1.00 97.62 280 MET A O 1
ATOM 2203 N N . GLN A 1 281 ? -8.072 12.032 13.541 1.00 97.81 281 GLN A N 1
ATOM 2204 C CA . GLN A 1 281 ? -6.941 11.600 14.362 1.00 97.81 281 GLN A CA 1
ATOM 2205 C C . GLN A 1 281 ? -7.034 10.107 14.681 1.00 97.81 281 GLN A C 1
ATOM 2207 O O . GLN A 1 281 ? -8.119 9.597 14.972 1.00 97.81 281 GLN A O 1
ATOM 2212 N N . ILE A 1 282 ? -5.882 9.440 14.658 1.00 98.31 282 ILE A N 1
ATOM 2213 C CA . ILE A 1 282 ? -5.728 8.012 14.937 1.00 98.31 282 ILE A CA 1
ATOM 2214 C C . ILE A 1 282 ? -5.188 7.871 16.356 1.00 98.31 282 ILE A C 1
ATOM 2216 O O . ILE A 1 282 ? -4.097 8.354 16.656 1.00 98.31 282 ILE A O 1
ATOM 2220 N N . ILE A 1 283 ? -5.960 7.250 17.248 1.00 97.56 283 ILE A N 1
ATOM 2221 C CA . ILE A 1 283 ? -5.623 7.166 18.674 1.00 97.56 283 ILE A CA 1
ATOM 2222 C C . ILE A 1 283 ? -6.003 5.810 19.274 1.00 97.56 283 ILE A C 1
ATOM 2224 O O . ILE A 1 283 ? -6.792 5.057 18.713 1.00 97.56 283 ILE A O 1
ATOM 2228 N N . THR A 1 284 ? -5.481 5.513 20.461 1.00 97.94 284 THR A N 1
ATOM 2229 C CA . THR A 1 284 ? -5.956 4.393 21.287 1.00 97.94 284 THR A CA 1
ATOM 2230 C C . THR A 1 284 ? -7.105 4.824 22.198 1.00 97.94 284 THR A C 1
ATOM 2232 O O . THR A 1 284 ? -7.313 6.017 22.447 1.00 97.94 284 THR A O 1
ATOM 2235 N N . THR A 1 285 ? -7.827 3.858 22.772 1.00 97.38 285 THR A N 1
ATOM 2236 C CA . THR A 1 285 ? -8.851 4.124 23.792 1.00 97.38 285 THR A CA 1
ATOM 2237 C C . THR A 1 285 ? -8.248 4.871 24.983 1.00 97.38 285 THR A C 1
ATOM 2239 O O . THR A 1 285 ? -8.844 5.822 25.477 1.00 97.38 285 THR A O 1
ATOM 2242 N N . ALA A 1 286 ? -7.035 4.504 25.412 1.00 95.69 286 ALA A N 1
ATOM 2243 C CA . ALA A 1 286 ? -6.345 5.182 26.512 1.00 95.69 286 ALA A CA 1
ATOM 2244 C C . ALA A 1 286 ? -6.143 6.680 26.228 1.00 95.69 286 ALA A C 1
ATOM 2246 O O . ALA A 1 286 ? -6.451 7.516 27.076 1.00 95.69 286 ALA A O 1
ATOM 2247 N N . ARG A 1 287 ? -5.695 7.028 25.015 1.00 95.44 287 ARG A N 1
ATOM 2248 C CA . ARG A 1 287 ? -5.527 8.428 24.612 1.00 95.44 287 ARG A CA 1
ATOM 2249 C C . ARG A 1 287 ? -6.865 9.159 24.496 1.00 95.44 287 ARG A C 1
ATOM 2251 O O . ARG A 1 287 ? -6.949 10.325 24.872 1.00 95.44 287 ARG A O 1
ATOM 2258 N N . PHE A 1 288 ? -7.914 8.488 24.022 1.00 97.19 288 PHE A N 1
ATOM 2259 C CA . PHE A 1 288 ? -9.256 9.069 24.001 1.00 97.19 288 PHE A CA 1
ATOM 2260 C C . PHE A 1 288 ? -9.718 9.469 25.408 1.00 97.19 288 PHE A C 1
ATOM 2262 O O . PHE A 1 288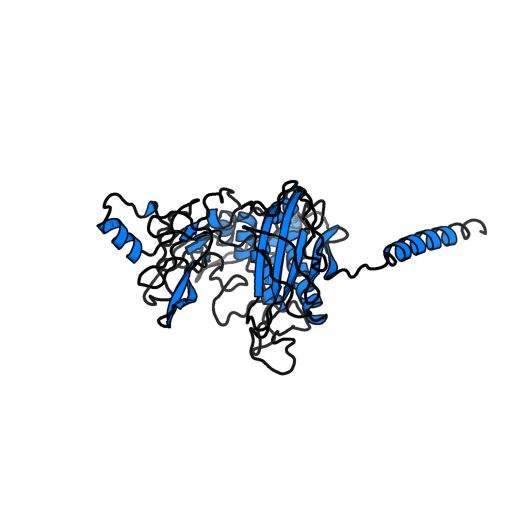 ? -10.180 10.591 25.592 1.00 97.19 288 PHE A O 1
ATOM 2269 N N . GLU A 1 289 ? -9.550 8.599 26.409 1.00 97.00 289 GLU A N 1
ATOM 2270 C CA . GLU A 1 289 ? -9.950 8.903 27.790 1.00 97.00 289 GLU A CA 1
ATOM 2271 C C . GLU A 1 289 ? -9.137 10.067 28.393 1.00 97.00 289 GLU A C 1
ATOM 2273 O O . GLU A 1 289 ? -9.698 10.908 29.096 1.00 97.00 289 GLU A O 1
ATOM 2278 N N . GLU A 1 290 ? -7.842 10.186 28.065 1.00 94.69 290 GLU A N 1
ATOM 2279 C CA . GLU A 1 290 ? -7.026 11.352 28.446 1.00 94.69 290 GLU A CA 1
ATOM 2280 C C . GLU A 1 290 ? -7.575 12.663 27.863 1.00 94.69 290 GLU A C 1
ATOM 2282 O O . GLU A 1 290 ? -7.697 13.663 28.573 1.00 94.69 290 GLU A O 1
ATOM 2287 N N . LEU A 1 291 ? -7.918 12.669 26.570 1.00 94.19 291 LEU A N 1
ATOM 2288 C CA . LEU A 1 291 ? -8.482 13.843 25.901 1.00 94.19 291 LEU A CA 1
ATOM 2289 C C . LEU A 1 291 ? -9.872 14.179 26.455 1.00 94.19 291 LEU A C 1
ATOM 2291 O O . LEU A 1 291 ? -10.158 15.338 26.753 1.00 94.19 291 LEU A O 1
ATOM 2295 N N . LYS A 1 292 ? -10.713 13.162 26.659 1.00 96.81 292 LYS A N 1
ATOM 2296 C CA . LYS A 1 292 ? -12.076 13.282 27.189 1.00 96.81 292 LYS A CA 1
ATOM 2297 C C . LYS A 1 292 ? -12.113 13.845 28.611 1.00 96.81 292 LYS A C 1
ATOM 2299 O O . LYS A 1 292 ? -13.056 14.555 28.957 1.00 96.81 292 LYS A O 1
ATOM 2304 N N . ALA A 1 293 ? -11.101 13.550 29.429 1.00 96.69 293 ALA A N 1
ATOM 2305 C CA . ALA A 1 293 ? -10.965 14.124 30.767 1.00 96.69 293 ALA A CA 1
ATOM 2306 C C . ALA A 1 293 ? -10.755 15.649 30.734 1.00 96.69 293 ALA A C 1
ATOM 2308 O O . ALA A 1 293 ? -11.223 16.347 31.634 1.00 96.69 293 ALA A O 1
ATOM 2309 N N . ASN A 1 294 ? -10.092 16.163 29.692 1.00 94.00 294 ASN A N 1
ATOM 2310 C CA . ASN A 1 294 ? -9.862 17.596 29.494 1.00 94.00 294 ASN A CA 1
ATOM 2311 C C . ASN A 1 294 ? -11.018 18.280 28.747 1.00 94.00 294 ASN A C 1
ATOM 2313 O O . ASN A 1 294 ? -11.340 19.429 29.043 1.00 94.00 294 ASN A O 1
ATOM 2317 N N . ASP A 1 295 ? -11.660 17.574 27.814 1.00 95.75 295 ASP A N 1
ATOM 2318 C CA . ASP A 1 295 ? -12.842 18.038 27.088 1.00 95.75 295 ASP A CA 1
ATOM 2319 C C . ASP A 1 295 ? -13.958 16.971 27.096 1.00 95.75 295 ASP A C 1
ATOM 2321 O O . ASP A 1 295 ? -14.010 16.081 26.235 1.00 95.75 295 ASP A O 1
ATOM 2325 N N . PRO A 1 296 ? -14.919 17.077 28.036 1.00 96.38 296 PRO A N 1
ATOM 2326 C CA . PRO A 1 296 ? -16.047 16.158 28.131 1.00 96.38 296 PRO A CA 1
ATOM 2327 C C . PRO A 1 296 ? -17.012 16.197 26.940 1.00 96.38 296 PRO A C 1
ATOM 2329 O O . PRO A 1 296 ? -17.955 15.403 26.921 1.00 96.38 296 PRO A O 1
ATOM 2332 N N . THR A 1 297 ? -16.839 17.073 25.947 1.00 97.38 297 THR A N 1
ATOM 2333 C CA . THR A 1 297 ? -17.713 17.128 24.762 1.00 97.38 297 THR A CA 1
ATOM 2334 C C . THR A 1 297 ? -17.296 16.154 23.656 1.00 97.38 297 THR A C 1
ATOM 2336 O O . THR A 1 297 ? -18.151 15.747 22.866 1.00 97.38 297 THR A O 1
ATOM 2339 N N . LEU A 1 298 ? -16.039 15.688 23.669 1.00 96.62 298 LEU A N 1
ATOM 2340 C CA . LEU A 1 298 ? -15.461 14.788 22.664 1.00 96.62 298 LEU A CA 1
ATOM 2341 C C . LEU A 1 298 ? -16.208 13.456 22.546 1.00 96.62 298 LEU A C 1
ATOM 2343 O O . LEU A 1 298 ? -16.525 12.816 23.551 1.00 96.62 298 LEU A O 1
ATOM 2347 N N . LYS A 1 299 ? -16.470 12.978 21.334 1.00 96.88 299 LYS A N 1
ATOM 2348 C CA . LYS A 1 299 ? -17.128 11.685 21.097 1.00 96.88 299 LYS A CA 1
ATOM 2349 C C . LYS A 1 299 ? -16.145 10.713 20.471 1.00 96.88 299 LYS A C 1
ATOM 2351 O O . LYS A 1 299 ? -15.289 11.104 19.691 1.00 96.88 299 LYS A O 1
ATOM 2356 N N . LYS A 1 300 ? -16.310 9.416 20.751 1.00 96.50 300 LYS A N 1
ATOM 2357 C CA . LYS A 1 300 ? -15.487 8.372 20.117 1.00 96.50 300 LYS A CA 1
ATOM 2358 C C . LYS A 1 300 ? -15.544 8.443 18.588 1.00 96.50 300 LYS A C 1
ATOM 2360 O O . LYS A 1 300 ? -14.522 8.290 17.948 1.00 96.50 300 LYS A O 1
ATOM 2365 N N . SER A 1 301 ? -16.708 8.781 18.028 1.00 96.81 301 SER A N 1
ATOM 2366 C CA . SER A 1 301 ? -16.928 8.961 16.584 1.00 96.81 301 SER A CA 1
ATOM 2367 C C . SER A 1 301 ? -16.134 10.102 15.934 1.00 96.81 301 SER A C 1
ATOM 2369 O O . SER A 1 301 ? -16.159 10.228 14.707 1.00 96.81 301 SER A O 1
ATOM 2371 N N . ASP A 1 302 ? -15.501 10.963 16.735 1.00 96.19 302 ASP A N 1
ATOM 2372 C CA . ASP A 1 302 ? -14.655 12.062 16.259 1.00 96.19 302 ASP A CA 1
ATOM 2373 C C . ASP A 1 302 ? -13.213 11.586 15.990 1.00 96.19 302 ASP A C 1
ATOM 2375 O O . ASP A 1 302 ? -12.431 12.302 15.367 1.00 96.19 302 ASP A O 1
ATOM 2379 N N . PHE A 1 303 ? -12.875 10.362 16.416 1.00 98.06 303 PHE A N 1
ATOM 2380 C CA . PHE A 1 303 ? -11.544 9.768 16.330 1.00 98.06 303 PHE A CA 1
ATOM 2381 C C . PHE A 1 303 ? -11.585 8.376 15.706 1.00 98.06 303 PHE A C 1
ATOM 2383 O O . PHE A 1 303 ? -12.568 7.652 15.844 1.00 98.06 303 PHE A O 1
ATOM 2390 N N . PHE A 1 304 ? -10.495 7.987 15.052 1.00 98.62 304 PHE A N 1
ATOM 2391 C CA . PHE A 1 304 ? -10.278 6.616 14.615 1.00 98.62 304 PHE A CA 1
ATOM 2392 C C . PHE A 1 304 ? -9.575 5.866 15.746 1.00 98.62 304 PHE A C 1
ATOM 2394 O O . PHE A 1 304 ? -8.386 6.080 15.995 1.00 98.62 304 PHE A O 1
ATOM 2401 N N . ILE A 1 305 ? -10.329 5.057 16.491 1.00 98.62 305 ILE A N 1
ATOM 2402 C CA . ILE A 1 305 ? -9.853 4.454 17.736 1.00 98.62 305 ILE A CA 1
ATOM 2403 C C . ILE A 1 305 ? -9.468 2.998 17.505 1.00 98.62 305 ILE A C 1
ATOM 2405 O O . ILE A 1 305 ? -10.336 2.151 17.298 1.00 98.62 305 ILE A O 1
ATOM 2409 N N . VAL A 1 306 ? -8.177 2.690 17.616 1.00 98.19 306 VAL A N 1
ATOM 2410 C CA . VAL A 1 306 ? -7.677 1.311 17.587 1.00 98.19 306 VAL A CA 1
ATOM 2411 C C . VAL A 1 306 ? -6.611 1.134 18.654 1.00 98.19 306 VAL A C 1
ATOM 2413 O O . VAL A 1 306 ? -5.623 1.861 18.677 1.00 98.19 306 VAL A O 1
ATOM 2416 N N . ASP A 1 307 ? -6.807 0.180 19.557 1.00 97.81 307 ASP A N 1
ATOM 2417 C CA . ASP A 1 307 ? -5.871 -0.111 20.638 1.00 97.81 307 ASP A CA 1
ATOM 2418 C C . ASP A 1 307 ? -4.596 -0.794 20.124 1.00 97.81 307 ASP A C 1
ATOM 2420 O O . ASP A 1 307 ? -4.559 -1.420 19.068 1.00 97.81 307 ASP A O 1
ATOM 2424 N N . ASN A 1 308 ? -3.497 -0.651 20.857 1.00 96.19 308 ASN A N 1
ATOM 2425 C CA . ASN A 1 308 ? -2.213 -1.159 20.396 1.00 96.19 308 ASN A CA 1
ATOM 2426 C C . ASN A 1 308 ? -1.998 -2.622 20.817 1.00 96.19 308 ASN A C 1
ATOM 2428 O O . ASN A 1 308 ? -1.522 -2.888 21.923 1.00 96.19 308 ASN A O 1
ATOM 2432 N N . GLN A 1 309 ? -2.286 -3.564 19.910 1.00 92.69 309 GLN A N 1
ATOM 2433 C CA . GLN A 1 309 ? -2.088 -5.009 20.117 1.00 92.69 309 GLN A CA 1
ATOM 2434 C C . GLN A 1 309 ? -0.618 -5.443 20.259 1.00 92.69 309 GLN A C 1
ATOM 2436 O O . GLN A 1 309 ? -0.319 -6.580 20.638 1.00 92.69 309 GLN A O 1
ATOM 2441 N N . THR A 1 310 ? 0.342 -4.569 19.944 1.00 90.50 310 THR A N 1
ATOM 2442 C CA . THR A 1 310 ? 1.760 -4.850 20.216 1.00 90.50 310 THR A CA 1
ATOM 2443 C C . THR A 1 310 ? 2.083 -4.664 21.699 1.00 90.50 310 THR A C 1
ATOM 2445 O O . THR A 1 310 ? 2.883 -5.427 22.237 1.00 90.50 310 THR A O 1
ATOM 2448 N N . ILE A 1 311 ? 1.382 -3.738 22.368 1.00 93.31 311 ILE A N 1
ATOM 2449 C CA . ILE A 1 311 ? 1.504 -3.447 23.802 1.00 93.31 311 ILE A CA 1
ATOM 2450 C C . ILE A 1 311 ? 0.563 -4.330 24.629 1.00 93.31 311 ILE A C 1
ATOM 2452 O O . ILE A 1 311 ? 0.983 -4.907 25.630 1.00 93.31 311 ILE A O 1
ATOM 2456 N N . ASP A 1 312 ? -0.707 -4.428 24.235 1.00 93.25 312 ASP A N 1
ATOM 2457 C CA . ASP A 1 312 ? -1.724 -5.191 24.958 1.00 93.25 312 ASP A CA 1
ATOM 2458 C C . ASP A 1 312 ? -2.056 -6.493 24.221 1.00 93.25 312 ASP A C 1
ATOM 2460 O O . ASP A 1 312 ? -2.733 -6.503 23.195 1.00 93.25 312 ASP A O 1
ATOM 2464 N N . LYS A 1 313 ? -1.568 -7.614 24.760 1.00 89.38 313 LYS A N 1
ATOM 2465 C CA . LYS A 1 313 ? -1.821 -8.961 24.224 1.00 89.38 313 LYS A CA 1
ATOM 2466 C C . LYS A 1 313 ? -3.138 -9.575 24.713 1.00 89.38 313 LYS A C 1
ATOM 2468 O O . LYS A 1 313 ? -3.462 -10.685 24.306 1.00 89.38 313 LYS A O 1
ATOM 2473 N N . GLY A 1 314 ? -3.870 -8.889 25.593 1.00 92.69 314 GLY A N 1
ATOM 2474 C CA . GLY A 1 314 ? -5.157 -9.333 26.131 1.00 92.69 314 GLY A CA 1
ATOM 2475 C C . GLY A 1 314 ? -6.372 -8.887 25.314 1.00 92.69 314 GLY A C 1
ATOM 2476 O O . GLY A 1 314 ? -7.496 -9.216 25.690 1.00 92.69 314 GLY A O 1
ATOM 2477 N N . LEU A 1 315 ? -6.166 -8.137 24.227 1.00 93.75 315 LEU A N 1
ATOM 2478 C CA . LEU A 1 315 ? -7.236 -7.667 23.349 1.00 93.75 315 LEU A CA 1
ATOM 2479 C C . LEU A 1 315 ? -7.941 -8.845 22.660 1.00 93.75 315 LEU A C 1
ATOM 2481 O O . LEU A 1 315 ? -7.310 -9.830 22.276 1.00 93.75 315 LEU A O 1
ATOM 2485 N N . THR A 1 316 ? -9.265 -8.752 22.512 1.00 91.25 316 THR A N 1
ATOM 2486 C CA . THR A 1 316 ? -10.086 -9.819 21.917 1.00 91.25 316 THR A CA 1
ATOM 2487 C C . THR A 1 316 ? -11.091 -9.274 20.908 1.00 91.25 316 THR A C 1
ATOM 2489 O O . THR A 1 316 ? -11.477 -8.104 20.952 1.00 91.25 316 THR A O 1
ATOM 2492 N N . GLY A 1 317 ? -11.552 -10.140 20.000 1.00 90.62 317 GLY A N 1
ATOM 2493 C CA . GLY A 1 317 ? -12.502 -9.753 18.959 1.00 90.62 317 GLY A CA 1
ATOM 2494 C C . GLY A 1 317 ? -11.936 -8.633 18.088 1.00 90.62 317 GLY A C 1
ATOM 2495 O O . GLY A 1 317 ? -10.810 -8.739 17.607 1.00 90.62 317 GLY A O 1
ATOM 2496 N N . ALA A 1 318 ? -12.712 -7.564 17.898 1.00 94.25 318 ALA A N 1
ATOM 2497 C CA . ALA A 1 318 ? -12.306 -6.431 17.071 1.00 94.25 318 ALA A CA 1
ATOM 2498 C C . ALA A 1 318 ? -11.219 -5.543 17.692 1.00 94.25 318 ALA A C 1
ATOM 2500 O O . ALA A 1 318 ? -10.573 -4.773 16.985 1.00 94.25 318 ALA A O 1
ATOM 2501 N N . GLN A 1 319 ? -11.006 -5.641 19.007 1.00 95.19 319 GLN A N 1
ATOM 2502 C CA . GLN A 1 319 ? -10.062 -4.781 19.709 1.00 95.19 319 GLN A CA 1
ATOM 2503 C C . GLN A 1 319 ? -8.647 -4.968 19.164 1.00 95.19 319 GLN A C 1
ATOM 2505 O O . GLN A 1 319 ? -8.184 -6.091 18.970 1.00 95.19 319 GLN A O 1
ATOM 2510 N N . GLY A 1 320 ? -7.957 -3.853 18.948 1.00 94.56 320 GLY A N 1
ATOM 2511 C CA . GLY A 1 320 ? -6.585 -3.859 18.454 1.00 94.56 320 GLY A CA 1
ATOM 2512 C C . GLY A 1 320 ? -6.420 -3.994 16.942 1.00 94.56 320 GLY A C 1
ATOM 2513 O O . GLY A 1 320 ? -5.290 -3.947 16.459 1.00 94.56 320 GLY A O 1
ATOM 2514 N N . ASN A 1 321 ? -7.526 -4.119 16.204 1.00 93.69 321 ASN A N 1
ATOM 2515 C CA . ASN A 1 321 ? -7.535 -4.221 14.752 1.00 93.69 321 ASN A CA 1
ATOM 2516 C C . ASN A 1 321 ? -8.302 -3.050 14.129 1.00 93.69 321 ASN A C 1
ATOM 2518 O O . ASN A 1 321 ? -9.352 -2.638 14.626 1.00 93.69 321 ASN A O 1
ATOM 2522 N N . ALA A 1 322 ? -7.775 -2.538 13.020 1.00 97.25 322 ALA A N 1
ATOM 2523 C CA . ALA A 1 322 ? -8.584 -1.827 12.039 1.00 97.25 322 ALA A CA 1
ATOM 2524 C C . ALA A 1 322 ? -9.197 -2.855 11.075 1.00 97.25 322 ALA A C 1
ATOM 2526 O O . ALA A 1 322 ? -8.807 -4.025 11.079 1.00 97.25 322 ALA A O 1
ATOM 2527 N N . TYR A 1 323 ? -10.141 -2.434 10.238 1.00 98.31 323 TYR A N 1
ATOM 2528 C CA . TYR A 1 323 ? -10.713 -3.296 9.205 1.00 98.31 323 TYR A CA 1
ATOM 2529 C C . TYR A 1 323 ? -10.844 -2.568 7.880 1.00 98.31 323 TYR A C 1
ATOM 2531 O O . TYR A 1 323 ? -11.261 -1.415 7.853 1.00 98.31 323 TYR A O 1
ATOM 2539 N N . PHE A 1 324 ? -10.560 -3.266 6.786 1.00 98.56 324 PHE A N 1
ATOM 2540 C CA . PHE A 1 324 ? -10.941 -2.851 5.445 1.00 98.56 324 PHE A CA 1
ATOM 2541 C C . PHE A 1 324 ? -12.338 -3.394 5.126 1.00 98.56 324 PHE A C 1
ATOM 2543 O O . PHE A 1 324 ? -12.570 -4.609 5.177 1.00 98.56 324 PHE A O 1
ATOM 2550 N N . ILE A 1 325 ? -13.264 -2.502 4.776 1.00 98.25 325 ILE A N 1
ATOM 2551 C CA . ILE A 1 325 ? -14.627 -2.835 4.363 1.00 98.25 325 ILE A CA 1
ATOM 2552 C C . ILE A 1 325 ? -14.922 -2.181 3.013 1.00 98.25 325 ILE A C 1
ATOM 2554 O O . ILE A 1 325 ? -14.817 -0.968 2.838 1.00 98.25 325 ILE A O 1
ATOM 2558 N N . GLY A 1 326 ? -15.364 -3.003 2.069 1.00 97.88 326 GLY A N 1
ATOM 2559 C CA . GLY A 1 326 ? -15.873 -2.568 0.778 1.00 97.88 326 GLY A CA 1
ATOM 2560 C C . GLY A 1 326 ? -16.913 -3.548 0.247 1.00 97.88 326 GLY A C 1
ATOM 2561 O O . GLY A 1 326 ? -17.110 -4.637 0.805 1.00 97.88 326 GLY A O 1
ATOM 2562 N N . ASP A 1 327 ? -17.619 -3.145 -0.803 1.00 97.62 327 ASP A N 1
ATOM 2563 C CA . ASP A 1 327 ? -18.726 -3.919 -1.363 1.00 97.62 327 ASP A CA 1
ATOM 2564 C C . ASP A 1 327 ? -18.229 -5.239 -1.966 1.00 97.62 327 ASP A C 1
ATOM 2566 O O . ASP A 1 327 ? -18.827 -6.295 -1.737 1.00 97.62 327 ASP A O 1
ATOM 2570 N N . ASN A 1 328 ? -17.100 -5.214 -2.682 1.00 97.56 328 ASN A N 1
ATOM 2571 C CA . ASN A 1 328 ? -16.512 -6.407 -3.287 1.00 97.56 328 ASN A CA 1
ATOM 2572 C C . ASN A 1 328 ? -15.932 -7.342 -2.227 1.00 97.56 328 ASN A C 1
ATOM 2574 O O . ASN A 1 328 ? -16.105 -8.558 -2.336 1.00 97.56 328 ASN A O 1
ATOM 2578 N N . VAL A 1 329 ? -15.270 -6.801 -1.200 1.00 97.62 329 VAL A N 1
ATOM 2579 C CA . VAL A 1 329 ? -14.807 -7.586 -0.046 1.00 97.62 329 VAL A CA 1
ATOM 2580 C C . VAL A 1 329 ? -15.982 -8.257 0.659 1.00 97.62 329 VAL A C 1
ATOM 2582 O O . VAL A 1 329 ? -15.934 -9.458 0.924 1.00 97.62 329 VAL A O 1
ATOM 2585 N N . THR A 1 330 ? -17.065 -7.520 0.908 1.00 96.00 330 THR A N 1
ATOM 2586 C CA . THR A 1 330 ? -18.275 -8.058 1.545 1.00 96.00 330 THR A CA 1
ATOM 2587 C C . THR A 1 330 ? -18.904 -9.164 0.693 1.00 96.00 330 THR A C 1
ATOM 2589 O O . THR A 1 330 ? -19.278 -10.213 1.223 1.00 96.00 330 THR A O 1
ATOM 2592 N N . GLU A 1 331 ? -18.968 -8.983 -0.633 1.00 94.81 331 GLU A N 1
ATOM 2593 C CA . GLU A 1 331 ? -19.416 -10.024 -1.566 1.00 94.81 331 GLU A CA 1
ATOM 2594 C C . GLU A 1 331 ? -18.521 -11.270 -1.487 1.00 94.81 331 GLU A C 1
ATOM 2596 O O . GLU A 1 331 ? -19.029 -12.387 -1.387 1.00 94.81 331 GLU A O 1
ATOM 2601 N N . ALA A 1 332 ? -17.197 -11.090 -1.520 1.00 94.31 332 ALA A N 1
ATOM 2602 C CA . ALA A 1 332 ? -16.230 -12.185 -1.512 1.00 94.31 332 ALA A CA 1
ATOM 2603 C C . ALA A 1 332 ? -16.242 -12.974 -0.192 1.00 94.31 332 ALA A C 1
ATOM 2605 O O . ALA A 1 332 ? -16.112 -14.198 -0.212 1.00 94.31 332 ALA A O 1
ATOM 2606 N N . LEU A 1 333 ? -16.458 -12.303 0.944 1.00 94.31 333 LEU A N 1
ATOM 2607 C CA . LEU A 1 333 ? -16.615 -12.952 2.248 1.00 94.31 333 LEU A CA 1
ATOM 2608 C C . LEU A 1 333 ? -17.895 -13.791 2.335 1.00 94.31 333 LEU A C 1
ATOM 2610 O O . LEU A 1 333 ? -17.947 -14.744 3.110 1.00 94.31 333 LEU A O 1
ATOM 2614 N N . GLY A 1 334 ? -18.936 -13.463 1.563 1.00 90.75 334 GLY A N 1
ATOM 2615 C CA . GLY A 1 334 ? -20.157 -14.270 1.491 1.00 90.75 334 GLY A CA 1
ATOM 2616 C C . GLY A 1 334 ? -20.878 -14.429 2.836 1.00 90.75 334 GLY A C 1
ATOM 2617 O O . GLY A 1 334 ? -21.477 -15.473 3.090 1.00 90.75 334 GLY A O 1
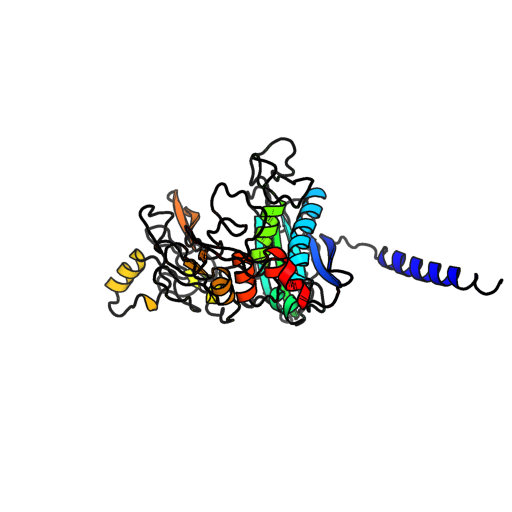ATOM 2618 N N . GLY A 1 335 ? -20.801 -13.412 3.701 1.00 90.31 335 GLY A N 1
ATOM 2619 C CA . GLY A 1 335 ? -21.365 -13.420 5.056 1.00 90.31 335 GLY A CA 1
ATOM 2620 C C . GLY A 1 335 ? -20.416 -13.924 6.148 1.00 90.31 335 GLY A C 1
ATOM 2621 O O . GLY A 1 335 ? -20.794 -13.922 7.319 1.00 90.31 335 GLY A O 1
ATOM 2622 N N . ALA A 1 336 ? -19.195 -14.335 5.798 1.00 92.69 336 ALA A N 1
ATOM 2623 C CA . ALA A 1 336 ? -18.156 -14.623 6.777 1.00 92.69 336 ALA A CA 1
ATOM 2624 C C . ALA A 1 336 ? -17.724 -13.357 7.524 1.00 92.69 336 ALA A C 1
ATOM 2626 O O . ALA A 1 336 ? -17.705 -12.259 6.969 1.00 92.69 336 ALA A O 1
ATOM 2627 N N . THR A 1 337 ? -17.311 -13.533 8.776 1.00 93.62 337 THR A N 1
ATOM 2628 C CA . THR A 1 337 ? -16.745 -12.458 9.592 1.00 93.62 337 THR A CA 1
ATOM 2629 C C . THR A 1 337 ? -15.366 -12.844 10.093 1.00 93.62 337 THR A C 1
ATOM 2631 O O . THR A 1 337 ? -15.170 -13.983 10.518 1.00 93.62 337 THR A O 1
ATOM 2634 N N . MET A 1 338 ? -14.447 -11.887 10.140 1.00 91.94 338 MET A N 1
ATOM 2635 C CA . MET A 1 338 ? -13.159 -12.019 10.811 1.00 91.94 338 MET A CA 1
ATOM 2636 C C . MET A 1 338 ? -13.230 -11.238 12.119 1.00 91.94 338 MET A C 1
ATOM 2638 O O . MET A 1 338 ? -13.556 -10.053 12.122 1.00 91.94 338 MET A O 1
ATOM 2642 N N . ASN A 1 339 ? -12.993 -11.909 13.251 1.00 91.56 339 ASN A N 1
ATOM 2643 C CA . ASN A 1 339 ? -13.080 -11.303 14.587 1.00 91.56 339 ASN A CA 1
ATOM 2644 C C . ASN A 1 339 ? -14.437 -10.618 14.879 1.00 91.56 339 ASN A C 1
ATOM 2646 O O . ASN A 1 339 ? -14.507 -9.622 15.597 1.00 91.56 339 ASN A O 1
ATOM 2650 N N . GLY A 1 340 ? -15.525 -11.155 14.313 1.00 92.06 340 GLY A N 1
ATOM 2651 C CA . GLY A 1 340 ? -16.879 -10.608 14.454 1.00 92.06 340 GLY A CA 1
ATOM 2652 C C . GLY A 1 340 ? -17.215 -9.448 13.509 1.00 92.06 340 GLY A C 1
ATOM 2653 O O . GLY A 1 340 ? -18.319 -8.917 13.592 1.00 92.06 340 GLY A O 1
ATOM 2654 N N . VAL A 1 341 ? -16.312 -9.077 12.594 1.00 95.12 341 VAL A N 1
ATOM 2655 C CA . VAL A 1 341 ? -16.514 -8.004 11.608 1.00 95.12 341 VAL A CA 1
ATOM 2656 C C . VAL A 1 341 ? -16.599 -8.588 10.197 1.00 95.12 341 VAL A C 1
ATOM 2658 O O . VAL A 1 341 ? -15.785 -9.425 9.813 1.00 95.12 341 VAL A O 1
ATOM 2661 N N . SER A 1 342 ? -17.581 -8.152 9.403 1.00 94.81 342 SER A N 1
ATOM 2662 C CA . SER A 1 342 ? -17.671 -8.472 7.967 1.00 94.81 342 SER A CA 1
ATOM 2663 C C . SER A 1 342 ? -16.719 -7.574 7.171 1.00 94.81 342 SER A C 1
ATOM 2665 O O . SER A 1 342 ? -17.144 -6.665 6.463 1.00 94.81 342 SER A O 1
ATOM 2667 N N . GLY A 1 343 ? -15.423 -7.801 7.350 1.00 96.69 343 GLY A N 1
ATOM 2668 C CA . GLY A 1 343 ? -14.340 -7.037 6.749 1.00 96.69 343 GLY A CA 1
ATOM 2669 C C . GLY A 1 343 ? -13.015 -7.759 6.941 1.00 96.69 343 GLY A C 1
ATOM 2670 O O . GLY A 1 343 ? -12.940 -8.747 7.676 1.00 96.69 343 GLY A O 1
ATOM 2671 N N . LEU A 1 344 ? -11.973 -7.271 6.280 1.00 97.12 344 LEU A N 1
ATOM 2672 C CA . LEU A 1 344 ? -10.634 -7.834 6.418 1.00 97.12 344 LEU A CA 1
ATOM 2673 C C . LEU A 1 344 ? -9.901 -7.114 7.550 1.00 97.12 344 LEU A C 1
ATOM 2675 O O . LEU A 1 344 ? -9.874 -5.886 7.531 1.00 97.12 344 LEU A O 1
ATOM 2679 N N . PRO A 1 345 ? -9.326 -7.824 8.533 1.00 95.88 345 PRO A N 1
ATOM 2680 C CA . PRO A 1 345 ? -8.543 -7.193 9.583 1.00 95.88 345 PRO A CA 1
ATOM 2681 C C . PRO A 1 345 ? -7.311 -6.526 8.968 1.00 95.88 345 PRO A C 1
ATOM 2683 O O . PRO A 1 345 ? -6.699 -7.061 8.046 1.00 95.88 345 PRO A O 1
ATOM 2686 N N . VAL A 1 346 ? -6.966 -5.354 9.480 1.00 96.62 346 VAL A N 1
ATOM 2687 C CA . VAL A 1 346 ? -5.823 -4.541 9.067 1.00 96.62 346 VAL A CA 1
ATOM 2688 C C . VAL A 1 346 ? -4.951 -4.303 10.292 1.00 96.62 346 VAL A C 1
ATOM 2690 O O . VAL A 1 346 ? -5.452 -3.901 11.353 1.00 96.62 346 VAL A O 1
ATOM 2693 N N . LYS A 1 347 ? -3.644 -4.531 10.145 1.00 93.25 347 LYS A N 1
ATOM 2694 C CA . LYS A 1 347 ? -2.661 -4.273 11.193 1.00 93.25 347 LYS A CA 1
ATOM 2695 C C . LYS A 1 347 ? -2.692 -2.791 11.543 1.00 93.25 347 LYS A C 1
ATOM 2697 O O . LYS A 1 347 ? -2.546 -1.927 10.686 1.00 93.25 347 LYS A O 1
ATOM 2702 N N . ALA A 1 348 ? -2.922 -2.483 12.813 1.00 94.56 348 ALA A N 1
ATOM 2703 C CA . ALA A 1 348 ? -3.055 -1.098 13.246 1.00 94.56 348 ALA A CA 1
ATOM 2704 C C . ALA A 1 348 ? -1.725 -0.497 13.696 1.00 94.56 348 ALA A C 1
ATOM 2706 O O . ALA A 1 348 ? -1.367 0.579 13.247 1.00 94.56 348 ALA A O 1
ATOM 2707 N N . TRP A 1 349 ? -0.982 -1.181 14.566 1.00 94.75 349 TRP A N 1
ATOM 2708 C CA . TRP A 1 349 ? 0.224 -0.632 15.187 1.00 94.75 349 TRP A CA 1
ATOM 2709 C C . TRP A 1 349 ? 1.426 -1.546 14.979 1.00 94.75 349 TRP A C 1
ATOM 2711 O O . TRP A 1 349 ? 1.320 -2.763 15.152 1.00 94.75 349 TRP A O 1
ATOM 2721 N N . GLU A 1 350 ? 2.578 -0.949 14.681 1.00 92.81 350 GLU A N 1
ATOM 2722 C CA . GLU A 1 350 ? 3.858 -1.641 14.541 1.00 92.81 350 GLU A CA 1
ATOM 2723 C C . GLU A 1 350 ? 4.984 -0.858 15.220 1.00 92.81 350 GLU A C 1
ATOM 2725 O O . GLU A 1 350 ? 4.970 0.372 15.257 1.00 92.81 350 GLU A O 1
ATOM 2730 N N . ALA A 1 351 ? 5.949 -1.574 15.798 1.00 92.31 351 ALA A N 1
ATOM 2731 C CA . ALA A 1 351 ? 7.143 -0.965 16.364 1.00 92.31 351 ALA A CA 1
ATOM 2732 C C . ALA A 1 351 ? 8.058 -0.479 15.234 1.00 92.31 351 ALA A C 1
ATOM 2734 O O . ALA A 1 351 ? 8.517 -1.280 14.428 1.00 92.31 351 ALA A O 1
ATOM 2735 N N . VAL A 1 352 ? 8.349 0.821 15.201 1.00 91.06 352 VAL A N 1
ATOM 2736 C CA . VAL A 1 352 ? 9.089 1.450 14.093 1.00 91.06 352 VAL A CA 1
ATOM 2737 C C . VAL A 1 352 ? 10.489 1.907 14.486 1.00 91.06 352 VAL A C 1
ATOM 2739 O O . VAL A 1 352 ? 11.388 1.932 13.651 1.00 91.06 352 VAL A O 1
ATOM 2742 N N . LYS A 1 353 ? 10.705 2.284 15.752 1.00 91.19 353 LYS A N 1
ATOM 2743 C CA . LYS A 1 353 ? 12.029 2.676 16.256 1.00 91.19 353 LYS A CA 1
ATOM 2744 C C . LYS A 1 353 ? 12.111 2.601 17.777 1.00 91.19 353 LYS A C 1
ATOM 2746 O O . LYS A 1 353 ? 11.119 2.344 18.455 1.00 91.19 353 LYS A O 1
ATOM 2751 N N . TYR A 1 354 ? 13.301 2.877 18.298 1.00 91.31 354 TYR A N 1
ATOM 2752 C CA . TYR A 1 354 ? 13.525 3.166 19.711 1.00 91.31 354 TYR A CA 1
ATOM 2753 C C . TYR A 1 354 ? 13.675 4.678 19.925 1.00 91.31 354 TYR A C 1
ATOM 2755 O O . TYR A 1 354 ? 14.273 5.356 19.086 1.00 91.31 354 TYR A O 1
ATOM 2763 N N . ASP A 1 355 ? 13.156 5.201 21.036 1.00 87.25 355 ASP A N 1
ATOM 2764 C CA . ASP A 1 355 ? 13.465 6.560 21.495 1.00 87.25 355 ASP A CA 1
ATOM 2765 C C . ASP A 1 355 ? 14.868 6.643 22.134 1.00 87.25 355 ASP A C 1
ATOM 2767 O O . ASP A 1 355 ? 15.584 5.645 22.277 1.00 87.25 355 ASP A O 1
ATOM 2771 N N . GLU A 1 356 ? 15.272 7.848 22.548 1.00 87.00 356 GLU A N 1
ATOM 2772 C CA . GLU A 1 356 ? 16.552 8.099 23.231 1.00 87.00 356 GLU A CA 1
ATOM 2773 C C . GLU A 1 356 ? 16.734 7.288 24.529 1.00 87.00 356 GLU A C 1
ATOM 2775 O O . GLU A 1 356 ? 17.859 6.987 24.933 1.00 87.00 356 GLU A O 1
ATOM 2780 N N . ASN A 1 357 ? 15.627 6.877 25.150 1.00 89.88 357 ASN A N 1
ATOM 2781 C CA . ASN A 1 357 ? 15.578 6.092 26.378 1.00 89.88 357 ASN A CA 1
ATOM 2782 C C . ASN A 1 357 ? 15.429 4.585 26.109 1.00 89.88 357 ASN A C 1
ATOM 2784 O O . ASN A 1 357 ? 15.288 3.807 27.054 1.00 89.88 357 ASN A O 1
ATOM 2788 N N . LYS A 1 358 ? 15.514 4.156 24.841 1.00 90.75 358 LYS A N 1
ATOM 2789 C CA . LYS A 1 358 ? 15.325 2.772 24.381 1.00 90.75 358 LYS A CA 1
ATOM 2790 C C . LYS A 1 358 ? 13.923 2.211 24.633 1.00 90.75 358 LYS A C 1
ATOM 2792 O O . LYS A 1 358 ? 13.761 0.991 24.705 1.00 90.75 358 LYS A O 1
ATOM 2797 N N . ASN A 1 359 ? 12.911 3.063 24.728 1.00 91.31 359 ASN A N 1
ATOM 2798 C CA . ASN A 1 359 ? 11.523 2.625 24.659 1.00 91.31 359 ASN A CA 1
ATOM 2799 C C . ASN A 1 359 ? 11.120 2.427 23.200 1.00 91.31 359 ASN A C 1
ATOM 2801 O O . ASN A 1 359 ? 11.567 3.162 22.319 1.00 91.31 359 ASN A O 1
ATOM 2805 N N . LEU A 1 360 ? 10.264 1.440 22.951 1.00 94.62 360 LEU A N 1
ATOM 2806 C CA . LEU A 1 360 ? 9.688 1.225 21.629 1.00 94.62 360 LEU A CA 1
ATOM 2807 C C . LEU A 1 360 ? 8.713 2.351 21.286 1.00 94.62 360 LEU A C 1
ATOM 2809 O O . LEU A 1 360 ? 7.859 2.718 22.095 1.00 94.62 360 LEU A O 1
ATOM 2813 N N . ILE A 1 361 ? 8.840 2.843 20.061 1.00 94.69 361 ILE A N 1
ATOM 2814 C CA . ILE A 1 361 ? 7.931 3.788 19.431 1.00 94.69 361 ILE A CA 1
ATOM 2815 C C . ILE A 1 361 ? 7.137 3.053 18.359 1.00 94.69 361 ILE A C 1
ATOM 2817 O O . ILE A 1 361 ? 7.693 2.246 17.608 1.00 94.69 361 ILE A O 1
ATOM 2821 N N . TYR A 1 362 ? 5.844 3.348 18.294 1.00 95.50 362 TYR A N 1
ATOM 2822 C CA . TYR A 1 362 ? 4.873 2.668 17.458 1.00 95.50 362 TYR A CA 1
ATOM 2823 C C . TYR A 1 362 ? 4.266 3.623 16.435 1.00 95.50 362 TYR A C 1
ATOM 2825 O O . TYR A 1 362 ? 3.740 4.680 16.792 1.00 95.50 362 TYR A O 1
ATOM 2833 N N . GLY A 1 363 ? 4.322 3.225 15.167 1.00 94.56 363 GLY A N 1
ATOM 2834 C CA . GLY A 1 363 ? 3.607 3.876 14.075 1.00 94.56 363 GLY A CA 1
ATOM 2835 C C . GLY A 1 363 ? 2.266 3.201 13.813 1.00 94.56 363 GLY A C 1
ATOM 2836 O O . GLY A 1 363 ? 2.068 2.042 14.188 1.00 94.56 363 GLY A O 1
ATOM 2837 N N . PHE A 1 364 ? 1.358 3.933 13.168 1.00 96.00 364 PHE A N 1
ATOM 2838 C CA . PHE A 1 364 ? 0.165 3.328 12.591 1.00 96.00 364 PHE A CA 1
ATOM 2839 C C . PHE A 1 364 ? 0.532 2.694 11.247 1.00 96.00 364 PHE A C 1
ATOM 2841 O O . PHE A 1 364 ? 1.007 3.389 10.354 1.00 96.00 364 PHE A O 1
ATOM 2848 N N . ASP A 1 365 ? 0.332 1.387 11.135 1.00 94.56 365 ASP A N 1
ATOM 2849 C CA . ASP A 1 365 ? 0.608 0.602 9.934 1.00 94.56 365 ASP A CA 1
ATOM 2850 C C . ASP A 1 365 ? -0.491 0.829 8.888 1.00 94.56 365 ASP A C 1
ATOM 2852 O O . ASP A 1 365 ? -0.257 1.398 7.820 1.00 94.56 365 ASP A O 1
ATOM 2856 N N . GLY A 1 366 ? -1.718 0.422 9.225 1.00 95.50 366 GLY A N 1
ATOM 2857 C CA . GLY A 1 366 ? -2.929 0.704 8.468 1.00 95.50 366 GLY A CA 1
ATOM 2858 C C . GLY A 1 366 ? -2.969 0.151 7.047 1.00 95.50 366 GLY A C 1
ATOM 2859 O O . GLY A 1 366 ? -3.944 0.434 6.357 1.00 95.50 366 GLY A O 1
ATOM 2860 N N . SER A 1 367 ? -1.956 -0.590 6.594 1.00 95.19 367 SER A N 1
ATOM 2861 C CA . SER A 1 367 ? -1.744 -0.925 5.177 1.00 95.19 367 SER A CA 1
ATOM 2862 C C . SER A 1 367 ? -1.596 -2.424 4.938 1.00 95.19 367 SER A C 1
ATOM 2864 O O . SER A 1 367 ? -1.780 -2.871 3.809 1.00 95.19 367 SER A O 1
ATOM 2866 N N . HIS A 1 368 ? -1.335 -3.209 5.983 1.00 94.56 368 HIS A N 1
ATOM 2867 C CA . HIS A 1 368 ? -1.220 -4.661 5.878 1.00 94.56 368 HIS A CA 1
ATOM 2868 C C . HIS A 1 368 ? -2.503 -5.352 6.332 1.00 94.56 368 HIS A C 1
ATOM 2870 O O . HIS A 1 368 ? -3.026 -5.097 7.419 1.00 94.56 368 HIS A O 1
ATOM 2876 N N . LEU A 1 369 ? -3.013 -6.249 5.493 1.00 94.69 369 LEU A N 1
ATOM 2877 C CA . LEU A 1 369 ? -4.181 -7.067 5.797 1.00 94.69 369 LEU A CA 1
ATOM 2878 C C . LEU A 1 369 ? -3.755 -8.293 6.602 1.00 94.69 369 LEU A C 1
ATOM 2880 O O . LEU A 1 369 ? -2.949 -9.086 6.143 1.00 94.69 369 LEU A O 1
ATOM 2884 N N . GLU A 1 370 ? -4.363 -8.548 7.751 1.00 90.56 370 GLU A N 1
ATOM 2885 C CA . GLU A 1 370 ? -4.053 -9.702 8.607 1.00 90.56 370 GLU A CA 1
ATOM 2886 C C . GLU A 1 370 ? -4.787 -10.976 8.131 1.00 90.56 370 GLU A C 1
ATOM 2888 O O . GLU A 1 370 ? -5.490 -11.656 8.882 1.00 90.56 370 GLU A O 1
ATOM 2893 N N . THR A 1 371 ? -4.675 -11.285 6.833 1.00 89.44 371 THR A N 1
ATOM 2894 C CA . THR A 1 371 ? -5.197 -12.527 6.240 1.00 89.44 371 THR A CA 1
ATOM 2895 C C . THR A 1 371 ? -4.132 -13.635 6.250 1.00 89.44 371 THR A C 1
ATOM 2897 O O . THR A 1 371 ? -3.069 -13.509 6.848 1.00 89.44 371 THR A O 1
ATOM 2900 N N . SER A 1 372 ? -4.413 -14.779 5.619 1.00 85.25 372 SER A N 1
ATOM 2901 C CA . SER A 1 372 ? -3.370 -15.788 5.357 1.00 85.25 372 SER A CA 1
ATOM 2902 C C . SER A 1 372 ? -2.636 -15.562 4.030 1.00 85.25 372 SER A C 1
ATOM 2904 O O . SER A 1 372 ? -1.743 -16.342 3.720 1.00 85.25 372 SER A O 1
ATOM 2906 N N . GLY A 1 373 ? -3.047 -14.563 3.247 1.00 86.62 373 GLY A N 1
ATOM 2907 C CA . GLY A 1 373 ? -2.538 -14.264 1.915 1.00 86.62 373 GLY A CA 1
ATOM 2908 C C . GLY A 1 373 ? -1.325 -13.346 1.904 1.00 86.62 373 GLY A C 1
ATOM 2909 O O . GLY A 1 373 ? -0.605 -13.217 2.895 1.00 86.62 373 GLY A O 1
ATOM 2910 N N . MET A 1 374 ? -1.106 -12.722 0.747 1.00 87.19 374 MET A N 1
ATOM 2911 C CA . MET A 1 374 ? 0.122 -11.983 0.474 1.00 87.19 374 MET A CA 1
ATOM 2912 C C . MET A 1 374 ? 0.227 -10.685 1.252 1.00 87.19 374 MET A C 1
ATOM 2914 O O . MET A 1 374 ? 1.343 -10.313 1.566 1.00 87.19 374 MET A O 1
ATOM 2918 N N . MET A 1 375 ? -0.869 -10.002 1.587 1.00 91.31 375 MET A N 1
ATOM 2919 C CA . MET A 1 375 ? -0.796 -8.667 2.203 1.00 91.31 375 MET A CA 1
ATOM 2920 C C . MET A 1 375 ? -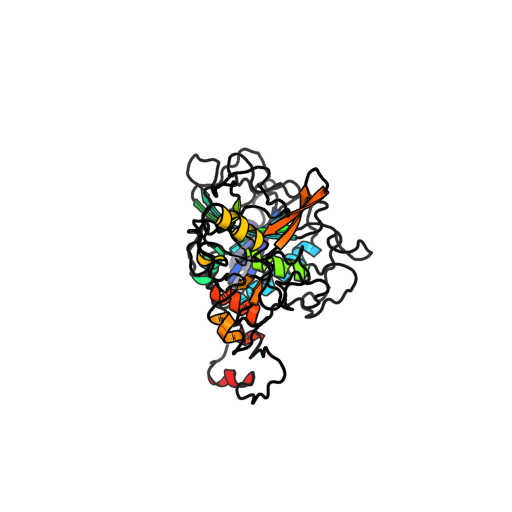0.604 -8.692 3.725 1.00 91.31 375 MET A C 1
ATOM 2922 O O . MET A 1 375 ? -0.774 -7.662 4.376 1.00 91.31 375 MET A O 1
ATOM 2926 N N . SER A 1 376 ? -0.272 -9.850 4.301 1.00 87.38 376 SER A N 1
ATOM 2927 C CA . SER A 1 376 ? -0.156 -10.032 5.748 1.00 87.38 376 SER A CA 1
ATOM 2928 C C . SER A 1 376 ? 1.263 -9.904 6.274 1.00 87.38 376 SER A C 1
ATOM 2930 O O . SER A 1 376 ? 2.207 -10.438 5.704 1.00 87.38 376 SER A O 1
ATOM 2932 N N . HIS A 1 377 ? 1.372 -9.261 7.438 1.00 81.56 377 HIS A N 1
ATOM 2933 C CA . HIS A 1 377 ? 2.566 -9.216 8.283 1.00 81.56 377 HIS A CA 1
ATOM 2934 C C . HIS A 1 377 ? 2.546 -10.273 9.399 1.00 81.56 377 HIS A C 1
ATOM 2936 O O . HIS A 1 377 ? 3.288 -10.167 10.377 1.00 81.56 377 HIS A O 1
ATOM 2942 N N . HIS A 1 378 ? 1.700 -11.299 9.294 1.00 76.81 378 HIS A N 1
ATOM 2943 C CA . HIS A 1 378 ? 1.776 -12.440 10.193 1.00 76.81 378 HIS A CA 1
ATOM 2944 C C . HIS A 1 378 ? 3.072 -13.222 9.961 1.00 76.81 378 HIS A C 1
ATOM 2946 O O . HIS A 1 378 ? 3.356 -13.669 8.848 1.00 76.81 378 HIS A O 1
ATOM 2952 N N . ASP A 1 379 ? 3.808 -13.471 11.042 1.00 69.50 379 ASP A N 1
ATOM 2953 C CA . ASP A 1 379 ? 4.971 -14.350 11.003 1.00 69.50 379 ASP A CA 1
ATOM 2954 C C . ASP A 1 379 ? 4.579 -15.758 10.515 1.00 69.50 379 ASP A C 1
ATOM 2956 O O . ASP A 1 379 ? 3.509 -16.284 10.840 1.00 69.50 379 ASP A O 1
ATOM 2960 N N . TYR A 1 380 ? 5.486 -16.398 9.773 1.00 62.34 380 TYR A N 1
ATOM 2961 C CA . TYR A 1 380 ? 5.363 -17.787 9.308 1.00 62.34 380 TYR A CA 1
ATOM 2962 C C . TYR A 1 380 ? 4.188 -18.065 8.352 1.00 62.34 380 TYR A C 1
ATOM 2964 O O . TYR A 1 380 ? 3.648 -19.176 8.328 1.00 62.34 380 TYR A O 1
ATOM 2972 N N . ARG A 1 381 ? 3.802 -17.088 7.523 1.00 72.25 381 ARG A N 1
ATOM 2973 C CA . ARG A 1 381 ? 2.926 -17.333 6.367 1.00 72.25 381 ARG A CA 1
ATOM 2974 C C . ARG A 1 381 ? 3.712 -17.925 5.202 1.00 72.25 381 ARG A C 1
ATOM 2976 O O . ARG A 1 381 ? 4.871 -17.600 4.973 1.00 72.25 381 ARG A O 1
ATOM 2983 N N . ASN A 1 382 ? 3.059 -18.829 4.481 1.00 70.38 382 ASN A N 1
ATOM 2984 C CA . ASN A 1 382 ? 3.653 -19.606 3.401 1.00 70.38 382 ASN A CA 1
ATOM 2985 C C . ASN A 1 382 ? 2.857 -19.505 2.095 1.00 70.38 382 ASN A C 1
ATOM 2987 O O . ASN A 1 382 ? 3.121 -20.281 1.191 1.00 70.38 382 ASN A O 1
ATOM 2991 N N . TYR A 1 383 ? 1.886 -18.600 1.974 1.00 81.94 383 TYR A N 1
ATOM 2992 C CA . TYR A 1 383 ? 1.232 -18.358 0.690 1.00 81.94 383 TYR A CA 1
ATOM 2993 C C . TYR A 1 383 ? 1.966 -17.254 -0.058 1.00 81.94 383 TYR A C 1
ATOM 2995 O O . TYR A 1 383 ? 2.143 -16.159 0.459 1.00 81.94 383 TYR A O 1
ATOM 3003 N N . THR A 1 384 ? 2.360 -17.557 -1.287 1.00 85.62 384 THR A N 1
ATOM 3004 C CA . THR A 1 384 ? 3.073 -16.663 -2.221 1.00 85.62 384 THR A CA 1
ATOM 3005 C C . THR A 1 384 ? 2.115 -16.007 -3.237 1.00 85.62 384 THR A C 1
ATOM 3007 O O . THR A 1 384 ? 2.525 -15.474 -4.277 1.00 85.62 384 THR A O 1
ATOM 3010 N N . THR A 1 385 ? 0.807 -16.111 -2.967 1.00 86.44 385 THR A N 1
ATOM 3011 C CA . THR A 1 385 ? -0.300 -15.717 -3.850 1.00 86.44 385 THR A CA 1
ATOM 3012 C C . THR A 1 385 ? -1.390 -14.992 -3.067 1.00 86.44 385 THR A C 1
ATOM 3014 O O . THR A 1 385 ? -1.613 -15.261 -1.885 1.00 86.44 385 THR A O 1
ATOM 3017 N N . PHE A 1 386 ? -2.062 -14.053 -3.732 1.00 91.12 386 PHE A N 1
ATOM 3018 C CA . PHE A 1 386 ? -3.171 -13.304 -3.142 1.00 91.12 386 PHE A CA 1
ATOM 3019 C C . PHE A 1 386 ? -4.379 -14.215 -2.903 1.00 91.12 386 PHE A C 1
ATOM 3021 O O . PHE A 1 386 ? -4.595 -15.174 -3.639 1.00 91.12 386 PHE A O 1
ATOM 3028 N N . MET A 1 387 ? -5.206 -13.895 -1.912 1.00 92.31 387 MET A N 1
ATOM 3029 C CA . MET A 1 387 ? -6.527 -14.509 -1.742 1.00 92.31 387 MET A CA 1
ATOM 3030 C C . MET A 1 387 ? -7.586 -13.780 -2.585 1.00 92.31 387 MET A C 1
ATOM 3032 O O . MET A 1 387 ? -7.442 -12.594 -2.884 1.00 92.31 387 MET A O 1
ATOM 3036 N N . GLU A 1 388 ? -8.712 -14.440 -2.897 1.00 94.19 388 GLU A N 1
ATOM 3037 C CA . GLU A 1 388 ? -9.827 -13.786 -3.608 1.00 94.19 388 GLU A CA 1
ATOM 3038 C C . GLU A 1 388 ? -10.293 -12.506 -2.900 1.00 94.19 388 GLU A C 1
ATOM 3040 O O . GLU A 1 388 ? -10.531 -11.501 -3.565 1.00 94.19 388 GLU A O 1
ATOM 3045 N N . VAL A 1 389 ? -10.391 -12.520 -1.566 1.00 95.25 389 VAL A N 1
ATOM 3046 C CA . VAL A 1 389 ? -10.772 -11.336 -0.775 1.00 95.25 389 VAL A CA 1
ATOM 3047 C C . VAL A 1 389 ? -9.752 -10.200 -0.837 1.00 95.25 389 VAL A C 1
ATOM 3049 O O . VAL A 1 389 ? -10.149 -9.041 -0.794 1.00 95.25 389 VAL A O 1
ATOM 3052 N N . GLU A 1 390 ? -8.461 -10.494 -0.996 1.00 95.50 390 GLU A N 1
ATOM 3053 C CA . GLU A 1 390 ? -7.438 -9.453 -1.161 1.00 95.50 390 GLU A CA 1
ATOM 3054 C C . GLU A 1 390 ? -7.535 -8.822 -2.559 1.00 95.50 390 GLU A C 1
ATOM 3056 O O . GLU A 1 390 ? -7.442 -7.605 -2.701 1.00 95.50 390 GLU A O 1
ATOM 3061 N N . LEU A 1 391 ? -7.834 -9.615 -3.598 1.00 95.81 391 LEU A N 1
ATOM 3062 C CA . LEU A 1 391 ? -8.159 -9.063 -4.921 1.00 95.81 391 LEU A CA 1
ATOM 3063 C C . LEU A 1 391 ? -9.512 -8.338 -4.945 1.00 95.81 391 LEU A C 1
ATOM 3065 O O . LEU A 1 391 ? -9.705 -7.423 -5.743 1.00 95.81 391 LEU A O 1
ATOM 3069 N N . ALA A 1 392 ? -10.452 -8.718 -4.079 1.00 97.00 392 ALA A N 1
ATOM 3070 C CA . ALA A 1 392 ? -11.704 -7.992 -3.920 1.00 97.00 392 ALA A CA 1
ATOM 3071 C C . ALA A 1 392 ? -11.464 -6.588 -3.341 1.00 97.00 392 ALA A C 1
ATOM 3073 O O . ALA A 1 392 ? -12.073 -5.638 -3.826 1.00 97.00 392 ALA A O 1
ATOM 3074 N N . ALA A 1 393 ? -10.512 -6.431 -2.411 1.00 97.44 393 ALA A N 1
ATOM 3075 C CA . ALA A 1 393 ? -10.096 -5.112 -1.929 1.00 97.44 393 ALA A CA 1
ATOM 3076 C C . ALA A 1 393 ? -9.561 -4.237 -3.076 1.00 97.44 393 ALA A C 1
ATOM 3078 O O . ALA A 1 393 ? -9.919 -3.068 -3.174 1.00 97.44 393 ALA A O 1
ATOM 3079 N N . MET A 1 394 ? -8.809 -4.808 -4.025 1.00 96.38 394 MET A N 1
ATOM 3080 C CA . MET A 1 394 ? -8.394 -4.078 -5.233 1.00 96.38 394 MET A CA 1
ATOM 3081 C C . MET A 1 394 ? -9.589 -3.593 -6.070 1.00 96.38 394 MET A C 1
ATOM 3083 O O . MET A 1 394 ? -9.549 -2.499 -6.627 1.00 96.38 394 MET A O 1
ATOM 3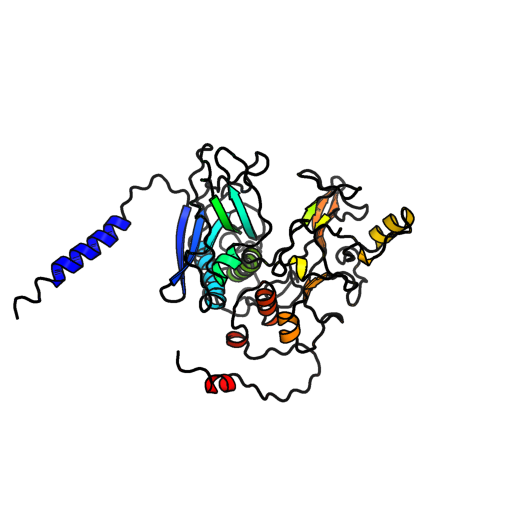087 N N . GLN A 1 395 ? -10.678 -4.360 -6.153 1.00 96.06 395 GLN A N 1
ATOM 3088 C CA . GLN A 1 395 ? -11.888 -3.905 -6.852 1.00 96.06 395 GLN A CA 1
ATOM 3089 C C . GLN A 1 395 ? -12.591 -2.761 -6.126 1.00 96.06 395 GLN A C 1
ATOM 3091 O O . GLN A 1 395 ? -13.092 -1.853 -6.789 1.00 96.06 395 GLN A O 1
ATOM 3096 N N . ASP A 1 396 ? -12.567 -2.761 -4.794 1.00 97.25 396 ASP A N 1
ATOM 3097 C CA . ASP A 1 396 ? -13.057 -1.642 -3.985 1.00 97.25 396 ASP A CA 1
ATOM 3098 C C . ASP A 1 396 ? -12.193 -0.378 -4.175 1.00 97.25 396 ASP A C 1
ATOM 3100 O O . ASP A 1 396 ? -12.727 0.723 -4.260 1.00 97.25 396 ASP A O 1
ATOM 3104 N N . LEU A 1 397 ? -10.889 -0.528 -4.444 1.00 95.50 397 LEU A N 1
ATOM 3105 C CA . LEU A 1 397 ? -10.012 0.567 -4.900 1.00 95.50 397 LEU A CA 1
ATOM 3106 C C . LEU A 1 397 ? -10.243 0.989 -6.371 1.00 95.50 397 LEU A C 1
ATOM 3108 O O . LEU A 1 397 ? -9.521 1.828 -6.918 1.00 95.50 397 LEU A O 1
ATOM 3112 N N . GLY A 1 398 ? -11.241 0.418 -7.046 1.00 93.50 398 GLY A N 1
ATOM 3113 C CA . GLY A 1 398 ? -11.646 0.793 -8.401 1.00 93.50 398 GLY A CA 1
ATOM 3114 C C . GLY A 1 398 ? -10.915 0.069 -9.533 1.00 93.50 398 GLY A C 1
ATOM 3115 O O . GLY A 1 398 ? -11.014 0.506 -10.685 1.00 93.50 398 GLY A O 1
ATOM 3116 N N . TYR A 1 399 ? -10.195 -1.020 -9.251 1.00 95.25 399 TYR A N 1
ATOM 3117 C CA . TYR A 1 399 ? -9.638 -1.876 -10.299 1.00 95.25 399 TYR A CA 1
ATOM 3118 C C . TYR A 1 399 ? -10.717 -2.773 -10.911 1.00 95.25 399 TYR A C 1
ATOM 3120 O O . TYR A 1 399 ? -11.388 -3.526 -10.218 1.00 95.25 399 TYR A O 1
ATOM 3128 N N . ASP A 1 400 ? -10.865 -2.743 -12.233 1.00 93.50 400 ASP A N 1
ATOM 3129 C CA . ASP A 1 400 ? -11.686 -3.705 -12.960 1.00 93.50 400 ASP A CA 1
ATOM 3130 C C . ASP A 1 400 ? -10.857 -4.972 -13.206 1.00 93.50 400 ASP A C 1
ATOM 3132 O O . ASP A 1 400 ? -9.922 -4.975 -14.008 1.00 93.50 400 ASP A O 1
ATOM 3136 N N . LEU A 1 401 ? -11.184 -6.052 -12.497 1.00 93.50 401 LEU A N 1
ATOM 3137 C CA . LEU A 1 401 ? -10.542 -7.360 -12.628 1.00 93.50 401 LEU A CA 1
ATOM 3138 C C . LEU A 1 401 ? -11.565 -8.484 -12.449 1.00 93.50 401 LEU A C 1
ATOM 3140 O O . LEU A 1 401 ? -12.602 -8.321 -11.807 1.00 93.50 401 LEU A O 1
ATOM 3144 N N . ASP A 1 402 ? -11.274 -9.648 -13.025 1.00 91.38 402 ASP A N 1
ATOM 3145 C CA . ASP A 1 402 ? -12.098 -10.847 -12.866 1.00 91.38 402 ASP A CA 1
ATOM 3146 C C . ASP A 1 402 ? -11.465 -11.782 -11.828 1.00 91.38 402 ASP A C 1
ATOM 3148 O O . ASP A 1 402 ? -10.875 -12.802 -12.178 1.00 91.38 402 ASP A O 1
ATOM 3152 N N . ARG A 1 403 ? -11.583 -11.447 -10.532 1.00 91.31 403 ARG A N 1
ATOM 3153 C CA . ARG A 1 403 ? -11.063 -12.284 -9.422 1.00 91.31 403 ARG A CA 1
ATOM 3154 C C . ARG A 1 403 ? -11.581 -13.722 -9.502 1.00 91.31 403 ARG A C 1
ATOM 3156 O O . ARG A 1 403 ? -10.887 -14.694 -9.214 1.00 91.31 403 ARG A O 1
ATOM 3163 N N . LYS A 1 404 ? -12.811 -13.851 -9.987 1.00 85.88 404 LYS A N 1
ATOM 3164 C CA . LYS A 1 404 ? -13.538 -15.095 -10.173 1.00 85.88 404 LYS A CA 1
ATOM 3165 C C . LYS A 1 404 ? -12.840 -15.986 -11.213 1.00 85.88 404 LYS A C 1
ATOM 3167 O O . LYS A 1 404 ? -12.871 -17.204 -11.035 1.00 85.88 404 LYS A O 1
ATOM 3172 N N . ALA A 1 405 ? -12.175 -15.453 -12.237 1.00 84.19 405 ALA A N 1
ATOM 3173 C CA . ALA A 1 405 ? -11.395 -16.254 -13.189 1.00 84.19 405 ALA A CA 1
ATOM 3174 C C . ALA A 1 405 ? -10.243 -17.043 -12.532 1.00 84.19 405 ALA A C 1
ATOM 3176 O O . ALA A 1 405 ? -9.931 -18.140 -12.997 1.00 84.19 405 ALA A O 1
ATOM 3177 N N . TYR A 1 406 ? -9.676 -16.526 -11.435 1.00 83.25 406 TYR A N 1
ATOM 3178 C CA . TYR A 1 406 ? -8.549 -17.132 -10.714 1.00 83.25 406 TYR A CA 1
ATOM 3179 C C . TYR A 1 406 ? -9.008 -18.087 -9.609 1.00 83.25 406 TYR A C 1
ATOM 3181 O O . TYR A 1 406 ? -8.503 -19.201 -9.505 1.00 83.25 406 TYR A O 1
ATOM 3189 N N . PHE A 1 407 ? -10.003 -17.683 -8.813 1.00 85.19 407 PHE A N 1
ATOM 3190 C CA . PHE A 1 407 ? -10.412 -18.433 -7.615 1.00 85.19 407 PHE A CA 1
ATOM 3191 C C . PHE A 1 407 ? -11.693 -19.248 -7.796 1.00 85.19 407 PHE A C 1
ATOM 3193 O O . PHE A 1 407 ? -12.041 -20.079 -6.958 1.00 85.19 407 PHE A O 1
ATOM 3200 N N . GLY A 1 408 ? -12.430 -19.032 -8.888 1.00 81.75 408 GLY A N 1
ATOM 3201 C CA . GLY A 1 408 ? -13.774 -19.575 -9.027 1.00 81.75 408 GLY A CA 1
ATOM 3202 C C . GLY A 1 408 ? -14.690 -18.958 -7.973 1.00 81.75 408 GLY A C 1
ATOM 3203 O O . GLY A 1 408 ? -15.222 -17.871 -8.192 1.00 81.75 408 GLY A O 1
ATOM 3204 N N . ARG A 1 409 ? -14.880 -19.666 -6.859 1.00 78.00 409 ARG A N 1
ATOM 3205 C CA . ARG A 1 409 ? -15.634 -19.224 -5.685 1.00 78.00 409 ARG A CA 1
ATOM 3206 C C . ARG A 1 409 ? -14.875 -19.641 -4.430 1.00 78.00 409 ARG A C 1
ATOM 3208 O O . ARG A 1 409 ? -14.807 -20.834 -4.136 1.00 78.00 409 ARG A O 1
ATOM 3215 N N . SER A 1 410 ? -14.378 -18.670 -3.680 1.00 86.69 410 SER A N 1
ATOM 3216 C CA . SER A 1 410 ? -13.801 -18.904 -2.360 1.00 86.69 410 SER A CA 1
ATOM 3217 C C . SER A 1 410 ? -14.897 -19.034 -1.308 1.00 86.69 410 SER A C 1
ATOM 3219 O O . SER A 1 410 ? -16.005 -18.510 -1.444 1.00 86.69 410 SER A O 1
ATOM 3221 N N . ILE A 1 411 ? -14.594 -19.790 -0.259 1.00 87.69 411 ILE A N 1
ATOM 3222 C CA . ILE A 1 411 ? -15.460 -19.980 0.899 1.00 87.69 411 ILE A CA 1
ATOM 3223 C C . ILE A 1 411 ? -14.656 -19.538 2.111 1.00 87.69 411 ILE A C 1
ATOM 3225 O O . ILE A 1 411 ? -13.591 -20.088 2.382 1.00 87.69 411 ILE A O 1
ATOM 3229 N N . TYR A 1 412 ? -15.195 -18.565 2.833 1.00 88.25 412 TYR A N 1
ATOM 3230 C CA . TYR A 1 412 ? -14.669 -18.099 4.104 1.00 88.25 412 TYR A CA 1
ATOM 3231 C C . TYR A 1 412 ? -15.664 -18.521 5.191 1.00 88.25 412 TYR A C 1
ATOM 3233 O O . TYR A 1 412 ? -16.870 -18.343 5.024 1.00 88.25 412 TYR A O 1
ATOM 3241 N N . GLY A 1 413 ? -15.186 -19.127 6.276 1.00 79.50 413 GLY A N 1
ATOM 3242 C CA . GLY A 1 413 ? -16.018 -19.542 7.409 1.00 79.50 413 GLY A CA 1
ATOM 3243 C C . GLY A 1 413 ? -15.944 -21.030 7.745 1.00 79.50 413 GLY A C 1
ATOM 3244 O O . GLY A 1 413 ? -15.572 -21.866 6.922 1.00 79.50 413 GLY A O 1
ATOM 3245 N N . ASP A 1 414 ? -16.339 -21.344 8.977 1.00 79.00 414 ASP A N 1
ATOM 3246 C CA . ASP A 1 414 ? -16.164 -22.659 9.590 1.00 79.00 414 ASP A CA 1
ATOM 3247 C C . ASP A 1 414 ? -17.490 -23.407 9.749 1.00 79.00 414 ASP A C 1
ATOM 3249 O O . ASP A 1 414 ? -18.543 -22.817 9.993 1.00 79.00 414 ASP A O 1
ATOM 3253 N N . GLY A 1 415 ? -17.445 -24.738 9.631 1.00 78.25 415 GLY A N 1
ATOM 3254 C CA . GLY A 1 415 ? -18.600 -25.606 9.901 1.00 78.25 415 GLY A CA 1
ATOM 3255 C C . GLY A 1 415 ? -19.772 -25.453 8.922 1.00 78.25 415 GLY A C 1
ATOM 3256 O O . GLY A 1 415 ? -20.880 -25.909 9.208 1.00 78.25 415 GLY A O 1
ATOM 3257 N N . LEU A 1 416 ? -19.550 -24.817 7.770 1.00 77.81 416 LEU A N 1
ATOM 3258 C CA . LEU A 1 416 ? -20.588 -24.569 6.774 1.00 77.81 416 LEU A CA 1
ATOM 3259 C C . LEU A 1 416 ? -20.979 -25.856 6.032 1.00 77.81 416 LEU A C 1
ATOM 3261 O O . LEU A 1 416 ? -20.131 -26.637 5.604 1.00 77.81 416 LEU A O 1
ATOM 3265 N N . THR A 1 417 ? -22.281 -26.043 5.803 1.00 81.31 417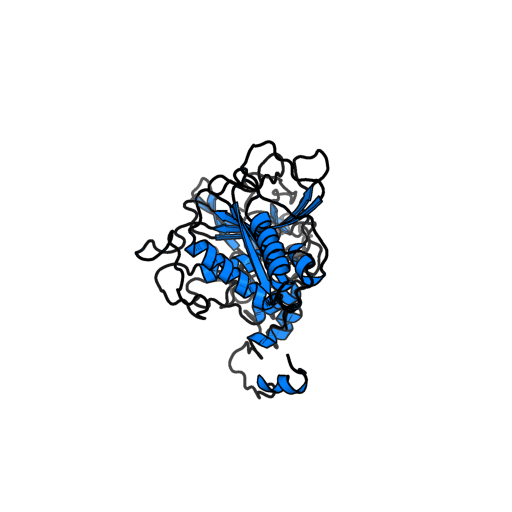 THR A N 1
ATOM 3266 C CA . THR A 1 417 ? -22.793 -27.018 4.828 1.00 81.31 417 THR A CA 1
ATOM 3267 C C . THR A 1 417 ? -23.123 -26.284 3.536 1.00 81.31 417 THR A C 1
ATOM 3269 O O . THR A 1 417 ? -23.987 -25.409 3.519 1.00 81.31 417 THR A O 1
ATOM 3272 N N . LEU A 1 418 ? -22.438 -26.631 2.448 1.00 76.62 418 LEU A N 1
ATOM 3273 C CA . LEU A 1 418 ? -22.535 -25.920 1.175 1.00 76.62 418 LEU A CA 1
ATOM 3274 C C . LEU A 1 418 ? -23.033 -26.850 0.072 1.00 76.62 418 LEU A C 1
ATOM 3276 O O . LEU A 1 418 ? -22.517 -27.947 -0.120 1.00 76.62 418 LEU A O 1
ATOM 3280 N N . THR A 1 419 ? -24.015 -26.375 -0.695 1.00 77.12 419 THR A N 1
ATOM 3281 C CA . THR A 1 419 ? -24.389 -26.988 -1.975 1.00 77.12 419 THR A CA 1
ATOM 3282 C C . THR A 1 419 ? -23.713 -26.198 -3.091 1.00 77.12 419 THR A C 1
ATOM 3284 O O . THR A 1 419 ? -24.048 -25.035 -3.325 1.00 77.12 419 THR A O 1
ATOM 3287 N N . ASN A 1 420 ? -22.728 -26.801 -3.761 1.00 72.00 420 ASN A N 1
ATOM 3288 C CA . ASN A 1 420 ? -22.010 -26.139 -4.846 1.00 72.00 420 ASN A CA 1
ATOM 3289 C C . ASN A 1 420 ? -22.820 -26.186 -6.153 1.00 72.00 420 ASN A C 1
ATOM 3291 O O . ASN A 1 420 ? -22.753 -27.161 -6.898 1.00 72.00 420 ASN A O 1
ATOM 3295 N N . ASN A 1 421 ? -23.560 -25.111 -6.430 1.00 73.06 421 ASN A N 1
ATOM 3296 C CA . ASN A 1 421 ? -24.314 -24.929 -7.677 1.00 73.06 421 ASN A CA 1
ATOM 3297 C C . ASN A 1 421 ? -23.536 -24.142 -8.751 1.00 73.06 421 ASN A C 1
ATOM 3299 O O . ASN A 1 421 ? -24.044 -23.946 -9.853 1.00 73.06 421 ASN A O 1
ATOM 3303 N N . GLU A 1 422 ? -22.313 -23.694 -8.449 1.00 68.25 422 GLU A N 1
ATOM 3304 C CA . GLU A 1 422 ? -21.521 -22.779 -9.282 1.00 68.25 422 GLU A CA 1
ATOM 3305 C C . GLU A 1 422 ? -20.112 -23.329 -9.539 1.00 68.25 422 GLU A C 1
ATOM 3307 O O . GLU A 1 422 ? -19.099 -22.684 -9.272 1.00 68.25 422 GLU A O 1
ATOM 3312 N N . GLY A 1 423 ? -20.034 -24.557 -10.058 1.00 64.50 423 GLY A N 1
ATOM 3313 C CA . GLY A 1 423 ? -18.754 -25.149 -10.449 1.00 64.50 423 GLY A CA 1
ATOM 3314 C C . GLY A 1 423 ? -18.022 -24.302 -11.499 1.00 64.50 423 GLY A C 1
ATOM 3315 O O . GLY A 1 423 ? -18.657 -23.659 -12.333 1.00 64.50 423 GLY A O 1
ATOM 3316 N N . TYR A 1 424 ? -16.685 -24.347 -11.502 1.00 66.25 424 TYR A N 1
ATOM 3317 C CA . TYR A 1 424 ? -15.817 -23.569 -12.404 1.00 66.25 424 TYR A CA 1
ATOM 3318 C C . TYR A 1 424 ? -16.290 -23.587 -13.874 1.00 66.25 424 TYR A C 1
ATOM 3320 O O . TYR A 1 424 ? -16.417 -22.547 -14.521 1.00 66.25 424 TYR A O 1
ATOM 3328 N N . SER A 1 425 ? -16.670 -24.763 -14.384 1.00 66.50 425 SER A N 1
ATOM 3329 C CA . SER A 1 425 ? -17.139 -24.942 -15.765 1.00 66.50 425 SER A CA 1
ATOM 3330 C C . SER A 1 425 ? -18.518 -24.338 -16.059 1.00 66.50 425 SER A C 1
ATOM 3332 O O . SER A 1 425 ? -18.834 -24.118 -17.228 1.00 66.50 425 SER A O 1
ATOM 3334 N N . ALA A 1 426 ? -19.340 -24.023 -15.051 1.00 61.41 426 ALA A N 1
ATOM 3335 C CA . ALA A 1 426 ? -20.662 -23.417 -15.246 1.00 61.41 426 ALA A CA 1
ATOM 3336 C C . ALA A 1 426 ? -20.587 -22.032 -15.921 1.00 61.41 426 ALA A C 1
ATOM 3338 O O . ALA A 1 426 ? -21.562 -21.589 -16.528 1.00 61.41 426 ALA A O 1
ATOM 3339 N N . ARG A 1 427 ? -19.409 -21.389 -15.906 1.00 62.16 427 ARG A N 1
ATOM 3340 C CA . ARG A 1 427 ? -19.145 -20.087 -16.542 1.00 62.16 427 ARG A CA 1
ATOM 3341 C C . ARG A 1 427 ? -18.933 -20.137 -18.054 1.00 62.16 427 ARG A C 1
ATOM 3343 O O . ARG A 1 427 ? -19.084 -19.124 -18.730 1.00 62.16 427 ARG A O 1
ATOM 3350 N N . THR A 1 428 ? -18.657 -21.312 -18.619 1.00 52.53 428 THR A N 1
ATOM 3351 C CA . THR A 1 428 ? -18.450 -21.467 -20.074 1.00 52.53 428 THR A CA 1
ATOM 3352 C C . THR A 1 428 ? -19.739 -21.385 -20.903 1.00 52.53 428 THR A C 1
ATOM 3354 O O . THR A 1 428 ? -19.670 -21.340 -22.127 1.00 52.53 428 THR A O 1
ATOM 3357 N N . ARG A 1 429 ? -20.929 -21.315 -20.283 1.00 43.62 429 ARG A N 1
ATOM 3358 C CA . ARG A 1 429 ? -22.203 -21.200 -21.023 1.00 43.62 429 ARG A CA 1
ATOM 3359 C C . ARG A 1 429 ? -22.500 -19.805 -21.585 1.00 43.62 429 ARG A C 1
ATOM 3361 O O . ARG A 1 429 ? -23.365 -19.697 -22.449 1.00 43.62 429 ARG A O 1
ATOM 3368 N N . THR A 1 430 ? -21.794 -18.764 -21.147 1.00 43.72 430 THR A N 1
ATOM 3369 C CA . THR A 1 430 ? -21.994 -17.378 -21.620 1.00 43.72 430 THR A CA 1
ATOM 3370 C C . THR A 1 430 ? -20.726 -16.702 -22.142 1.00 43.72 430 THR A C 1
ATOM 3372 O O . THR A 1 430 ? -20.832 -15.694 -22.839 1.00 43.72 430 THR A O 1
ATOM 3375 N N . ALA A 1 431 ? -19.541 -17.271 -21.908 1.00 37.97 431 ALA A N 1
ATOM 3376 C CA . ALA A 1 431 ? -18.300 -16.806 -22.519 1.00 37.97 431 ALA A CA 1
ATOM 3377 C C . ALA A 1 431 ? -18.187 -17.347 -23.955 1.00 37.97 431 ALA A C 1
ATOM 3379 O O . ALA A 1 431 ? -17.725 -18.463 -24.188 1.00 37.97 431 ALA A O 1
ATOM 3380 N N . ARG A 1 432 ? -18.647 -16.563 -24.939 1.00 30.66 432 ARG A N 1
ATOM 3381 C CA . ARG A 1 432 ? -18.258 -16.787 -26.337 1.00 30.66 432 ARG A CA 1
ATOM 3382 C C . ARG A 1 432 ? -16.733 -16.730 -26.418 1.00 30.66 432 ARG A C 1
ATOM 3384 O O . ARG A 1 432 ? -16.151 -15.748 -25.982 1.00 30.66 432 ARG A O 1
ATOM 3391 N N . HIS A 1 433 ? -16.176 -17.812 -26.956 1.00 29.25 433 HIS A N 1
ATOM 3392 C CA . HIS A 1 433 ? -14.799 -18.043 -27.386 1.00 29.25 433 HIS A CA 1
ATOM 3393 C C . HIS A 1 433 ? -13.841 -16.845 -27.294 1.00 29.25 433 HIS A C 1
ATOM 3395 O O . HIS A 1 433 ? -14.029 -15.841 -27.982 1.00 29.25 433 HIS A O 1
ATOM 3401 N N . ILE A 1 434 ? -12.812 -17.045 -26.462 1.00 37.09 434 ILE A N 1
ATOM 3402 C CA . ILE A 1 434 ? -11.513 -16.358 -26.486 1.00 37.09 434 ILE A CA 1
ATOM 3403 C C . ILE A 1 434 ? -10.911 -16.459 -27.891 1.00 37.09 434 ILE A C 1
ATOM 3405 O O . ILE A 1 434 ? -11.019 -17.563 -28.482 1.00 37.09 434 ILE A O 1
#

Secondary structure (DSSP, 8-state):
--SSHHHHHHHHHHHHHHHHHTS-S-----SEEEEEEEETTEEEEEEEEEPTT-B---EETTEESSPPP-SPPPHHHHHHHHHHHHHHHHHHTTT---SSPEEEEEEE-TT--SEEEEEEEEEE-TT-SB-EE--S-HHHHHHHH----BPP--B---S-PPPPSEEEEEEEEEE-S-SS---TT-BTTBB--TTS--SS-S-SSS-BHHHHHHHHHHHTTT----EEEB-TTS-B-SSSS--B-TTSBB-EEE-TT---TTSGGGGEE-TT-PBP-TTPEEE-HHHHHHHHHH-TT--GGGSEE---TTT-TT--TTTTEEEE--HHHHHHHTT--BTTBSSEEEE-EEEEEE-TTS-EEEEE--S-B-SSSTT---TT----S--HHHHHHHHHTT----HHHHHSS---SSS--------GGGGGGT----

Foldseek 3Di:
DPPPVVVVVVVVVVVVCVVVVVVDPPDPPQQWDWDFDDDVPHTAAIETEGHAQWDDLADAPRDRPDGGANHGDDPLLVVLLSLLVVVVCVFFVVQFPAPDYAYEYEGEDEPDLAKAKAKWKWFDDPPDSHTGTDLDQVSLVNGHVNPDWDDDGIGNDPVPDGDPGTIDMHMYMYYYAQNWPDDPPADSQEDEDPVSDDQFDPDPTGHHSSLRSNLNVLNHLALAFAKFAADPVLHGDPDDPGDADPLQEGWMAGAQNNDDQLHLQQQKAALVRQRHHRSAIEEEPVVVVVVCVVPVVDDPSSHRYAHPCVPDVPDAQSHNWMWGDDPLLLVQAVPPADSNHSTFTFHAWDFDDADPVRRTHIYGGSRATCDLESRHPDPPRTGSHGDLSSVSSSVSSVRDGPSCLVVVHDYDDPPDDDDPPRDNCVVVPPDDDD

pLDDT: mean 85.41, std 16.68, range [29.25, 98.62]